Protein AF-Q23RQ3-F1 (afdb_monomer_lite)

Radius of gyration: 40.66 Å; chains: 1; bounding box: 110×62×110 Å

Secondary structure (DSSP, 8-state):
--------------SS--SSHHHHHHHHHHHHHHHHHHHT-S------PPPPPB--SSSSSGGGG---TTS-EEEETTTEEEES-GGG--S-SS--HHHHHHH--SS--EE-TTSSSEESSPPPTTPEES--BTTB--HHHHTS-TTEEEEE-TT-SS-EEEEEE---S---TT-----HHHHHHHH-TTEEE-TTSSSEEE-SS-TT-SS---HHHHHHHHTTSTTTT--EE-TTSSSEESS--PPPPBS--BTTBSGGG-PPTT--EEE-SSTT--S-EEES----SS--SSS--HHHHHHH-SS--EE-TTSS-EE--SS-TT-SS---HHHHHHHHTTSTTTT--EE-TTSSSEESS----PPPPBS--BTTBSTTS---TT--EEE-S-TT-SS-EEES----SS--SSS--HHHHHHH-SS--EE-TTSS-EE--SS-TT-SS---HHHHHHHTTTSTTTT--EE-TTSSSEESS---TTHHHHHHHHHHHHHHHH-

Organism: Tetrahymena thermophila (stra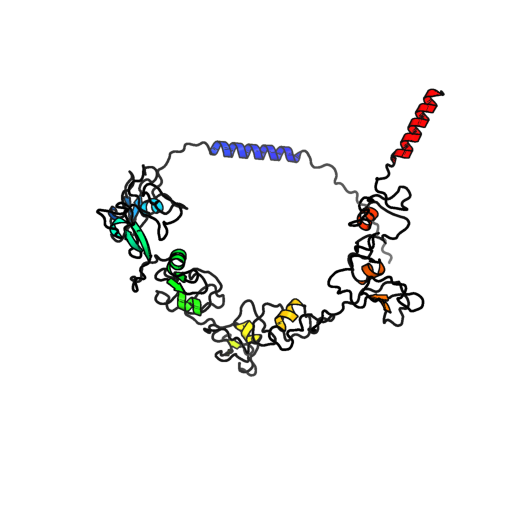in SB210) (NCBI:txid312017)

pLDDT: mean 81.4, std 15.13, range [30.94, 97.75]

Foldseek 3Di:
DDDDDDDDDDDDDDDDDDDPVVVVVVVVVVVVVVVVVVVVPDDPPVPFDKWDWDAQPPDLDCVSQPDLQQFDWDDDPPSTTITGGLVRNHFFAQHALSNQNGNVPDQFSGQDLRRGGTGRDHDDAPDWRQQADPQDDDCSRRPDDPQFDWDDDVPDRRTIGGNAGPPPVDDDADDQDAAQVNQCRHPHDQWGQAPRNPDIFRDPDHNPAQADDALVNQCGRLPPHPPNLQRGQELRNRGGDNDAHKFDKDQQADPQDNPRVFDDPPWDWDQDPPPPPSGTIITRHLHDPDRDQARAALRNCRGNPDQQRGAAPRNGDGHRDDDYLPAQFDAALCSQCRNCPPHPVNLQRGQEPRRRGTDNDHHFDKFDWDQQADPQDNPSPFDDPPWDWDADPPPPDSGTTITRHLDDPDDAQARAALRNCNGNPVQQNEQAPGNRDRFNDPDHNPAQFDAALVSQCGRLPPDPPNLQRGADPRRRGTHNDHPDPCVVVVVVVVVVVVVVVVD

Structure (mmCIF, N/CA/C/O backbone):
data_AF-Q23RQ3-F1
#
_entry.id   AF-Q23RQ3-F1
#
loop_
_atom_site.group_PDB
_atom_site.id
_atom_site.type_symbol
_atom_site.label_atom_id
_atom_site.label_alt_id
_atom_site.label_comp_id
_atom_site.label_asym_id
_atom_site.label_entity_id
_atom_site.label_seq_id
_atom_site.pdbx_PDB_ins_code
_atom_site.Cartn_x
_atom_site.Cartn_y
_atom_site.Cartn_z
_atom_site.occupancy
_atom_site.B_iso_or_equiv
_atom_site.auth_seq_id
_atom_site.auth_comp_id
_atom_site.auth_asym_id
_atom_site.auth_atom_id
_atom_site.pdbx_PDB_model_num
ATOM 1 N N . MET A 1 1 ? 0.317 45.793 44.300 1.00 39.31 1 MET A N 1
ATOM 2 C CA . MET A 1 1 ? -0.017 45.762 42.859 1.00 39.31 1 MET A CA 1
ATOM 3 C C . MET A 1 1 ? -1.072 44.688 42.631 1.00 39.31 1 MET A C 1
ATOM 5 O O . MET A 1 1 ? -0.752 43.516 42.726 1.00 39.31 1 MET A O 1
ATOM 9 N N . TYR A 1 2 ? -2.329 45.082 42.425 1.00 30.94 2 TYR A N 1
ATOM 10 C CA . TYR A 1 2 ? -3.470 44.186 42.193 1.00 30.94 2 TYR A CA 1
ATOM 11 C C . TYR A 1 2 ? -4.114 44.594 40.862 1.00 30.94 2 TYR A C 1
ATOM 13 O O . TYR A 1 2 ? -4.623 45.708 40.749 1.00 30.94 2 TYR A O 1
ATOM 21 N N . PHE A 1 3 ? -4.068 43.726 39.849 1.00 40.06 3 PHE A N 1
ATOM 22 C CA . PHE A 1 3 ? -4.709 43.973 38.555 1.00 40.06 3 PHE A CA 1
ATOM 23 C C . PHE A 1 3 ? -6.153 43.461 38.575 1.00 40.06 3 PHE A C 1
ATOM 25 O O . PHE A 1 3 ? -6.413 42.262 38.631 1.00 40.06 3 PHE A O 1
ATOM 32 N N . LYS A 1 4 ? -7.105 44.396 38.527 1.00 44.03 4 LYS A N 1
ATOM 33 C CA . LYS A 1 4 ? -8.550 44.152 38.433 1.00 44.03 4 LYS A CA 1
ATOM 34 C C . LYS A 1 4 ? -8.966 44.210 36.960 1.00 44.03 4 LYS A C 1
ATOM 36 O O . LYS A 1 4 ? -9.174 45.297 36.428 1.00 44.03 4 LYS A O 1
ATOM 41 N N . MET A 1 5 ? -9.094 43.061 36.294 1.00 37.22 5 MET A N 1
ATOM 42 C CA . MET A 1 5 ? -9.664 42.995 34.941 1.00 37.22 5 MET A CA 1
ATOM 43 C C . MET A 1 5 ? -11.197 43.069 35.000 1.00 37.22 5 MET A C 1
ATOM 45 O O . MET A 1 5 ? -11.851 42.226 35.610 1.00 37.22 5 MET A O 1
ATOM 49 N N . ARG A 1 6 ? -11.781 44.088 34.358 1.00 48.00 6 ARG A N 1
ATOM 50 C CA . ARG A 1 6 ? -13.227 44.193 34.107 1.00 48.00 6 ARG A CA 1
ATOM 51 C C . ARG A 1 6 ? -13.550 43.566 32.748 1.00 48.00 6 ARG A C 1
ATOM 53 O O . ARG A 1 6 ? -13.146 44.101 31.721 1.00 48.00 6 ARG A O 1
ATOM 60 N N . TYR A 1 7 ? -14.333 42.492 32.741 1.00 35.03 7 TYR A N 1
ATOM 61 C CA . TYR A 1 7 ? -14.942 41.939 31.529 1.00 35.03 7 TYR A CA 1
ATOM 62 C C . TYR A 1 7 ? -16.146 42.806 31.115 1.00 35.03 7 TYR A C 1
ATOM 64 O O . TYR A 1 7 ? -17.129 42.904 31.852 1.00 35.03 7 TYR A O 1
ATOM 72 N N . LYS A 1 8 ? -16.083 43.457 29.944 1.00 42.94 8 LYS A N 1
ATOM 73 C CA . LYS A 1 8 ? -17.240 44.118 29.314 1.00 42.94 8 LYS A CA 1
ATOM 74 C C . LYS A 1 8 ? -17.967 43.116 28.413 1.00 42.94 8 LYS A C 1
ATOM 76 O O . LYS A 1 8 ? -17.386 42.549 27.496 1.00 42.94 8 LYS A O 1
ATOM 81 N N . LYS A 1 9 ? -19.259 42.932 28.681 1.00 41.47 9 LYS A N 1
ATOM 82 C CA . LYS A 1 9 ? -20.198 42.090 27.931 1.00 41.47 9 LYS A CA 1
ATOM 83 C C . LYS A 1 9 ? -20.538 42.776 26.597 1.00 41.47 9 LYS A C 1
ATOM 85 O O . LYS A 1 9 ? -21.268 43.765 26.584 1.00 41.47 9 LYS A O 1
ATOM 90 N N . GLY A 1 10 ? -19.970 42.292 25.492 1.00 38.97 10 GLY A N 1
ATOM 91 C CA . GLY A 1 10 ? -20.282 42.758 24.137 1.00 38.97 10 GLY A CA 1
ATOM 92 C C . GLY A 1 10 ? -21.645 42.240 23.671 1.00 38.97 10 GLY A C 1
ATOM 93 O O . GLY A 1 10 ? -21.911 41.041 23.733 1.00 38.97 10 GLY A O 1
ATOM 94 N N . LYS A 1 11 ? -22.521 43.149 23.230 1.00 41.44 11 LYS A N 1
ATOM 95 C CA . LYS A 1 11 ? -23.770 42.820 22.528 1.00 41.44 11 LYS A CA 1
ATOM 96 C C . LYS A 1 11 ? -23.437 42.397 21.094 1.00 41.44 11 LYS A C 1
ATOM 98 O O . LYS A 1 11 ? -22.648 43.061 20.435 1.00 41.44 11 LYS A O 1
ATOM 103 N N . ASN A 1 12 ? -24.049 41.307 20.642 1.00 41.22 12 ASN A N 1
ATOM 104 C CA . ASN A 1 12 ? -23.836 40.680 19.339 1.00 41.22 12 ASN A CA 1
ATOM 105 C C . ASN A 1 12 ? -24.874 41.219 18.324 1.00 41.22 12 ASN A C 1
ATOM 107 O O . ASN A 1 12 ? -26.061 40.944 18.523 1.00 41.22 12 ASN A O 1
ATOM 111 N N . PRO A 1 13 ? -24.504 41.992 17.280 1.00 46.75 13 PRO A N 1
ATOM 112 C CA . PRO A 1 13 ? -25.457 42.545 16.325 1.00 46.75 13 PRO A CA 1
ATOM 113 C C . PRO A 1 13 ? -25.348 41.826 14.974 1.00 46.75 13 PRO A C 1
ATOM 115 O O . PRO A 1 13 ? -24.776 42.357 14.034 1.00 46.75 13 PRO A O 1
ATOM 118 N N . TYR A 1 14 ? -25.905 40.621 14.861 1.00 41.41 14 TYR A N 1
ATOM 119 C CA . TYR A 1 14 ? -26.122 39.983 13.556 1.00 41.41 14 TYR A CA 1
ATOM 120 C C . TYR A 1 14 ? -27.429 39.192 13.554 1.00 41.41 14 TYR A C 1
ATOM 122 O O . TYR A 1 14 ? -27.446 37.973 13.695 1.00 41.41 14 TYR A O 1
ATOM 130 N N . LYS A 1 15 ? -28.544 39.903 13.378 1.00 47.31 15 LYS A N 1
ATOM 131 C CA . LYS A 1 15 ? -29.773 39.364 12.783 1.00 47.31 15 LYS A CA 1
ATOM 132 C C . LYS A 1 15 ? -30.419 40.473 11.952 1.00 47.31 15 LYS A C 1
ATOM 134 O O . LYS A 1 15 ? -30.575 41.580 12.452 1.00 47.31 15 LYS A O 1
ATOM 139 N N . ASN A 1 16 ? -30.806 40.126 10.723 1.00 49.66 16 ASN A N 1
ATOM 140 C CA . ASN A 1 16 ? -31.548 40.921 9.729 1.00 49.66 16 ASN A CA 1
ATOM 141 C C . ASN A 1 16 ? -30.746 41.734 8.706 1.00 49.66 16 ASN A C 1
ATOM 143 O O . ASN A 1 16 ? -30.987 42.922 8.531 1.00 49.66 16 ASN A O 1
ATOM 147 N N . PHE A 1 17 ? -29.889 41.067 7.930 1.00 48.44 17 PHE A N 1
ATOM 148 C CA . PHE A 1 17 ? -29.485 41.595 6.623 1.00 48.44 17 PHE A CA 1
ATOM 149 C C . PHE A 1 17 ? -29.271 40.458 5.618 1.00 48.44 17 PHE A C 1
ATOM 151 O O . PHE A 1 17 ? -28.145 40.067 5.351 1.00 48.44 17 PHE A O 1
ATOM 158 N N . ASN A 1 18 ? -30.355 39.860 5.109 1.00 48.31 18 ASN A N 1
ATOM 159 C CA . ASN A 1 18 ? -30.330 39.163 3.815 1.00 48.31 18 ASN A CA 1
ATOM 160 C C . ASN A 1 18 ? -31.732 38.716 3.398 1.00 48.31 18 ASN A C 1
ATOM 162 O O . ASN A 1 18 ? -32.194 37.652 3.791 1.00 48.31 18 ASN A O 1
ATOM 166 N N . GLN A 1 19 ? -32.391 39.531 2.575 1.00 47.25 19 GLN A N 1
ATOM 167 C CA . GLN A 1 19 ? -33.440 39.049 1.664 1.00 47.25 19 GLN A CA 1
ATOM 168 C C . GLN A 1 19 ? -33.686 39.991 0.469 1.00 47.25 19 GLN A C 1
ATOM 170 O O . GLN A 1 19 ? -34.252 39.553 -0.528 1.00 47.25 19 GLN A O 1
ATOM 175 N N . GLN A 1 20 ? -33.209 41.246 0.491 1.00 48.78 20 GLN A N 1
ATOM 176 C CA . GLN A 1 20 ? -33.394 42.177 -0.638 1.00 48.78 20 GLN A CA 1
ATOM 177 C C . GLN A 1 20 ? -32.254 42.197 -1.676 1.00 48.78 20 GLN A C 1
ATOM 179 O O . GLN A 1 20 ? -32.493 42.549 -2.828 1.00 48.78 20 GLN A O 1
ATOM 184 N N . THR A 1 21 ? -31.043 41.749 -1.341 1.00 49.75 21 THR A N 1
ATOM 185 C CA . THR A 1 21 ? -29.877 41.762 -2.251 1.00 49.75 21 THR A CA 1
ATOM 186 C C . THR A 1 21 ? -29.916 40.685 -3.345 1.00 49.75 21 THR A C 1
ATOM 188 O O . THR A 1 21 ? -29.311 40.872 -4.398 1.00 49.75 21 THR A O 1
ATOM 191 N N . ASN A 1 22 ? -30.695 39.609 -3.175 1.00 50.41 22 ASN A N 1
ATOM 192 C CA . ASN A 1 22 ? -30.801 38.543 -4.184 1.00 50.41 22 ASN A CA 1
ATOM 193 C C . ASN A 1 22 ? -31.679 38.907 -5.394 1.00 50.41 22 ASN A C 1
ATOM 195 O O . ASN A 1 22 ? -31.439 38.407 -6.492 1.00 50.41 22 ASN A O 1
ATOM 199 N N . LYS A 1 23 ? -32.659 39.812 -5.255 1.00 53.66 23 LYS A N 1
ATOM 200 C CA . LYS A 1 23 ? -33.536 40.176 -6.385 1.00 53.66 23 LYS A CA 1
ATOM 201 C C . LYS A 1 23 ? -32.829 41.026 -7.446 1.00 53.66 23 LYS A C 1
ATOM 203 O O . LYS A 1 23 ? -33.096 40.861 -8.631 1.00 53.66 23 LYS A O 1
ATOM 208 N N . PHE A 1 24 ? -31.886 41.880 -7.046 1.00 59.91 24 PHE A N 1
ATOM 209 C CA . PHE A 1 24 ? -31.149 42.731 -7.989 1.00 59.91 24 PHE A CA 1
ATOM 210 C C . PHE A 1 24 ? -30.115 41.957 -8.818 1.00 59.91 24 PHE A C 1
ATOM 212 O O . PHE A 1 24 ? -29.861 42.303 -9.973 1.00 59.91 24 PHE A O 1
ATOM 219 N N . TYR A 1 25 ? -29.549 40.884 -8.259 1.00 61.94 25 TYR A N 1
ATOM 220 C CA . TYR A 1 25 ? -28.574 40.055 -8.966 1.00 61.94 25 TYR A CA 1
ATOM 221 C C . TYR A 1 25 ? -29.224 39.211 -10.068 1.00 61.94 25 TYR A C 1
ATOM 223 O O . TYR A 1 25 ? -28.683 39.120 -11.168 1.00 61.94 25 TYR A O 1
ATOM 231 N N . ILE A 1 26 ? -30.423 38.675 -9.818 1.00 68.19 26 ILE A N 1
ATOM 232 C CA . ILE A 1 26 ? -31.149 37.843 -10.789 1.00 68.19 26 ILE A CA 1
ATOM 233 C C . ILE A 1 26 ? -31.575 38.662 -12.018 1.00 68.19 26 ILE A C 1
ATOM 235 O O . ILE A 1 26 ? -31.428 38.196 -13.145 1.00 68.19 26 ILE A O 1
ATOM 239 N N . ILE A 1 27 ? -32.008 39.914 -11.835 1.00 71.56 27 ILE A N 1
ATOM 240 C CA . ILE A 1 27 ? -32.427 40.779 -12.952 1.00 71.56 27 ILE A CA 1
ATOM 241 C C . ILE A 1 27 ? -31.232 41.166 -13.840 1.00 71.56 27 ILE A C 1
ATOM 243 O O . ILE A 1 27 ? -31.327 41.085 -15.064 1.00 71.56 27 ILE A O 1
ATOM 247 N N . LYS A 1 28 ? -30.069 41.494 -13.254 1.00 69.94 28 LYS A N 1
ATOM 248 C CA . LYS A 1 28 ? -28.846 41.761 -14.038 1.00 69.94 28 LYS A CA 1
ATOM 249 C C . LYS A 1 28 ? -28.313 40.521 -14.758 1.00 69.94 28 LYS A C 1
ATOM 251 O O . LYS A 1 28 ? -27.717 40.655 -15.827 1.00 69.94 28 LYS A O 1
ATOM 256 N N . MET A 1 29 ? -28.514 39.330 -14.196 1.00 74.69 29 MET A N 1
ATOM 257 C CA . MET A 1 29 ? -28.096 38.077 -14.828 1.00 74.69 29 MET A CA 1
ATOM 258 C C . MET A 1 29 ? -28.995 37.734 -16.024 1.00 74.69 29 MET A C 1
ATOM 260 O O . MET A 1 29 ? -28.486 37.426 -17.099 1.00 74.69 29 MET A O 1
ATOM 264 N N . LEU A 1 30 ? -30.314 37.895 -15.883 1.00 71.81 30 LEU A N 1
ATOM 265 C CA . LEU A 1 30 ? -31.275 37.671 -16.968 1.00 71.81 30 LEU A CA 1
ATOM 266 C C . LEU A 1 30 ? -31.108 38.674 -18.117 1.00 71.81 30 LEU A C 1
ATOM 268 O O . LEU A 1 30 ? -31.193 38.287 -19.280 1.00 71.81 30 LEU A O 1
ATOM 272 N N . GLN A 1 31 ? -30.777 39.934 -17.821 1.00 76.19 31 GLN A N 1
ATOM 273 C CA . GLN A 1 31 ? -30.512 40.941 -18.852 1.00 76.19 31 GLN A CA 1
ATOM 274 C C . GLN A 1 31 ? -29.251 40.617 -19.674 1.00 76.19 31 GLN A C 1
ATOM 276 O O . GLN A 1 31 ? -29.239 40.817 -20.886 1.00 76.19 31 GLN A O 1
ATOM 281 N N . LYS A 1 32 ? -28.206 40.052 -19.047 1.00 73.00 32 LYS A N 1
ATOM 282 C CA . LYS A 1 32 ? -27.014 39.573 -19.769 1.00 73.00 32 LYS A CA 1
ATOM 283 C C . LYS A 1 32 ? -27.309 38.346 -20.632 1.00 73.00 32 LYS A C 1
ATOM 285 O O . LYS A 1 32 ? -26.795 38.270 -21.743 1.00 73.00 32 LYS A O 1
ATOM 290 N N . ILE A 1 33 ? -28.155 37.429 -20.161 1.00 73.62 33 ILE A N 1
ATOM 291 C CA . ILE A 1 33 ? -28.557 36.239 -20.929 1.00 73.62 33 ILE A CA 1
ATOM 292 C C . ILE A 1 33 ? -29.379 36.637 -22.165 1.00 73.62 33 ILE A C 1
ATOM 294 O O . ILE A 1 33 ? -29.146 36.103 -23.247 1.00 73.62 33 ILE A O 1
ATOM 298 N N . PHE A 1 34 ? -30.267 37.629 -22.050 1.00 68.69 34 PHE A N 1
ATOM 299 C CA . PHE A 1 34 ? -31.041 38.123 -23.194 1.00 68.69 34 PHE A CA 1
ATOM 300 C C . PHE A 1 34 ? -30.172 38.832 -24.244 1.00 68.69 34 PHE A C 1
ATOM 302 O O . PHE A 1 34 ? -30.372 38.638 -25.440 1.00 68.69 34 PHE A O 1
ATOM 309 N N . ILE A 1 35 ? -29.162 39.600 -23.818 1.00 68.75 35 ILE A N 1
ATOM 310 C CA . ILE A 1 35 ? -28.219 40.259 -24.740 1.00 68.75 35 ILE A CA 1
ATOM 311 C C . ILE A 1 35 ? -27.325 39.227 -25.453 1.00 68.75 35 ILE A C 1
ATOM 313 O O . ILE A 1 35 ? -27.067 39.366 -26.644 1.00 68.75 35 ILE A O 1
ATOM 317 N N . LEU A 1 36 ? -26.913 38.153 -24.769 1.00 54.97 36 LEU A N 1
ATOM 318 C CA . LEU A 1 36 ? -26.177 37.041 -25.387 1.00 54.97 36 LEU A CA 1
ATOM 319 C C . LEU A 1 36 ? -27.034 36.243 -26.384 1.00 54.97 36 LEU A C 1
ATOM 321 O O . LEU A 1 36 ? -26.533 35.839 -27.430 1.00 54.97 36 LEU A O 1
ATOM 325 N N . SER A 1 37 ? -28.329 36.074 -26.107 1.00 57.75 37 SER A N 1
ATOM 326 C CA . SER A 1 37 ? -29.276 35.429 -27.026 1.00 57.75 37 SER A CA 1
ATOM 327 C C . SER A 1 37 ? -29.494 36.246 -28.308 1.00 57.75 37 SER A C 1
ATOM 329 O O . SER A 1 37 ? -29.474 35.677 -29.399 1.00 57.75 37 SER A O 1
ATOM 331 N N . LEU A 1 38 ? -29.614 37.573 -28.212 1.00 49.19 38 LEU A N 1
ATOM 332 C CA . LEU A 1 38 ? -29.831 38.449 -29.374 1.00 49.19 38 LEU A CA 1
ATOM 333 C C . LEU A 1 38 ? -28.599 38.607 -30.283 1.00 49.19 38 LEU A C 1
ATOM 335 O O . LEU A 1 38 ? -28.755 38.915 -31.460 1.00 49.19 38 LEU A O 1
ATOM 339 N N . ILE A 1 39 ? -27.388 38.344 -29.781 1.00 47.44 39 ILE A N 1
ATOM 340 C CA . ILE A 1 39 ? -26.156 38.341 -30.595 1.00 47.44 39 ILE A CA 1
ATOM 341 C C . ILE A 1 39 ? -25.973 37.008 -31.350 1.00 47.44 39 ILE A C 1
ATOM 343 O O . ILE A 1 39 ? -25.296 36.971 -32.372 1.00 47.44 39 ILE A O 1
ATOM 347 N N . SER A 1 40 ? -26.634 35.924 -30.923 1.00 46.12 40 SER A N 1
ATOM 348 C CA . SER A 1 40 ? -26.563 34.615 -31.601 1.00 46.12 40 SER A CA 1
ATOM 349 C C . SER A 1 40 ? -27.455 34.476 -32.846 1.00 46.12 40 SER A C 1
ATOM 351 O O . SER A 1 40 ? -27.380 33.465 -33.540 1.00 46.12 40 SER A O 1
ATOM 353 N N . VAL A 1 41 ? -28.268 35.490 -33.168 1.00 40.31 41 VAL A N 1
ATOM 354 C CA . VAL A 1 41 ? -29.155 35.507 -34.347 1.00 40.31 41 VAL A CA 1
ATOM 355 C C . VAL A 1 41 ? -28.693 36.584 -35.332 1.00 40.31 41 VAL A C 1
ATOM 357 O O . VAL A 1 41 ? -29.384 37.561 -35.608 1.00 40.31 41 VAL A O 1
ATOM 360 N N . GLN A 1 42 ? -27.478 36.418 -35.851 1.00 42.72 42 GLN A N 1
ATOM 361 C CA . GLN A 1 42 ? -26.951 37.175 -36.986 1.00 42.72 42 GLN A CA 1
ATOM 362 C C . GLN A 1 42 ? -26.514 36.168 -38.057 1.00 42.72 42 GLN A C 1
ATOM 364 O O . GLN A 1 42 ? -25.538 35.448 -37.883 1.00 42.72 42 GLN A O 1
ATOM 369 N N . LEU A 1 43 ? -27.311 36.099 -39.127 1.00 41.72 43 LEU A N 1
ATOM 370 C CA . LEU A 1 43 ? -26.932 35.789 -40.508 1.00 41.72 43 LEU A CA 1
ATOM 371 C C . LEU A 1 43 ? -25.790 34.759 -40.697 1.00 41.72 43 LEU A C 1
ATOM 373 O O . LEU A 1 43 ? -24.624 35.123 -40.836 1.00 41.72 43 LEU A O 1
ATOM 377 N N . GLN A 1 44 ? -26.134 33.470 -40.801 1.00 39.41 44 GLN A N 1
ATOM 378 C CA . GLN A 1 44 ? -25.233 32.468 -41.383 1.00 39.41 44 GLN A CA 1
ATOM 379 C C . GLN A 1 44 ? -25.103 32.724 -42.893 1.00 39.41 44 GLN A C 1
ATOM 381 O O . GLN A 1 44 ? -25.785 32.104 -43.705 1.00 39.41 44 GLN A O 1
ATOM 386 N N . LEU A 1 45 ? -24.218 33.643 -43.287 1.00 42.78 45 LEU A N 1
ATOM 387 C CA . LEU A 1 45 ? -23.517 33.460 -44.553 1.00 42.78 45 LEU A CA 1
ATOM 388 C C . LEU A 1 45 ? -22.677 32.191 -44.371 1.00 42.78 45 LEU A C 1
ATOM 390 O O . LEU A 1 45 ? -21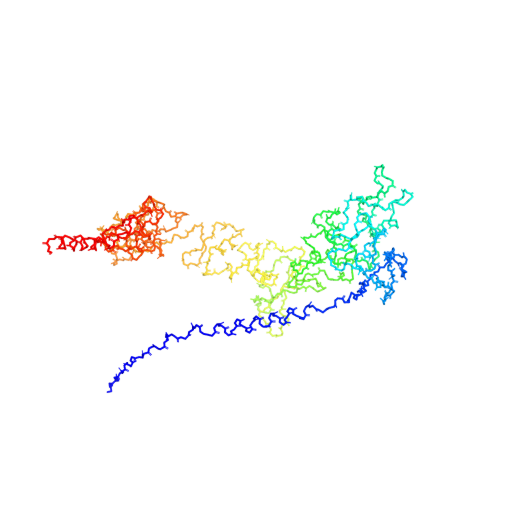.719 32.195 -43.599 1.00 42.78 45 LEU A O 1
ATOM 394 N N . VAL A 1 46 ? -23.067 31.100 -45.031 1.00 46.25 46 VAL A N 1
ATOM 395 C CA . VAL A 1 46 ? -22.233 29.900 -45.159 1.00 46.25 46 VAL A CA 1
ATOM 396 C C . VAL A 1 46 ? -21.015 30.310 -45.981 1.00 46.25 46 VAL A C 1
ATOM 398 O O . VAL A 1 46 ? -21.031 30.284 -47.207 1.00 46.25 46 VAL A O 1
ATOM 401 N N . LEU A 1 47 ? -19.979 30.800 -45.305 1.00 49.22 47 LEU A N 1
ATOM 402 C CA . LEU A 1 47 ? -18.671 30.959 -45.912 1.00 49.22 47 LEU A CA 1
ATOM 403 C C . LEU A 1 47 ? -18.113 29.547 -46.064 1.00 49.22 47 LEU A C 1
ATOM 405 O O . LEU A 1 47 ? -17.827 28.883 -45.069 1.00 49.22 47 LEU A O 1
ATOM 409 N N . ALA A 1 48 ? -18.027 29.090 -47.310 1.00 65.56 48 ALA A N 1
ATOM 410 C CA . ALA A 1 48 ? -17.311 27.883 -47.685 1.00 65.56 48 ALA A CA 1
ATOM 411 C C . ALA A 1 48 ? -15.942 27.859 -46.988 1.00 65.56 48 ALA A C 1
ATOM 413 O O . ALA A 1 48 ? -15.122 28.757 -47.192 1.00 65.56 48 ALA A O 1
ATOM 414 N N . SER A 1 49 ? -15.704 26.861 -46.136 1.00 80.25 49 SER A N 1
ATOM 415 C CA . SER A 1 49 ? -14.390 26.663 -45.533 1.00 80.25 49 SER A CA 1
ATOM 416 C C . SER A 1 49 ? -13.537 25.810 -46.475 1.00 80.25 49 SER A C 1
ATOM 418 O O . SER A 1 49 ? -13.967 24.700 -46.818 1.00 80.25 49 SER A O 1
ATOM 420 N N . PRO A 1 50 ? -12.347 26.281 -46.888 1.00 86.31 50 PRO A N 1
ATOM 421 C CA . PRO A 1 50 ? -11.399 25.432 -47.592 1.00 86.31 50 PRO A CA 1
ATOM 422 C C . PRO A 1 50 ? -10.982 24.262 -46.696 1.00 86.31 50 PRO A C 1
ATOM 424 O O . PRO A 1 50 ? -10.905 24.393 -45.471 1.00 86.31 50 PRO A O 1
ATOM 427 N N . GLY A 1 51 ? -10.729 23.116 -47.319 1.00 85.94 51 GLY A N 1
ATOM 428 C CA . GLY A 1 51 ? -10.249 21.922 -46.638 1.00 85.94 51 GLY A CA 1
ATOM 429 C C . GLY A 1 51 ? -8.831 22.080 -46.094 1.00 85.94 51 GLY A C 1
ATOM 430 O O . GLY A 1 51 ? -8.083 22.994 -46.445 1.00 85.94 51 GLY A O 1
ATOM 431 N N . VAL A 1 52 ? -8.441 21.142 -45.241 1.00 88.31 52 VAL A N 1
ATOM 432 C CA . VAL A 1 52 ? -7.081 21.009 -44.725 1.00 88.31 52 VAL A CA 1
ATOM 433 C C . VAL A 1 52 ? -6.162 20.494 -45.846 1.00 88.31 52 VAL A C 1
ATOM 435 O O . VAL A 1 52 ? -6.560 19.581 -46.581 1.00 88.31 52 VAL A O 1
ATOM 438 N N . PRO A 1 53 ? -4.940 21.040 -45.999 1.00 88.44 53 PRO A N 1
ATOM 439 C CA . PRO A 1 53 ? -3.947 20.512 -46.931 1.00 88.44 53 PRO A CA 1
ATOM 440 C C . PRO A 1 53 ? -3.600 19.046 -46.647 1.00 88.44 53 PRO A C 1
ATOM 442 O O . PRO A 1 53 ? -3.240 18.682 -45.529 1.00 88.44 53 PRO A O 1
ATOM 445 N N . VAL A 1 54 ? -3.665 18.214 -47.681 1.00 83.00 54 VAL A N 1
ATOM 446 C CA . VAL A 1 54 ? -3.361 16.779 -47.669 1.00 83.00 54 VAL A CA 1
ATOM 447 C C . VAL A 1 54 ? -2.406 16.431 -48.811 1.00 83.00 54 VAL A C 1
ATOM 449 O O . VAL A 1 54 ? -2.320 17.140 -49.813 1.00 83.00 54 VAL A O 1
ATOM 452 N N . ARG A 1 55 ? -1.647 15.340 -48.675 1.00 82.00 55 ARG A N 1
ATOM 453 C CA . ARG A 1 55 ? -0.759 14.859 -49.743 1.00 82.00 55 ARG A CA 1
ATOM 454 C C . ARG A 1 55 ? -1.463 13.788 -50.570 1.00 82.00 55 ARG A C 1
ATOM 456 O O . ARG A 1 55 ? -1.975 12.817 -50.020 1.00 82.00 55 ARG A O 1
ATOM 463 N N . CYS A 1 56 ? -1.446 13.948 -51.888 1.00 77.94 56 CYS A N 1
ATOM 464 C CA . CYS A 1 56 ? -2.157 13.075 -52.811 1.00 77.94 56 CYS A CA 1
ATOM 465 C C . CYS A 1 56 ? -1.223 12.083 -53.500 1.00 77.94 56 CYS A C 1
ATOM 467 O O . CYS A 1 56 ? -0.631 12.394 -54.528 1.00 77.94 56 CYS A O 1
ATOM 469 N N . GLY A 1 57 ? -1.095 10.872 -52.960 1.00 70.19 57 GLY A N 1
ATOM 470 C CA . GLY A 1 57 ? -0.211 9.850 -53.528 1.00 70.19 57 GLY A CA 1
ATOM 471 C C . GLY A 1 57 ? 1.272 10.265 -53.572 1.00 70.19 57 GLY A C 1
ATOM 472 O O . GLY A 1 57 ? 1.716 11.125 -52.813 1.00 70.19 57 GLY A O 1
ATOM 473 N N . MET A 1 58 ? 2.054 9.609 -54.440 1.00 57.38 58 MET A N 1
ATOM 474 C CA . MET A 1 58 ? 3.503 9.852 -54.595 1.00 57.38 58 MET A CA 1
ATOM 475 C C . MET A 1 58 ? 3.849 10.896 -55.670 1.00 57.38 58 MET A C 1
ATOM 477 O O . MET A 1 58 ? 4.968 11.402 -55.699 1.00 57.38 58 MET A O 1
ATOM 481 N N . SER A 1 59 ? 2.914 11.205 -56.567 1.00 58.69 59 SER A N 1
ATOM 482 C CA . SER A 1 59 ? 3.047 12.271 -57.559 1.00 58.69 59 SER A CA 1
ATOM 483 C C . SER A 1 59 ? 2.548 13.582 -56.959 1.00 58.69 59 SER A C 1
ATOM 485 O O . SER A 1 59 ? 1.455 13.612 -56.409 1.00 58.69 59 SER A O 1
ATOM 487 N N . ASN A 1 60 ? 3.301 14.676 -57.100 1.00 72.12 60 ASN A N 1
ATOM 488 C CA . ASN A 1 60 ? 2.853 16.031 -56.737 1.00 72.12 60 ASN A CA 1
ATOM 489 C C . ASN A 1 60 ? 1.768 16.554 -57.716 1.00 72.12 60 ASN A C 1
ATOM 491 O O . ASN A 1 60 ? 1.871 17.671 -58.217 1.00 72.12 60 ASN A O 1
ATOM 495 N N . ASP A 1 61 ? 0.771 15.733 -58.045 1.00 80.81 61 ASP A N 1
ATOM 496 C CA . ASP A 1 61 ? -0.321 16.013 -58.982 1.00 80.81 61 ASP A CA 1
ATOM 497 C C . ASP A 1 61 ? -1.663 15.823 -58.260 1.00 80.81 61 ASP A C 1
ATOM 499 O O . ASP A 1 61 ? -1.842 14.890 -57.479 1.00 80.81 61 ASP A O 1
ATOM 503 N N . SER A 1 62 ? -2.627 16.695 -58.535 1.00 79.00 62 SER A N 1
ATOM 504 C CA . SER A 1 62 ? -3.973 16.617 -57.971 1.00 79.00 62 SER A CA 1
ATOM 505 C C . SER A 1 62 ? -4.766 15.411 -58.487 1.00 79.00 62 SER A C 1
ATOM 507 O O . SER A 1 62 ? -5.725 14.980 -57.848 1.00 79.00 62 SER A O 1
ATOM 509 N N . LYS A 1 63 ? -4.360 14.804 -59.611 1.00 78.69 63 LYS A N 1
ATOM 510 C CA . LYS A 1 63 ? -5.023 13.611 -60.172 1.00 78.69 63 LYS A CA 1
ATOM 511 C C . LYS A 1 63 ? -4.952 12.383 -59.265 1.00 78.69 63 LYS A C 1
ATOM 513 O O . LYS A 1 63 ? -5.843 11.540 -59.332 1.00 78.69 63 LYS A O 1
ATOM 518 N N . SER A 1 64 ? -3.933 12.276 -58.410 1.00 79.25 64 SER A N 1
ATOM 519 C CA . SER A 1 64 ? -3.811 11.187 -57.431 1.00 79.25 64 SER A CA 1
ATOM 520 C C . SER A 1 64 ? -4.642 11.403 -56.165 1.00 79.25 64 SER A C 1
ATOM 522 O O . SER A 1 64 ? -4.685 10.507 -55.327 1.00 79.25 64 SER A O 1
ATOM 524 N N . CYS A 1 65 ? -5.316 12.549 -56.010 1.00 75.38 65 CYS A N 1
ATOM 525 C CA . CYS A 1 65 ? -6.202 12.815 -54.872 1.00 75.38 65 CYS A CA 1
ATOM 526 C C . CYS A 1 65 ? -7.599 12.180 -55.022 1.00 75.38 65 CYS A C 1
ATOM 528 O O . CYS A 1 65 ? -8.405 12.235 -54.094 1.00 75.38 65 CYS A O 1
ATOM 530 N N . GLY A 1 66 ? -7.916 11.641 -56.205 1.00 78.44 66 GLY A N 1
ATOM 531 C CA . GLY A 1 66 ? -9.264 11.207 -56.559 1.00 78.44 66 GLY A CA 1
ATOM 532 C C . GLY A 1 66 ? -10.207 12.355 -56.923 1.00 78.44 66 GLY A C 1
ATOM 533 O O . GLY A 1 66 ? -9.796 13.508 -57.081 1.00 78.44 66 GLY A O 1
ATOM 534 N N . THR A 1 67 ? -11.490 12.035 -57.103 1.00 78.94 67 THR A N 1
ATOM 535 C CA . THR A 1 67 ? -12.493 13.036 -57.492 1.00 78.94 67 THR A CA 1
ATOM 536 C C . THR A 1 67 ? -12.773 13.994 -56.330 1.00 78.94 67 THR A C 1
ATOM 538 O O . THR A 1 67 ? -12.797 13.588 -55.175 1.00 78.94 67 THR A O 1
ATOM 541 N N . SER A 1 68 ? -12.979 15.279 -56.619 1.00 80.12 68 SER A N 1
ATOM 542 C CA . SER A 1 68 ? -13.247 16.335 -55.626 1.00 80.12 68 SER A CA 1
ATOM 543 C C . SER A 1 68 ? -14.735 16.480 -55.268 1.00 80.12 68 SER A C 1
ATOM 545 O O . SER A 1 68 ? -15.128 17.476 -54.664 1.00 80.12 68 SER A O 1
ATOM 547 N N . GLY A 1 69 ? -15.579 15.525 -55.683 1.00 72.25 69 GLY A N 1
ATOM 548 C CA . GLY A 1 69 ? -17.000 15.479 -55.324 1.00 72.25 69 GLY A CA 1
ATOM 549 C C . GLY A 1 69 ? -17.831 16.700 -55.739 1.00 72.25 69 GLY A 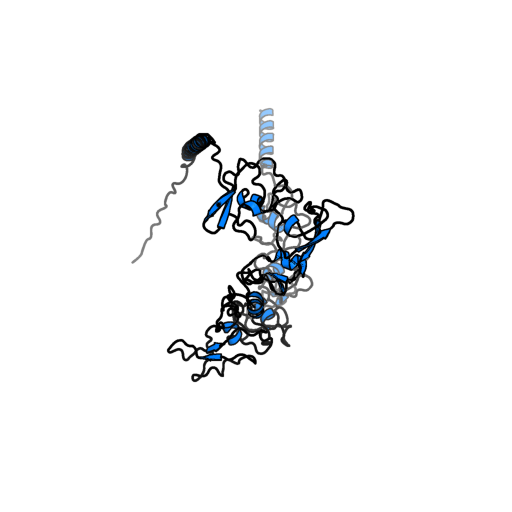C 1
ATOM 550 O O . GLY A 1 69 ? -18.831 16.971 -55.096 1.00 72.25 69 GLY A O 1
ATOM 551 N N . GLY A 1 70 ? -17.437 17.452 -56.773 1.00 75.00 70 GLY A N 1
ATOM 552 C CA . GLY A 1 70 ? -18.113 18.696 -57.191 1.00 75.00 70 GLY A CA 1
ATOM 553 C C . GLY A 1 70 ? -17.346 19.982 -56.861 1.00 75.00 70 GLY A C 1
ATOM 554 O O . GLY A 1 70 ? -17.690 21.043 -57.373 1.00 75.00 70 GLY A O 1
ATOM 555 N N . SER A 1 71 ? -16.265 19.881 -56.084 1.00 82.25 71 SER A N 1
ATOM 556 C CA . SER A 1 71 ? -15.333 20.978 -55.799 1.00 82.25 71 SER A CA 1
ATOM 557 C C . SER A 1 71 ? -14.074 20.891 -56.682 1.00 82.25 71 SER A C 1
ATOM 559 O O . SER A 1 71 ? -14.058 20.173 -57.684 1.00 82.25 71 SER A O 1
ATOM 561 N N . SER A 1 72 ? -12.988 21.579 -56.329 1.00 88.81 72 SER A N 1
ATOM 562 C CA . SER A 1 72 ? -11.690 21.483 -57.018 1.00 88.81 72 SER A CA 1
ATOM 563 C C . SER A 1 72 ? -10.531 21.342 -56.036 1.00 88.81 72 SER A C 1
ATOM 565 O O . SER A 1 72 ? -10.492 22.042 -55.023 1.00 88.81 72 SER A O 1
ATOM 567 N N . TRP A 1 73 ? -9.561 20.485 -56.369 1.00 89.12 73 TRP A N 1
ATOM 568 C CA . TRP A 1 73 ? -8.278 20.429 -55.670 1.00 89.12 73 TRP A CA 1
ATOM 569 C C . TRP A 1 73 ? -7.440 21.662 -56.007 1.00 89.12 73 TRP A C 1
ATOM 571 O O . TRP A 1 73 ? -7.163 21.934 -57.175 1.00 89.12 73 TRP A O 1
ATOM 581 N N . VAL A 1 74 ? -7.014 22.385 -54.980 1.00 92.12 74 VAL A N 1
ATOM 582 C CA . VAL A 1 74 ? -6.143 23.556 -55.076 1.00 92.12 74 VAL A CA 1
ATOM 583 C C . VAL A 1 74 ? -4.788 23.186 -54.499 1.00 92.12 74 VAL A C 1
ATOM 585 O O . VAL A 1 74 ? -4.708 22.599 -53.420 1.00 92.12 74 VAL A O 1
ATOM 588 N N . SER A 1 75 ? -3.712 23.506 -55.218 1.00 91.31 75 SER A N 1
ATOM 589 C CA . SER A 1 75 ? -2.358 23.289 -54.712 1.00 91.31 75 SER A CA 1
ATOM 590 C C . SER A 1 75 ? -2.060 24.230 -53.547 1.00 91.31 75 SER A C 1
ATOM 592 O O . SER A 1 75 ? -2.362 25.423 -53.605 1.00 91.31 75 SER A O 1
ATOM 594 N N . SER A 1 76 ? -1.407 23.699 -52.526 1.00 89.44 76 SER A N 1
ATOM 595 C CA . SER A 1 76 ? -0.798 24.435 -51.425 1.00 89.44 76 SER A CA 1
ATOM 596 C C . SER A 1 76 ? 0.726 24.284 -51.475 1.00 89.44 76 SER A C 1
ATOM 598 O O . SER A 1 76 ? 1.273 23.512 -52.272 1.00 89.44 76 SER A O 1
ATOM 600 N N . ASP A 1 77 ? 1.419 25.020 -50.615 1.00 86.81 77 ASP A N 1
ATOM 601 C CA . ASP A 1 77 ? 2.872 24.970 -50.511 1.00 86.81 77 ASP A CA 1
ATOM 602 C C . ASP A 1 77 ? 3.352 23.558 -50.120 1.00 86.81 77 ASP A C 1
ATOM 604 O O . ASP A 1 77 ? 2.702 22.828 -49.369 1.00 86.81 77 ASP A O 1
ATOM 608 N N . GLY A 1 78 ? 4.507 23.144 -50.652 1.00 83.69 78 GLY A N 1
ATOM 609 C CA . GLY A 1 78 ? 5.123 21.850 -50.320 1.00 83.69 78 GLY A CA 1
ATOM 610 C C . GLY A 1 78 ? 4.557 20.625 -51.058 1.00 83.69 78 GLY A C 1
ATOM 611 O O . GLY A 1 78 ? 4.812 19.489 -50.644 1.00 83.69 78 GLY A O 1
ATOM 612 N N . GLY A 1 79 ? 3.814 20.830 -52.152 1.00 85.00 79 GLY A N 1
ATOM 613 C CA . GLY A 1 79 ? 3.227 19.741 -52.949 1.00 85.00 79 GLY A CA 1
ATOM 614 C C . GLY A 1 79 ? 2.001 19.101 -52.291 1.00 85.00 79 GLY A C 1
ATOM 615 O O . GLY A 1 79 ? 1.717 17.925 -52.518 1.00 85.00 79 GLY A O 1
ATOM 616 N N . LEU A 1 80 ? 1.317 19.853 -51.429 1.00 85.12 80 LEU A N 1
ATOM 617 C CA . LEU A 1 80 ? 0.053 19.464 -50.810 1.00 85.12 80 LEU A CA 1
ATOM 618 C C . LEU A 1 80 ? -1.118 20.011 -51.628 1.00 85.12 80 LEU A C 1
ATOM 620 O O . LEU A 1 80 ? -0.969 20.965 -52.389 1.00 85.12 80 LEU A O 1
ATOM 624 N N . PHE A 1 81 ? -2.295 19.427 -51.451 1.00 89.94 81 PHE A N 1
ATOM 625 C CA . PHE A 1 81 ? -3.531 19.853 -52.094 1.00 89.94 81 PHE A CA 1
ATOM 626 C C . PHE A 1 81 ? -4.647 19.933 -51.060 1.00 89.94 81 PHE A C 1
ATOM 628 O O . PHE A 1 81 ? -4.664 19.169 -50.102 1.00 89.94 81 PHE A O 1
ATOM 635 N N . TYR A 1 82 ? -5.588 20.847 -51.238 1.00 91.06 82 TYR A N 1
ATOM 636 C CA . TYR A 1 82 ? -6.799 20.925 -50.421 1.00 91.06 82 TYR A CA 1
ATOM 637 C C . TYR A 1 82 ? -8.016 21.140 -51.310 1.00 91.06 82 TYR A C 1
ATOM 639 O O . TYR A 1 82 ? -7.898 21.610 -52.442 1.00 91.06 82 TYR A O 1
ATOM 647 N N . ILE A 1 83 ? -9.194 20.795 -50.807 1.00 91.12 83 ILE A N 1
ATOM 648 C CA . ILE A 1 83 ? -10.450 21.079 -51.496 1.00 91.12 83 ILE A CA 1
ATOM 649 C C . ILE A 1 83 ? -10.818 22.551 -51.278 1.00 91.12 83 ILE A C 1
ATOM 651 O O . ILE A 1 83 ? -10.917 23.001 -50.138 1.00 91.12 83 ILE A O 1
ATOM 655 N N . ALA A 1 84 ? -11.026 23.300 -52.365 1.00 86.31 84 ALA A N 1
ATOM 656 C CA . ALA A 1 84 ? -11.328 24.737 -52.315 1.00 86.31 84 ALA A CA 1
ATOM 657 C C . ALA A 1 84 ? -12.562 25.066 -51.463 1.00 86.31 84 ALA A C 1
ATOM 659 O O . ALA A 1 84 ? -12.614 26.099 -50.802 1.00 86.31 84 ALA A O 1
ATOM 660 N N . ASP A 1 85 ? -13.553 24.178 -51.510 1.00 88.25 85 ASP A N 1
ATOM 661 C CA . ASP A 1 85 ? -14.839 24.352 -50.858 1.00 88.25 85 ASP A CA 1
ATOM 662 C C . ASP A 1 85 ? -15.397 22.993 -50.431 1.00 88.25 85 ASP A C 1
ATOM 664 O O . ASP A 1 85 ? -15.851 22.208 -51.270 1.00 88.25 85 ASP A O 1
ATOM 668 N N . CYS A 1 86 ? -15.352 22.723 -49.128 1.00 86.44 86 CYS A N 1
ATOM 669 C CA . CYS A 1 86 ? -15.877 21.493 -48.542 1.00 86.44 86 CYS A CA 1
ATOM 670 C C . CYS A 1 86 ? -17.408 21.465 -48.436 1.00 86.44 86 CYS A C 1
ATOM 672 O O . CYS A 1 86 ? -17.978 20.401 -48.215 1.00 86.44 86 CYS A O 1
ATOM 674 N N . SER A 1 87 ? -18.085 22.604 -48.609 1.00 82.69 87 SER A N 1
ATOM 675 C CA . SER A 1 87 ? -19.551 22.682 -48.594 1.00 82.69 87 SER A CA 1
ATOM 676 C C . SER A 1 87 ? -20.192 22.259 -49.921 1.00 82.69 87 SER A C 1
ATOM 678 O O . SER A 1 87 ? -21.373 21.927 -49.948 1.00 82.69 87 SER A O 1
ATOM 680 N N . ASN A 1 88 ? -19.396 22.198 -50.996 1.00 76.62 88 ASN A N 1
ATOM 681 C CA . ASN A 1 88 ? -19.800 21.757 -52.336 1.00 76.62 88 ASN A CA 1
ATOM 682 C C . ASN A 1 88 ? -19.375 20.320 -52.675 1.00 76.62 88 ASN A C 1
ATOM 684 O O . ASN A 1 88 ? -19.398 19.919 -53.841 1.00 76.62 88 ASN A O 1
ATOM 688 N N . ILE A 1 89 ? -18.994 19.525 -51.673 1.00 76.00 89 ILE A N 1
ATOM 689 C CA . ILE A 1 89 ? -18.863 18.082 -51.855 1.00 76.00 89 ILE A CA 1
ATOM 690 C C . ILE A 1 89 ? -20.286 17.519 -51.937 1.00 76.00 89 ILE A C 1
ATOM 692 O O . ILE A 1 89 ? -20.962 17.356 -50.925 1.00 76.00 89 ILE A O 1
ATOM 696 N N . GLY A 1 90 ? -20.766 17.290 -53.157 1.00 70.75 90 GLY A N 1
ATOM 697 C CA . GLY A 1 90 ? -22.016 16.590 -53.427 1.00 70.75 90 GLY A CA 1
ATOM 698 C C . GLY A 1 90 ? -21.957 15.126 -52.980 1.00 70.75 90 GLY A C 1
ATOM 699 O O . GLY A 1 90 ? -21.134 14.726 -52.160 1.00 70.75 90 GLY A O 1
ATOM 700 N N . THR A 1 91 ? -22.825 14.280 -53.535 1.00 75.00 91 THR A N 1
ATOM 701 C CA . THR A 1 91 ? -22.750 12.833 -53.288 1.00 75.00 91 THR A CA 1
ATOM 702 C C . THR A 1 91 ? -21.381 12.306 -53.709 1.00 75.00 91 THR A C 1
ATOM 704 O O . THR A 1 91 ? -21.022 12.372 -54.888 1.00 75.00 91 THR A O 1
ATOM 707 N N . LEU A 1 92 ? -20.619 11.800 -52.742 1.00 76.94 92 LEU A N 1
ATOM 708 C CA . LEU A 1 92 ? -19.331 11.177 -52.993 1.00 76.94 92 LEU A CA 1
ATOM 709 C C . LEU A 1 92 ? -19.556 9.877 -53.773 1.00 76.94 92 LEU A C 1
ATOM 711 O O . LEU A 1 92 ? -20.388 9.053 -53.412 1.00 76.94 92 LEU A O 1
ATOM 715 N N . SER A 1 93 ? -18.823 9.704 -54.865 1.00 76.25 93 SER A N 1
ATOM 716 C CA . SER A 1 93 ? -18.694 8.423 -55.554 1.00 76.25 93 SER A CA 1
ATOM 717 C C . SER A 1 93 ? -17.231 8.270 -55.938 1.00 76.25 93 SER A C 1
ATOM 719 O O . SER A 1 93 ? -16.687 9.176 -56.574 1.00 76.25 93 SER A O 1
ATOM 721 N N . GLN A 1 94 ? -16.604 7.155 -55.563 1.00 74.88 94 GLN A N 1
ATOM 722 C CA . GLN A 1 94 ? -15.152 6.953 -55.690 1.00 74.88 94 GLN A CA 1
ATOM 723 C C . GLN A 1 94 ? -14.332 7.918 -54.811 1.00 74.88 94 GLN A C 1
ATOM 725 O O . GLN A 1 94 ? -13.334 8.493 -55.256 1.00 74.88 94 GLN A O 1
ATOM 730 N N . ALA A 1 95 ? -14.788 8.148 -53.576 1.00 78.12 95 ALA A N 1
ATOM 731 C CA . ALA A 1 95 ? -14.022 8.881 -52.575 1.00 78.12 95 ALA A CA 1
ATOM 732 C C . ALA A 1 95 ? -12.802 8.081 -52.085 1.00 78.12 95 ALA A C 1
ATOM 734 O O . ALA A 1 95 ? -12.809 6.852 -52.050 1.00 78.12 95 ALA A O 1
ATOM 735 N N . PHE A 1 96 ? -11.769 8.808 -51.664 1.00 81.25 96 PHE A N 1
ATOM 736 C CA . PHE A 1 96 ? -10.567 8.269 -51.024 1.00 81.25 96 PHE A CA 1
ATOM 737 C C . PHE A 1 96 ? -10.379 8.929 -49.659 1.00 81.25 96 PHE A C 1
ATOM 739 O O . PHE A 1 96 ? -10.841 10.051 -49.464 1.00 81.25 96 PHE A O 1
ATOM 746 N N . ASP A 1 97 ? -9.624 8.311 -48.749 1.00 77.44 97 ASP A N 1
ATOM 747 C CA . ASP A 1 97 ? -9.306 8.885 -47.427 1.00 77.44 97 ASP A CA 1
ATOM 748 C C . ASP A 1 97 ? -8.804 10.335 -47.510 1.00 77.44 97 ASP A C 1
ATOM 750 O O . ASP A 1 97 ? -9.079 11.153 -46.638 1.00 77.44 97 ASP A O 1
ATOM 754 N N . THR A 1 98 ? -8.130 10.693 -48.605 1.00 79.25 98 THR A N 1
ATOM 755 C CA . THR A 1 98 ? -7.631 12.043 -48.882 1.00 79.25 98 THR A CA 1
ATOM 756 C C . THR A 1 98 ? -8.740 13.106 -48.886 1.00 79.25 98 THR A C 1
ATOM 758 O O . THR A 1 98 ? -8.521 14.198 -48.361 1.00 79.25 98 THR A O 1
ATOM 761 N N . ILE A 1 99 ? -9.940 12.809 -49.407 1.00 84.00 99 ILE A N 1
ATOM 762 C CA . ILE A 1 99 ? -11.066 13.763 -49.381 1.00 84.00 99 ILE A CA 1
ATOM 763 C C . ILE A 1 99 ? -11.671 13.880 -47.979 1.00 84.00 99 ILE A C 1
ATOM 765 O O . ILE A 1 99 ? -12.004 14.983 -47.540 1.00 84.00 99 ILE A O 1
ATOM 769 N N . CYS A 1 100 ? -11.738 12.761 -47.252 1.00 84.94 100 CYS A N 1
ATOM 770 C CA . CYS A 1 100 ? -12.239 12.710 -45.883 1.00 84.94 100 CYS A CA 1
ATOM 771 C C . CYS A 1 100 ? -11.320 13.483 -44.931 1.00 84.94 100 CYS A C 1
ATOM 773 O O . CYS A 1 100 ? -11.772 14.369 -44.210 1.00 84.94 100 CYS A O 1
ATOM 775 N N . ALA A 1 101 ? -10.012 13.253 -45.020 1.00 82.19 101 ALA A N 1
ATOM 776 C CA . ALA A 1 101 ? -9.005 13.973 -44.252 1.00 82.19 101 ALA A CA 1
ATOM 777 C C . ALA A 1 101 ? -8.953 15.476 -44.579 1.00 82.19 101 ALA A C 1
ATOM 779 O O . ALA A 1 101 ? -8.695 16.279 -43.682 1.00 82.19 101 ALA A O 1
ATOM 780 N N . SER A 1 102 ? -9.208 15.872 -45.835 1.00 86.06 102 SER A N 1
ATOM 781 C CA . SER A 1 102 ? -9.193 17.289 -46.223 1.00 86.06 102 SER A CA 1
ATOM 782 C C . SER A 1 102 ? -10.432 18.034 -45.723 1.00 86.06 102 SER A C 1
ATOM 784 O O . SER A 1 102 ? -10.300 19.107 -45.142 1.00 86.06 102 SER A O 1
ATOM 786 N N . CYS A 1 103 ? -11.635 17.483 -45.897 1.00 86.12 103 CYS A N 1
ATOM 787 C CA . CYS A 1 103 ? -12.869 18.230 -45.627 1.00 86.12 103 CYS A CA 1
ATOM 788 C C . CYS A 1 103 ? -13.582 17.903 -44.321 1.00 86.12 103 CYS A C 1
ATOM 790 O O . CYS A 1 103 ? -14.393 18.702 -43.855 1.00 86.12 103 CYS A O 1
ATOM 792 N N . PHE A 1 104 ? -13.267 16.772 -43.700 1.00 84.62 104 PHE A N 1
ATOM 793 C CA . PHE A 1 104 ? -13.905 16.314 -42.474 1.00 84.62 104 PHE A CA 1
ATOM 794 C C . PHE A 1 104 ? -12.849 16.208 -41.371 1.00 84.62 104 PHE A C 1
ATOM 796 O O . PHE A 1 104 ? -12.540 15.137 -40.851 1.00 84.62 104 PHE A O 1
ATOM 803 N N . SER A 1 105 ? -12.261 17.353 -41.006 1.00 66.06 105 SER A N 1
ATOM 804 C CA . SER A 1 105 ? -11.316 17.431 -39.891 1.00 66.06 105 SER A CA 1
ATOM 805 C C . SER A 1 105 ? -12.001 16.999 -38.589 1.00 66.06 105 SER A C 1
ATOM 807 O O . SER A 1 105 ? -12.987 17.609 -38.175 1.00 66.06 105 SER A O 1
ATOM 809 N N . GLY A 1 106 ? -11.492 15.955 -37.937 1.00 75.19 106 GLY A N 1
ATOM 810 C CA . GLY A 1 106 ? -12.082 15.396 -36.721 1.00 75.19 106 GLY A CA 1
ATOM 811 C C . GLY A 1 106 ? -12.100 13.875 -36.760 1.00 75.19 106 GLY A C 1
ATOM 812 O O . GLY A 1 106 ? -11.115 13.263 -37.162 1.00 75.19 106 GLY A O 1
ATOM 813 N N . SER A 1 107 ? -13.204 13.267 -36.322 1.00 72.44 107 SER A N 1
ATOM 814 C CA . SER A 1 107 ? -13.314 11.813 -36.216 1.00 72.44 107 SER A CA 1
ATOM 815 C C . SER A 1 107 ? -13.469 11.101 -37.558 1.00 72.44 107 SER A C 1
ATOM 817 O O . SER A 1 107 ? -13.108 9.942 -37.602 1.00 72.44 107 SER A O 1
ATOM 819 N N . LEU A 1 108 ? -13.957 11.731 -38.634 1.00 79.62 108 LEU A N 1
ATOM 820 C CA . LEU A 1 108 ? -14.321 11.059 -39.897 1.00 79.62 108 LEU A CA 1
ATOM 821 C C . LEU A 1 108 ? -13.208 11.118 -40.958 1.00 79.62 108 LEU A C 1
ATOM 823 O O . LEU A 1 108 ? -13.375 11.727 -42.012 1.00 79.62 108 LEU A O 1
ATOM 827 N N . GLN A 1 109 ? -12.059 10.509 -40.668 1.00 79.44 109 GLN A N 1
ATOM 828 C CA . GLN A 1 109 ? -10.866 10.623 -41.522 1.00 79.44 109 GLN A CA 1
ATOM 829 C C . GLN A 1 109 ? -10.774 9.583 -42.643 1.00 79.44 109 GLN A C 1
ATOM 831 O O . GLN A 1 109 ? -9.943 9.738 -43.535 1.00 79.44 109 GLN A O 1
ATOM 836 N N . PHE A 1 110 ? -11.606 8.543 -42.619 1.00 79.94 110 PHE A N 1
ATOM 837 C CA . PHE A 1 110 ? -11.485 7.403 -43.527 1.00 79.94 110 PHE A CA 1
ATOM 838 C C . PHE A 1 110 ? -12.685 7.337 -44.450 1.00 79.94 110 PHE A C 1
ATOM 840 O O . PHE A 1 110 ? -13.798 7.628 -44.024 1.00 79.94 110 PHE A O 1
ATOM 847 N N . VAL A 1 111 ? -12.499 6.931 -45.697 1.00 81.38 111 VAL A N 1
ATOM 848 C CA . VAL A 1 111 ? -13.628 6.628 -46.568 1.00 81.38 111 VAL A CA 1
ATOM 849 C C . VAL A 1 111 ? -14.316 5.351 -46.076 1.00 81.38 111 VAL A C 1
ATOM 851 O O . VAL A 1 111 ? -13.678 4.423 -45.569 1.00 81.38 111 VAL A O 1
ATOM 854 N N . ASN A 1 112 ? -15.642 5.304 -46.163 1.00 78.56 112 ASN A N 1
ATOM 855 C CA . ASN A 1 112 ? -16.375 4.066 -45.942 1.00 78.56 112 ASN A CA 1
ATOM 856 C C . ASN A 1 112 ? -16.081 3.062 -47.067 1.00 78.56 112 ASN A C 1
ATOM 858 O O . ASN A 1 112 ? -15.589 3.428 -48.137 1.00 78.56 112 ASN A O 1
ATOM 862 N N . SER A 1 113 ? -16.385 1.784 -46.835 1.00 73.94 113 SER A N 1
ATOM 863 C CA . SER A 1 113 ? -16.138 0.744 -47.836 1.00 73.94 113 SER A CA 1
ATOM 864 C C . SER A 1 113 ? -16.804 1.090 -49.169 1.00 73.94 113 SER A C 1
ATOM 866 O O . SER A 1 113 ? -16.149 1.024 -50.194 1.00 73.94 113 SER A O 1
ATOM 868 N N . ASN A 1 114 ? -18.038 1.590 -49.178 1.00 76.00 114 ASN A N 1
ATOM 869 C CA . ASN A 1 114 ? -18.762 1.945 -50.406 1.00 76.00 114 ASN A CA 1
ATOM 870 C C . ASN A 1 114 ? -18.179 3.131 -51.204 1.00 76.00 114 ASN A C 1
ATOM 872 O O . ASN A 1 114 ? -18.671 3.413 -52.298 1.00 76.00 114 ASN A O 1
ATOM 876 N N . GLN A 1 115 ? -17.145 3.812 -50.700 1.00 76.69 115 GLN A N 1
ATOM 877 C CA . GLN A 1 115 ? -16.553 5.012 -51.300 1.00 76.69 115 GLN A CA 1
ATOM 878 C C . GLN A 1 115 ? -17.559 6.152 -51.540 1.00 76.69 115 GLN A C 1
ATOM 880 O O . GLN A 1 115 ? -17.374 6.970 -52.450 1.00 76.69 115 GLN A O 1
ATOM 885 N N . ASP A 1 116 ? -18.617 6.206 -50.728 1.00 83.69 116 ASP A N 1
ATOM 886 C CA . ASP A 1 116 ? -19.719 7.170 -50.830 1.00 83.69 116 ASP A CA 1
ATOM 887 C C . ASP A 1 116 ? -19.889 8.049 -49.579 1.00 83.69 116 ASP A C 1
ATOM 889 O O . ASP A 1 116 ? -20.776 8.901 -49.512 1.00 83.69 116 ASP A O 1
ATOM 893 N N . GLY A 1 117 ? -18.996 7.904 -48.599 1.00 85.12 117 GLY A N 1
ATOM 894 C CA . GLY A 1 117 ? -19.002 8.694 -47.374 1.00 85.12 117 GLY A CA 1
ATOM 895 C C . GLY A 1 117 ? -17.727 8.536 -46.555 1.00 85.12 117 GLY A C 1
ATOM 896 O O . GLY A 1 117 ? -16.851 7.742 -46.892 1.00 85.12 117 GLY A O 1
ATOM 897 N N . CYS A 1 118 ? -17.636 9.291 -45.461 1.00 84.88 118 CYS A N 1
ATOM 898 C CA . CYS A 1 118 ? -16.523 9.232 -44.516 1.00 84.88 118 CYS A CA 1
ATOM 899 C C . CYS A 1 118 ? -16.964 8.583 -43.196 1.00 84.88 118 CYS A C 1
ATOM 901 O O . CYS A 1 118 ? -18.096 8.764 -42.747 1.00 84.88 118 CYS A O 1
ATOM 903 N N . GLN A 1 119 ? -16.067 7.842 -42.559 1.00 85.75 119 GLN A N 1
ATOM 904 C CA . GLN A 1 119 ? -16.254 7.115 -41.310 1.00 85.75 119 GLN A CA 1
ATOM 905 C C . GLN A 1 119 ? -15.069 7.341 -40.369 1.00 85.75 119 GLN A C 1
ATOM 907 O O . GLN A 1 119 ? -14.010 7.831 -40.770 1.00 85.75 119 GLN A O 1
ATOM 912 N N . SER A 1 120 ? -15.256 6.987 -39.095 1.00 78.12 120 SER A N 1
ATOM 913 C CA . SER A 1 120 ? -14.256 7.245 -38.058 1.00 78.12 120 SER A CA 1
ATOM 914 C C . SER A 1 120 ? -13.270 6.126 -37.786 1.00 78.12 120 SER A C 1
ATOM 916 O O . SER A 1 120 ? -12.307 6.329 -37.051 1.00 78.12 120 SER A O 1
ATOM 918 N N . THR A 1 121 ? -13.486 4.960 -38.378 1.00 73.81 121 THR A N 1
ATOM 919 C CA . THR A 1 121 ? -12.610 3.802 -38.224 1.00 73.81 121 THR A CA 1
ATOM 920 C C . THR A 1 121 ? -12.094 3.377 -39.594 1.00 73.81 121 THR A C 1
ATOM 922 O O . THR A 1 121 ? -12.891 3.324 -40.531 1.00 73.81 121 THR A O 1
ATOM 925 N N . PRO A 1 122 ? -10.790 3.088 -39.744 1.00 70.88 122 PRO A N 1
ATOM 926 C CA . PRO A 1 122 ? -10.280 2.513 -40.979 1.00 70.88 122 PRO A CA 1
ATOM 927 C C . PRO A 1 122 ? -10.853 1.104 -41.161 1.00 70.88 122 PRO A C 1
ATOM 929 O O . PRO A 1 122 ? -11.089 0.394 -40.181 1.00 70.88 122 PRO A O 1
ATOM 932 N N . SER A 1 123 ? -11.057 0.699 -42.413 1.00 63.91 123 SER A N 1
ATOM 933 C CA . SER A 1 123 ? -11.419 -0.681 -42.750 1.00 63.91 123 SER A CA 1
ATOM 934 C C . SER A 1 123 ? -10.301 -1.633 -42.299 1.00 63.91 123 SER A C 1
ATOM 936 O O . SER A 1 123 ? -9.117 -1.356 -42.510 1.00 63.91 123 SER A O 1
ATOM 938 N N . MET A 1 124 ? -10.662 -2.727 -41.635 1.00 58.22 124 MET A N 1
ATOM 939 C CA . MET A 1 124 ? -9.736 -3.686 -41.029 1.00 58.22 124 MET A CA 1
ATOM 940 C C . MET A 1 124 ? -9.335 -4.798 -42.010 1.00 58.22 124 MET A C 1
ATOM 942 O O . MET A 1 124 ? -9.943 -4.997 -43.062 1.00 58.22 124 MET A O 1
ATOM 946 N N . VAL A 1 125 ? -8.300 -5.567 -41.650 1.00 56.50 125 VAL A N 1
ATOM 947 C CA . VAL A 1 125 ? -7.937 -6.808 -42.354 1.00 56.50 125 VAL A CA 1
ATOM 948 C C . VAL A 1 125 ? -9.154 -7.739 -42.401 1.00 56.50 125 VAL A C 1
ATOM 950 O O . VAL A 1 125 ? -9.758 -8.018 -41.369 1.00 56.50 125 VAL A O 1
ATOM 953 N N . GLY A 1 126 ? -9.510 -8.214 -43.597 1.00 62.53 126 GLY A N 1
ATOM 954 C CA . GLY A 1 126 ? -10.714 -9.017 -43.836 1.00 62.53 126 GLY A CA 1
ATOM 955 C C . GLY A 1 126 ? -11.960 -8.239 -44.278 1.00 62.53 126 GLY A C 1
ATOM 956 O O . GLY A 1 126 ? -12.907 -8.875 -44.741 1.00 62.53 126 GLY A O 1
ATOM 957 N N . ASP A 1 127 ? -11.963 -6.904 -44.223 1.00 65.75 127 ASP A N 1
ATOM 958 C CA . ASP A 1 127 ? -13.078 -6.115 -44.754 1.00 65.75 127 ASP A CA 1
ATOM 959 C C . ASP A 1 127 ? -13.070 -6.109 -46.289 1.00 65.75 127 ASP A C 1
ATOM 961 O O . ASP A 1 127 ? -12.031 -5.949 -46.936 1.00 65.75 127 ASP A O 1
ATOM 965 N N . ASN A 1 128 ? -14.256 -6.273 -46.879 1.00 62.44 128 ASN A N 1
ATOM 966 C CA . ASN A 1 128 ? -14.456 -6.159 -48.320 1.00 62.44 128 ASN A CA 1
ATOM 967 C C . ASN A 1 128 ? -14.481 -4.674 -48.721 1.00 62.44 128 ASN A C 1
ATOM 969 O O . ASN A 1 128 ? -15.381 -3.929 -48.329 1.00 62.44 128 ASN A O 1
ATOM 973 N N . ALA A 1 129 ? -13.524 -4.266 -49.548 1.00 68.00 129 ALA A N 1
ATOM 974 C CA . ALA A 1 129 ? -13.474 -2.967 -50.199 1.00 68.00 129 ALA A CA 1
ATOM 975 C C . ALA A 1 129 ? -13.889 -3.101 -51.685 1.00 68.00 129 ALA A C 1
ATOM 977 O O . ALA A 1 129 ? -13.250 -3.860 -52.423 1.00 68.00 129 ALA A O 1
ATOM 978 N N . PRO A 1 130 ? -14.914 -2.372 -52.163 1.00 66.19 130 PRO A N 1
ATOM 979 C CA . PRO A 1 130 ? -15.359 -2.316 -53.556 1.00 66.19 130 PRO A CA 1
ATOM 980 C C . PRO A 1 130 ? -14.389 -1.521 -54.434 1.00 66.19 130 PRO A C 1
ATOM 982 O O . PRO A 1 130 ? -14.709 -0.471 -54.985 1.00 66.19 130 PRO A O 1
ATOM 985 N N . CYS A 1 131 ? -13.169 -2.026 -54.558 1.00 68.88 131 CYS A N 1
ATOM 986 C CA . CYS A 1 131 ? -12.085 -1.392 -55.297 1.00 68.88 131 CYS A CA 1
ATOM 987 C C . CYS A 1 131 ? -11.502 -2.276 -56.405 1.00 68.88 131 CYS A C 1
ATOM 989 O O . CYS A 1 131 ? -10.438 -1.983 -56.962 1.00 68.88 131 CYS A O 1
ATOM 991 N N . GLN A 1 132 ? -12.184 -3.373 -56.741 1.00 66.25 132 GLN A N 1
ATOM 992 C CA . GLN A 1 132 ? -11.773 -4.225 -57.844 1.00 66.25 132 GLN A CA 1
ATOM 993 C C . GLN A 1 132 ? -12.061 -3.525 -59.172 1.00 66.25 132 GLN A C 1
ATOM 995 O O . GLN A 1 132 ? -13.211 -3.229 -59.498 1.00 66.25 132 GLN A O 1
ATOM 1000 N N . LYS A 1 133 ? -11.017 -3.310 -59.973 1.00 71.69 133 LYS A N 1
ATOM 1001 C CA . LYS A 1 133 ? -11.149 -2.811 -61.344 1.00 71.69 133 LYS A CA 1
ATOM 1002 C C . LYS A 1 133 ? -10.655 -3.881 -62.306 1.00 71.69 133 LYS A C 1
ATOM 1004 O O . LYS A 1 133 ? -9.568 -4.422 -62.124 1.00 71.69 133 LYS A O 1
ATOM 1009 N N . ASP A 1 134 ? -11.492 -4.231 -63.280 1.00 78.94 134 ASP A N 1
ATOM 1010 C CA . ASP A 1 134 ? -11.199 -5.241 -64.308 1.00 78.94 134 ASP A CA 1
ATOM 1011 C C . ASP A 1 134 ? -10.749 -6.599 -63.736 1.00 78.94 134 ASP A C 1
ATOM 1013 O O . ASP A 1 134 ? -9.909 -7.302 -64.291 1.00 78.94 134 ASP A O 1
ATOM 1017 N N . GLY A 1 135 ? -11.309 -6.982 -62.584 1.00 75.88 135 GLY A N 1
ATOM 1018 C CA . GLY A 1 135 ? -10.997 -8.250 -61.930 1.00 75.88 135 GLY A CA 1
ATOM 1019 C C . GLY A 1 135 ? -9.688 -8.267 -61.131 1.00 75.88 135 GLY A C 1
ATOM 1020 O O . GLY A 1 135 ? -9.405 -9.288 -60.500 1.00 75.88 135 GLY A O 1
ATOM 1021 N N . VAL A 1 136 ? -8.934 -7.166 -61.081 1.00 76.25 136 VAL A N 1
ATOM 1022 C CA . VAL A 1 136 ? -7.645 -7.072 -60.380 1.00 76.25 136 VAL A CA 1
ATOM 1023 C C . VAL A 1 136 ? -7.789 -6.289 -59.075 1.00 76.25 136 VAL A C 1
ATOM 1025 O O . VAL A 1 136 ? -8.360 -5.201 -59.038 1.00 76.25 136 VAL A O 1
ATOM 1028 N N . CYS A 1 137 ? -7.236 -6.854 -58.003 1.00 75.75 137 CYS A N 1
ATOM 1029 C CA . CYS A 1 137 ? -7.058 -6.192 -56.716 1.00 75.75 137 CYS A CA 1
ATOM 1030 C C . CYS A 1 137 ? -5.611 -5.706 -56.629 1.00 75.75 137 CYS A C 1
ATOM 1032 O O . CYS A 1 137 ? -4.694 -6.513 -56.510 1.00 75.75 137 CYS A O 1
ATOM 1034 N N . SER A 1 138 ? -5.388 -4.398 -56.757 1.00 75.00 138 SER A N 1
ATOM 1035 C CA . SER A 1 138 ? -4.054 -3.800 -56.671 1.00 75.00 138 SER A CA 1
ATOM 1036 C C . SER A 1 138 ? -4.067 -2.571 -55.771 1.00 75.00 138 SER A C 1
ATOM 1038 O O . SER A 1 138 ? -5.092 -1.906 -55.627 1.00 75.00 138 SER A O 1
ATOM 1040 N N . TYR A 1 139 ? -2.904 -2.201 -55.234 1.00 63.62 139 TYR A N 1
ATOM 1041 C CA . TYR A 1 139 ? -2.768 -0.956 -54.470 1.00 63.62 139 TYR A CA 1
ATOM 1042 C C . TYR A 1 139 ? -3.132 0.292 -55.303 1.00 63.62 139 TYR A C 1
ATOM 1044 O O . TYR A 1 139 ? -3.513 1.317 -54.741 1.00 63.62 139 TYR A O 1
ATOM 1052 N N . ILE A 1 140 ? -3.029 0.204 -56.638 1.00 62.69 140 ILE A N 1
ATOM 1053 C CA . ILE A 1 140 ? -3.387 1.277 -57.577 1.00 62.69 140 ILE A CA 1
ATOM 1054 C C . ILE A 1 140 ? -4.909 1.433 -57.662 1.00 62.69 140 ILE A C 1
ATOM 1056 O O . ILE A 1 140 ? -5.406 2.548 -57.775 1.00 62.69 140 ILE A O 1
ATOM 1060 N N . THR A 1 141 ? -5.654 0.328 -57.600 1.00 69.19 141 THR A N 1
ATOM 1061 C CA . THR A 1 141 ? -7.119 0.330 -57.718 1.00 69.19 141 THR A CA 1
ATOM 1062 C C . THR A 1 141 ? -7.817 0.520 -56.372 1.00 69.19 141 THR A C 1
ATOM 1064 O O . THR A 1 141 ? -8.918 1.058 -56.344 1.00 69.19 141 THR A O 1
ATOM 1067 N N . CYS A 1 142 ? -7.169 0.141 -55.265 1.00 68.25 142 CYS A N 1
ATOM 1068 C CA . CYS A 1 142 ? -7.742 0.168 -53.915 1.00 68.25 142 CYS A CA 1
ATOM 1069 C C . CYS A 1 142 ? -7.333 1.343 -53.026 1.00 68.25 142 CYS A C 1
ATOM 1071 O O . CYS A 1 142 ? -7.941 1.518 -51.980 1.00 68.25 142 CYS A O 1
ATOM 1073 N N . GLY A 1 143 ? -6.386 2.183 -53.455 1.00 58.47 143 GLY A N 1
ATOM 1074 C CA . GLY A 1 143 ? -6.039 3.415 -52.747 1.00 58.47 143 GLY A CA 1
ATOM 1075 C C . GLY A 1 143 ? -5.352 3.185 -51.393 1.00 58.47 143 GLY A C 1
ATOM 1076 O O . GLY A 1 143 ? -5.999 3.204 -50.360 1.00 58.47 143 GLY A O 1
ATOM 1077 N N . SER A 1 144 ? -4.014 3.109 -51.420 1.00 59.88 144 SER A N 1
ATOM 1078 C CA . SER A 1 144 ? -3.078 3.185 -50.274 1.00 59.88 144 SER A CA 1
ATOM 1079 C C . SER A 1 144 ? -3.074 2.030 -49.249 1.00 59.88 144 SER A C 1
ATOM 1081 O O . SER A 1 144 ? -4.087 1.379 -49.018 1.00 59.88 144 SER A O 1
ATOM 1083 N N . PRO A 1 145 ? -1.959 1.844 -48.510 1.00 52.59 145 PRO A N 1
ATOM 1084 C CA . PRO A 1 145 ? -0.550 1.816 -48.922 1.00 52.59 145 PRO A CA 1
ATOM 1085 C C . PRO A 1 145 ? -0.137 0.467 -49.555 1.00 52.59 145 PRO A C 1
ATOM 1087 O O . PRO A 1 145 ? -0.793 -0.557 -49.377 1.00 52.59 145 PRO A O 1
ATOM 1090 N N . GLN A 1 146 ? 1.020 0.450 -50.239 1.00 56.34 146 GLN A N 1
ATOM 1091 C CA . GLN A 1 146 ? 1.683 -0.752 -50.799 1.00 56.34 146 GLN A CA 1
ATOM 1092 C C . GLN A 1 146 ? 1.970 -1.867 -49.771 1.00 56.34 146 GLN A C 1
ATOM 1094 O O . GLN A 1 146 ? 2.378 -2.957 -50.155 1.00 56.34 146 GLN A O 1
ATOM 1099 N N . ALA A 1 147 ? 1.778 -1.602 -48.477 1.00 52.25 147 ALA A N 1
ATOM 1100 C CA . ALA A 1 147 ? 2.006 -2.558 -47.400 1.00 52.25 147 ALA A CA 1
ATOM 1101 C C . ALA A 1 147 ? 0.908 -3.634 -47.289 1.00 52.25 147 ALA A C 1
ATOM 1103 O O . ALA A 1 147 ? 1.091 -4.614 -46.571 1.00 52.25 147 ALA A O 1
ATOM 1104 N N . PHE A 1 148 ? -0.224 -3.475 -47.981 1.00 64.25 148 PHE A N 1
ATOM 1105 C CA . PHE A 1 148 ? -1.341 -4.416 -47.917 1.00 64.25 148 PHE A CA 1
ATOM 1106 C C . PHE A 1 148 ? -1.362 -5.369 -49.115 1.00 64.25 148 PHE A C 1
ATOM 1108 O O . PHE A 1 148 ? -1.395 -4.940 -50.271 1.00 64.25 148 PHE A O 1
ATOM 1115 N N . ASN A 1 149 ? -1.408 -6.673 -48.832 1.00 69.00 149 ASN A N 1
ATOM 1116 C CA . ASN A 1 149 ? -1.731 -7.683 -49.833 1.00 69.00 149 ASN A CA 1
ATOM 1117 C C . ASN A 1 149 ? -3.247 -7.743 -50.014 1.00 69.00 149 ASN A C 1
ATOM 1119 O O . ASN A 1 149 ? -3.974 -8.218 -49.139 1.00 69.00 149 ASN A O 1
ATOM 1123 N N . TRP A 1 150 ? -3.711 -7.267 -51.165 1.00 73.88 150 TRP A N 1
ATOM 1124 C CA . TRP A 1 150 ? -5.116 -7.306 -51.545 1.00 73.88 150 TRP A CA 1
ATOM 1125 C C . TRP A 1 150 ? -5.417 -8.599 -52.299 1.00 73.88 150 TRP A C 1
ATOM 1127 O O . TRP A 1 150 ? -4.812 -8.873 -53.336 1.00 73.88 150 TRP A O 1
ATOM 1137 N N . LEU A 1 151 ? -6.371 -9.382 -51.804 1.00 79.00 151 LEU A N 1
ATOM 1138 C CA . LEU A 1 151 ? -6.890 -10.556 -52.497 1.00 79.00 151 LEU A CA 1
ATOM 1139 C C . LEU A 1 151 ? -8.299 -10.312 -53.021 1.00 79.00 151 LEU A C 1
ATOM 1141 O O . LEU A 1 151 ? -9.070 -9.520 -52.482 1.00 79.00 151 LEU A O 1
ATOM 1145 N N . LYS A 1 152 ? -8.642 -11.047 -54.078 1.00 79.75 152 LYS A N 1
ATOM 1146 C CA . LYS A 1 152 ? -10.005 -11.111 -54.596 1.00 79.75 152 LYS A CA 1
ATOM 1147 C C . LYS A 1 152 ? -10.878 -11.908 -53.630 1.00 79.75 152 LYS A C 1
ATOM 1149 O O . LYS A 1 152 ? -10.522 -13.031 -53.274 1.00 79.75 152 LYS A O 1
ATOM 1154 N N . SER A 1 153 ? -12.026 -11.355 -53.247 1.00 74.44 153 SER A N 1
ATOM 1155 C CA . SER A 1 153 ? -13.011 -12.095 -52.456 1.00 74.44 153 SER A CA 1
ATOM 1156 C C . SER A 1 153 ? -13.612 -13.223 -53.305 1.00 74.44 153 SER A C 1
ATOM 1158 O O . SER A 1 153 ? -13.942 -13.027 -54.479 1.00 74.44 153 SER A O 1
ATOM 1160 N N . ASN A 1 154 ? -13.687 -14.442 -52.764 1.00 74.06 154 ASN A N 1
ATOM 1161 C CA . ASN A 1 154 ? -14.087 -15.620 -53.540 1.00 74.06 154 ASN A CA 1
ATOM 1162 C C . ASN A 1 154 ? -15.518 -15.464 -54.083 1.00 74.06 154 ASN A C 1
ATOM 1164 O O . ASN A 1 154 ? -16.477 -15.420 -53.320 1.00 74.06 154 ASN A O 1
ATOM 1168 N N . GLY A 1 155 ? -15.653 -15.416 -55.412 1.00 75.12 155 GLY A N 1
ATOM 1169 C CA . GLY A 1 155 ? -16.942 -15.258 -56.096 1.00 75.12 155 GLY A CA 1
ATOM 1170 C C . GLY A 1 155 ? -17.423 -13.811 -56.249 1.00 75.12 155 GLY A C 1
ATOM 1171 O O . GLY A 1 155 ? -18.431 -13.589 -56.916 1.00 75.12 155 GLY A O 1
ATOM 1172 N N . ASP A 1 156 ? -16.695 -12.832 -55.711 1.00 75.62 156 ASP A N 1
ATOM 1173 C CA . ASP A 1 156 ? -17.012 -11.415 -55.857 1.00 75.62 156 ASP A CA 1
ATOM 1174 C C . ASP A 1 156 ? -16.182 -10.790 -56.987 1.00 75.62 156 ASP A C 1
ATOM 1176 O O . ASP A 1 156 ? -14.964 -10.972 -57.071 1.00 75.62 156 ASP A O 1
ATOM 1180 N N . THR A 1 157 ? -16.848 -10.092 -57.906 1.00 76.00 157 THR A N 1
ATOM 1181 C CA . THR A 1 157 ? -16.203 -9.389 -59.029 1.00 76.00 157 THR A CA 1
ATOM 1182 C C . THR A 1 157 ? -16.053 -7.890 -58.791 1.00 76.00 157 THR A C 1
ATOM 1184 O O . THR A 1 157 ? -15.632 -7.180 -59.706 1.00 76.00 157 THR A O 1
ATOM 1187 N N . LYS A 1 158 ? -16.435 -7.399 -57.611 1.00 74.56 158 LYS A N 1
ATOM 1188 C CA . LYS A 1 158 ? -16.382 -5.983 -57.239 1.00 74.56 158 LYS A CA 1
ATOM 1189 C C . LYS A 1 158 ? -15.520 -5.728 -56.005 1.00 74.56 158 LYS A C 1
ATOM 1191 O O . LYS A 1 158 ? -14.978 -4.631 -55.890 1.00 74.56 158 LYS A O 1
ATOM 1196 N N . ASN A 1 159 ? -15.360 -6.718 -55.126 1.00 74.81 159 ASN A N 1
ATOM 1197 C CA . ASN A 1 159 ? -14.703 -6.533 -53.835 1.00 74.81 159 ASN A CA 1
ATOM 1198 C C . ASN A 1 159 ? -13.329 -7.215 -53.719 1.00 74.81 159 ASN A C 1
ATOM 1200 O O . ASN A 1 159 ? -13.123 -8.368 -54.112 1.00 74.81 159 ASN A O 1
ATOM 1204 N N . CYS A 1 160 ? -12.402 -6.497 -53.092 1.00 79.56 160 CYS A N 1
ATOM 1205 C CA . CYS A 1 160 ? -11.104 -6.980 -52.637 1.00 79.56 160 CYS A CA 1
ATOM 1206 C C . CYS A 1 160 ? -11.077 -6.972 -51.108 1.00 79.56 160 CYS A C 1
ATOM 1208 O O . CYS A 1 160 ? -11.713 -6.119 -50.501 1.00 79.56 160 CYS A O 1
ATOM 1210 N N . TYR A 1 161 ? -10.326 -7.868 -50.478 1.00 78.81 161 TYR A N 1
ATOM 1211 C CA . TYR A 1 161 ? -10.088 -7.818 -49.034 1.00 78.81 161 TYR A CA 1
ATOM 1212 C C . TYR A 1 161 ? -8.592 -7.804 -48.739 1.00 78.81 161 TYR A C 1
ATOM 1214 O O . TYR A 1 161 ? -7.780 -8.337 -49.503 1.00 78.81 161 TYR A O 1
ATOM 1222 N N . ILE A 1 162 ? -8.220 -7.180 -47.626 1.00 71.81 162 ILE A N 1
ATOM 1223 C CA . ILE A 1 162 ? -6.839 -7.176 -47.144 1.00 71.81 162 ILE A CA 1
ATOM 1224 C C . ILE A 1 162 ? -6.575 -8.548 -46.517 1.00 71.81 162 ILE A C 1
ATOM 1226 O O . ILE A 1 162 ? -7.214 -8.898 -45.526 1.00 71.81 162 ILE A O 1
ATOM 1230 N N . GLN A 1 163 ? -5.666 -9.336 -47.094 1.00 70.38 163 GLN A N 1
ATOM 1231 C CA . GLN A 1 163 ? -5.304 -10.659 -46.573 1.00 70.38 163 GLN A CA 1
ATOM 1232 C C . GLN A 1 163 ? -4.290 -10.555 -45.433 1.00 70.38 163 GLN A C 1
ATOM 1234 O O . GLN A 1 163 ? -4.405 -11.255 -44.430 1.00 70.38 163 GLN A O 1
ATOM 1239 N N . SER A 1 164 ? -3.271 -9.717 -45.613 1.00 61.84 164 SER A N 1
ATOM 1240 C CA . SER A 1 164 ? -2.195 -9.522 -44.646 1.00 61.84 164 SER A CA 1
ATOM 1241 C C . SER A 1 164 ? -1.439 -8.226 -44.937 1.00 61.84 164 SER A C 1
ATOM 1243 O O . SER A 1 164 ? -1.414 -7.746 -46.075 1.00 61.84 164 SER A O 1
ATOM 1245 N N . LEU A 1 165 ? -0.767 -7.688 -43.921 1.00 60.66 165 LEU A N 1
ATOM 1246 C CA . LEU A 1 165 ? 0.346 -6.765 -44.131 1.00 60.66 165 LEU A CA 1
ATOM 1247 C C . LEU A 1 165 ? 1.521 -7.574 -44.694 1.00 60.66 165 LEU A C 1
ATOM 1249 O O . LEU A 1 165 ? 1.921 -8.577 -44.104 1.00 60.66 165 LEU A O 1
ATOM 1253 N N . GLN A 1 166 ? 2.062 -7.200 -45.853 1.00 57.38 166 GLN A N 1
ATOM 1254 C CA . GLN A 1 166 ? 3.375 -7.707 -46.241 1.00 57.38 166 GLN A CA 1
ATOM 1255 C C . GLN A 1 166 ? 4.413 -6.988 -45.387 1.00 57.38 166 GLN A C 1
ATOM 1257 O O . GLN A 1 166 ? 4.576 -5.773 -45.494 1.00 57.38 166 GLN A O 1
ATOM 1262 N N . ALA A 1 167 ? 5.141 -7.746 -44.568 1.00 47.59 167 ALA A N 1
ATOM 1263 C CA . ALA A 1 167 ? 6.396 -7.286 -44.000 1.00 47.59 167 ALA A CA 1
ATOM 1264 C C . ALA A 1 167 ? 7.354 -7.007 -45.167 1.00 47.59 167 ALA A C 1
ATOM 1266 O O . ALA A 1 167 ? 7.992 -7.918 -45.689 1.00 47.59 167 ALA A O 1
ATOM 1267 N N . LEU A 1 168 ? 7.400 -5.763 -45.642 1.00 50.34 168 LEU A N 1
ATOM 1268 C CA . LEU A 1 168 ? 8.411 -5.323 -46.593 1.00 50.34 168 LEU A CA 1
ATOM 1269 C C . LEU A 1 168 ? 9.710 -5.148 -45.799 1.00 50.34 168 LEU A C 1
ATOM 1271 O O . LEU A 1 168 ? 9.788 -4.226 -44.988 1.00 50.34 168 LEU A O 1
ATOM 1275 N N . PRO A 1 169 ? 10.744 -5.983 -46.008 1.00 47.19 169 PRO A N 1
ATOM 1276 C CA . PRO A 1 169 ? 11.962 -5.914 -45.204 1.00 47.19 169 PRO A CA 1
ATOM 1277 C C . PRO A 1 169 ? 12.789 -4.639 -45.437 1.00 47.19 169 PRO A C 1
ATOM 1279 O O . PRO A 1 169 ? 13.804 -4.470 -44.778 1.00 47.19 169 PRO A O 1
ATOM 1282 N N . ASN A 1 170 ? 12.382 -3.739 -46.343 1.00 44.84 170 ASN A N 1
ATOM 1283 C CA . ASN A 1 170 ? 13.062 -2.473 -46.622 1.00 44.84 170 ASN A CA 1
ATOM 1284 C C . ASN A 1 170 ? 12.073 -1.419 -47.155 1.00 44.84 170 ASN A C 1
ATOM 1286 O O . ASN A 1 170 ? 11.987 -1.198 -48.363 1.00 44.84 170 ASN A O 1
ATOM 1290 N N . ILE A 1 171 ? 11.323 -0.754 -46.272 1.00 47.91 171 ILE A N 1
ATOM 1291 C CA . ILE A 1 171 ? 10.677 0.518 -46.632 1.00 47.91 171 ILE A CA 1
ATOM 1292 C C . ILE A 1 171 ? 11.772 1.600 -46.612 1.00 47.91 171 ILE A C 1
ATOM 1294 O O . ILE A 1 171 ? 12.474 1.715 -45.604 1.00 47.91 171 ILE A O 1
ATOM 1298 N N . PRO A 1 172 ? 11.958 2.392 -47.686 1.00 45.12 172 PRO A N 1
ATOM 1299 C CA . PRO A 1 172 ? 12.893 3.511 -47.681 1.00 45.12 172 PRO A CA 1
ATOM 1300 C C . PRO A 1 172 ? 12.623 4.437 -46.489 1.00 45.12 172 PRO A C 1
ATOM 1302 O O . PRO A 1 172 ? 11.496 4.892 -46.287 1.00 45.12 172 PRO A O 1
ATOM 1305 N N . VAL A 1 173 ? 13.665 4.698 -45.696 1.00 40.81 173 VAL A N 1
ATOM 1306 C CA . VAL A 1 173 ? 13.646 5.616 -44.550 1.00 40.81 173 VAL A CA 1
ATOM 1307 C C . VAL A 1 173 ? 13.045 6.968 -44.962 1.00 40.81 173 VAL A C 1
ATOM 1309 O O . VAL A 1 173 ? 13.635 7.705 -45.747 1.00 40.81 173 VAL A O 1
ATOM 1312 N N . GLY A 1 174 ? 11.839 7.272 -44.467 1.00 48.72 174 GLY A N 1
ATOM 1313 C CA . GLY A 1 174 ? 11.110 8.504 -44.798 1.00 48.72 174 GLY A CA 1
ATOM 1314 C C . GLY A 1 174 ? 9.579 8.426 -44.716 1.00 48.72 174 GLY A C 1
ATOM 1315 O O . GLY A 1 174 ? 8.932 9.470 -44.716 1.00 48.72 174 GLY A O 1
ATOM 1316 N N . PHE A 1 175 ? 8.990 7.229 -44.612 1.00 56.12 175 PHE A N 1
ATOM 1317 C CA . PHE A 1 175 ? 7.539 7.040 -44.486 1.00 56.12 175 PHE A CA 1
ATOM 1318 C C . PHE A 1 175 ? 7.169 6.480 -43.104 1.00 56.12 175 PHE A C 1
ATOM 1320 O O . PHE A 1 175 ? 7.498 5.340 -42.791 1.00 56.12 175 PHE A O 1
ATOM 1327 N N . SER A 1 176 ? 6.466 7.272 -42.291 1.00 63.78 176 SER A N 1
ATOM 1328 C CA . SER A 1 176 ? 5.889 6.851 -41.008 1.00 63.78 176 SER A CA 1
ATOM 1329 C C . SER A 1 176 ? 4.431 6.429 -41.211 1.00 63.78 176 SER A C 1
ATOM 1331 O O . SER A 1 176 ? 3.520 7.236 -41.019 1.00 63.78 176 SER A O 1
ATOM 1333 N N . ILE A 1 177 ? 4.207 5.201 -41.687 1.00 80.12 177 ILE A N 1
ATOM 1334 C CA . ILE A 1 177 ? 2.853 4.710 -42.016 1.00 80.12 177 ILE A CA 1
ATOM 1335 C C . ILE A 1 177 ? 2.310 3.690 -41.018 1.00 80.12 177 ILE A C 1
ATOM 1337 O O . ILE A 1 177 ? 1.097 3.515 -40.949 1.00 80.12 177 ILE A O 1
ATOM 1341 N N . LEU A 1 178 ? 3.172 3.031 -40.240 1.00 86.12 178 LEU A N 1
ATOM 1342 C CA . LEU A 1 178 ? 2.730 2.062 -39.244 1.00 86.12 178 LEU A CA 1
ATOM 1343 C C . LEU A 1 178 ? 2.376 2.768 -37.939 1.00 86.12 178 LEU A C 1
ATOM 1345 O O . LEU A 1 178 ? 3.116 3.621 -37.449 1.00 86.12 178 LEU A O 1
ATOM 1349 N N . ASN A 1 179 ? 1.250 2.366 -37.362 1.00 91.19 179 ASN A N 1
ATOM 1350 C CA . ASN A 1 179 ? 0.859 2.705 -36.002 1.00 91.19 179 ASN A CA 1
ATOM 1351 C C . ASN A 1 179 ? 0.717 1.420 -35.172 1.00 91.19 179 ASN A C 1
ATOM 1353 O O . ASN A 1 179 ? 0.695 0.312 -35.713 1.00 91.19 179 ASN A O 1
ATOM 1357 N N . ASP A 1 180 ? 0.615 1.568 -33.852 1.00 92.56 180 ASP A N 1
ATOM 1358 C CA . ASP A 1 180 ? 0.527 0.424 -32.938 1.00 92.56 180 ASP A CA 1
ATOM 1359 C C . ASP A 1 180 ? -0.639 -0.504 -33.268 1.00 92.56 180 ASP A C 1
ATOM 1361 O O . ASP A 1 180 ? -0.493 -1.718 -33.204 1.00 92.56 180 ASP A O 1
ATOM 1365 N N . TYR A 1 181 ? -1.778 0.054 -33.677 1.00 90.19 181 TYR A N 1
ATOM 1366 C CA . TYR A 1 181 ? -2.957 -0.730 -34.025 1.00 90.19 181 TYR A CA 1
ATOM 1367 C C . TYR A 1 181 ? -2.705 -1.651 -35.228 1.00 90.19 181 TYR A C 1
ATOM 1369 O O . TYR A 1 181 ? -3.089 -2.822 -35.205 1.00 90.19 181 TYR A O 1
ATOM 1377 N N . MET A 1 182 ? -2.009 -1.153 -36.253 1.00 89.81 182 MET A N 1
ATOM 1378 C CA . MET A 1 182 ? -1.610 -1.953 -37.414 1.00 89.81 182 MET A CA 1
ATOM 1379 C C . MET A 1 182 ? -0.659 -3.082 -37.014 1.00 89.81 182 MET A C 1
ATOM 1381 O O . MET A 1 182 ? -0.866 -4.221 -37.427 1.00 89.81 182 MET A O 1
ATOM 1385 N N . CYS A 1 183 ? 0.335 -2.787 -36.174 1.00 92.25 183 CYS A N 1
ATOM 1386 C CA . CYS A 1 183 ? 1.292 -3.787 -35.701 1.00 92.25 183 CYS A CA 1
ATOM 1387 C C . CYS A 1 183 ? 0.639 -4.861 -34.825 1.00 92.25 183 CYS A C 1
ATOM 1389 O O . CYS A 1 183 ? 0.866 -6.050 -35.032 1.00 92.25 183 CYS A O 1
ATOM 1391 N N . GLN A 1 184 ? -0.236 -4.462 -33.902 1.00 92.25 184 GLN A N 1
ATOM 1392 C CA . GLN A 1 184 ? -0.942 -5.400 -33.029 1.00 92.25 184 GLN A CA 1
ATOM 1393 C C . GLN A 1 184 ? -1.896 -6.312 -33.797 1.00 92.25 184 GLN A C 1
ATOM 1395 O O . GLN A 1 184 ? -2.035 -7.486 -33.454 1.00 92.25 184 GLN A O 1
ATOM 1400 N N . SER A 1 185 ? -2.545 -5.779 -34.835 1.00 86.12 185 SER A N 1
ATOM 1401 C CA . SER A 1 185 ? -3.467 -6.544 -35.679 1.00 86.12 185 SER A CA 1
ATOM 1402 C C . SER A 1 185 ? -2.742 -7.552 -36.575 1.00 86.12 185 SER A C 1
ATOM 1404 O O . SER A 1 185 ? -3.320 -8.582 -36.910 1.00 86.12 185 SER A O 1
ATOM 1406 N N . ALA A 1 186 ? -1.497 -7.264 -36.966 1.00 84.38 186 ALA A N 1
ATOM 1407 C CA . ALA A 1 186 ? -0.700 -8.132 -37.829 1.00 84.38 186 ALA A CA 1
ATOM 1408 C C . ALA A 1 186 ? 0.044 -9.228 -37.054 1.00 84.38 186 ALA A C 1
ATOM 1410 O O . ALA A 1 186 ? -0.049 -10.400 -37.413 1.00 84.38 186 ALA A O 1
ATOM 1411 N N . ASP A 1 187 ? 0.755 -8.843 -35.991 1.00 86.75 187 ASP A N 1
ATOM 1412 C CA . ASP A 1 187 ? 1.770 -9.687 -35.345 1.00 86.75 187 ASP A CA 1
ATOM 1413 C C . ASP A 1 187 ? 1.408 -10.073 -33.896 1.00 86.75 187 ASP A C 1
ATOM 1415 O O . ASP A 1 187 ? 2.056 -10.922 -33.282 1.00 86.75 187 ASP A O 1
ATOM 1419 N N . GLY A 1 188 ? 0.334 -9.495 -33.346 1.00 90.12 188 GLY A N 1
ATOM 1420 C CA . GLY A 1 188 ? -0.184 -9.784 -32.009 1.00 90.12 188 GLY A CA 1
ATOM 1421 C C . GLY A 1 188 ? 0.017 -8.649 -31.000 1.00 90.12 188 GLY A C 1
ATOM 1422 O O . GLY A 1 188 ? 0.742 -7.686 -31.225 1.00 90.12 188 GLY A O 1
ATOM 1423 N N . ALA A 1 189 ? -0.633 -8.767 -29.838 1.00 91.81 189 ALA A N 1
ATOM 1424 C CA . ALA A 1 189 ? -0.779 -7.673 -28.868 1.00 91.81 189 ALA A CA 1
ATOM 1425 C C . ALA A 1 189 ? 0.535 -7.114 -28.272 1.00 91.81 189 ALA A C 1
ATOM 1427 O O . ALA A 1 189 ? 0.513 -6.046 -27.661 1.00 91.81 189 ALA A O 1
ATOM 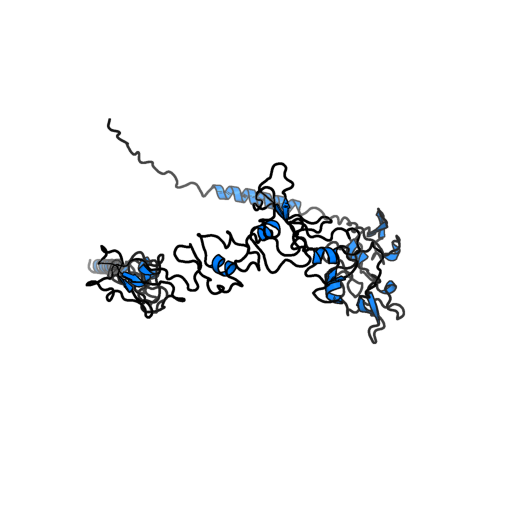1428 N N . THR A 1 190 ? 1.664 -7.816 -28.417 1.00 93.75 190 THR A N 1
ATOM 1429 C CA . THR A 1 190 ? 2.992 -7.387 -27.939 1.00 93.75 190 THR A CA 1
ATOM 1430 C C . THR A 1 190 ? 3.806 -6.618 -28.986 1.00 93.75 190 THR A C 1
ATOM 1432 O O . THR A 1 190 ? 4.908 -6.159 -28.679 1.00 93.75 190 THR A O 1
ATOM 1435 N N . TYR A 1 191 ? 3.280 -6.445 -30.203 1.00 94.69 191 TYR A N 1
ATOM 1436 C CA . TYR A 1 191 ? 3.944 -5.722 -31.284 1.00 94.69 191 TYR A CA 1
ATOM 1437 C C . TYR A 1 191 ? 3.442 -4.287 -31.388 1.00 94.69 191 TYR A C 1
ATOM 1439 O O . TYR A 1 191 ? 2.244 -4.025 -31.411 1.00 94.69 191 TYR A O 1
ATOM 1447 N N . PHE A 1 192 ? 4.371 -3.344 -31.484 1.00 95.31 192 PHE A N 1
ATOM 1448 C CA . PHE A 1 192 ? 4.090 -1.914 -31.574 1.00 95.31 192 PHE A CA 1
ATOM 1449 C C . PHE A 1 192 ? 4.860 -1.311 -32.742 1.00 95.31 192 PHE A C 1
ATOM 1451 O O . PHE A 1 192 ? 5.889 -1.851 -33.149 1.00 95.31 192 PHE A O 1
ATOM 1458 N N . ALA A 1 193 ? 4.390 -0.192 -33.287 1.00 94.31 193 ALA A N 1
ATOM 1459 C CA . ALA A 1 193 ? 5.177 0.519 -34.284 1.00 94.31 193 ALA A CA 1
ATOM 1460 C C . ALA A 1 193 ? 6.426 1.085 -33.601 1.00 94.31 193 ALA A C 1
ATOM 1462 O O . ALA A 1 193 ? 6.345 1.597 -32.482 1.00 94.31 193 ALA A O 1
ATOM 1463 N N . ASN A 1 194 ? 7.587 0.998 -34.250 1.00 93.62 194 ASN A N 1
ATOM 1464 C CA . ASN A 1 194 ? 8.785 1.667 -33.749 1.00 93.62 194 ASN A CA 1
ATOM 1465 C C . ASN A 1 194 ? 8.586 3.199 -33.715 1.00 93.62 194 ASN A C 1
ATOM 1467 O O . ASN A 1 194 ? 7.617 3.732 -34.260 1.00 93.62 194 ASN A O 1
ATOM 1471 N N . SER A 1 195 ? 9.526 3.944 -33.126 1.00 91.81 195 SER A N 1
ATOM 1472 C CA . SER A 1 195 ? 9.395 5.406 -32.973 1.00 91.81 195 SER A CA 1
ATOM 1473 C C . SER A 1 195 ? 9.349 6.187 -34.300 1.00 91.81 195 SER A C 1
ATOM 1475 O O . SER A 1 195 ? 9.106 7.391 -34.287 1.00 91.81 195 SER A O 1
ATOM 1477 N N . TYR A 1 196 ? 9.556 5.520 -35.441 1.00 89.50 196 TYR A N 1
ATOM 1478 C CA . TYR A 1 196 ? 9.509 6.108 -36.783 1.00 89.50 196 TYR A CA 1
ATOM 1479 C C . TYR A 1 196 ? 8.313 5.629 -37.613 1.00 89.50 196 TYR A C 1
ATOM 1481 O O . TYR A 1 196 ? 8.159 6.073 -38.748 1.00 89.50 196 TYR A O 1
ATOM 1489 N N . GLY A 1 197 ? 7.494 4.707 -37.097 1.00 89.38 197 GLY A N 1
ATOM 1490 C CA . GLY A 1 197 ? 6.415 4.073 -37.856 1.00 89.38 197 GLY A CA 1
ATOM 1491 C C . GLY A 1 197 ? 6.894 3.308 -39.095 1.00 89.38 197 GLY A C 1
ATOM 1492 O O . GLY A 1 197 ? 6.142 3.205 -40.066 1.00 89.38 197 GLY A O 1
ATOM 1493 N N . SER A 1 198 ? 8.143 2.824 -39.097 1.00 88.62 198 SER A N 1
ATOM 1494 C CA . SER A 1 198 ? 8.767 2.158 -40.249 1.00 88.62 198 SER A CA 1
ATOM 1495 C C . SER A 1 198 ? 8.713 0.632 -40.187 1.00 88.62 198 SER A C 1
ATOM 1497 O O . SER A 1 198 ? 8.719 -0.006 -41.237 1.00 88.62 198 SER A O 1
ATOM 1499 N N . TYR A 1 199 ? 8.630 0.037 -38.993 1.00 89.56 199 TYR A N 1
ATOM 1500 C CA . TYR A 1 199 ? 8.403 -1.401 -38.802 1.00 89.56 199 TYR A CA 1
ATOM 1501 C C . TYR A 1 199 ? 7.792 -1.700 -37.425 1.00 89.56 199 TYR A C 1
ATOM 1503 O O . TYR A 1 199 ? 7.811 -0.854 -36.526 1.00 89.56 199 TYR A O 1
ATOM 1511 N N . CYS A 1 200 ? 7.248 -2.909 -37.275 1.00 93.25 200 CYS A N 1
ATOM 1512 C CA . CYS A 1 200 ? 6.691 -3.409 -36.023 1.00 93.25 200 CYS A CA 1
ATOM 1513 C C . CYS A 1 200 ? 7.777 -4.072 -35.171 1.00 93.25 200 CYS A C 1
ATOM 1515 O O . CYS A 1 200 ? 8.634 -4.794 -35.682 1.00 93.25 200 CYS A O 1
ATOM 1517 N N . VAL A 1 201 ? 7.753 -3.811 -33.869 1.00 94.38 201 VAL A N 1
ATOM 1518 C CA . VAL A 1 201 ? 8.713 -4.331 -32.898 1.00 94.38 201 VAL A CA 1
ATOM 1519 C C . VAL A 1 201 ? 8.011 -4.968 -31.716 1.00 94.38 201 VAL A C 1
ATOM 1521 O O . VAL A 1 201 ? 7.054 -4.409 -31.182 1.00 94.38 201 VAL A O 1
ATOM 1524 N N . GLU A 1 202 ? 8.522 -6.113 -31.271 1.00 94.19 202 GLU A N 1
ATOM 1525 C CA . GLU A 1 202 ? 8.066 -6.737 -30.035 1.00 94.19 202 GLU A CA 1
ATOM 1526 C C . GLU A 1 202 ? 8.683 -6.012 -28.834 1.00 94.19 202 GLU A C 1
ATOM 1528 O O . GLU A 1 202 ? 9.897 -6.032 -28.615 1.00 94.19 202 GLU A O 1
ATOM 1533 N N . THR A 1 203 ? 7.847 -5.340 -28.052 1.00 92.88 203 THR A N 1
ATOM 1534 C CA . THR A 1 203 ? 8.278 -4.532 -26.908 1.00 92.88 203 THR A CA 1
ATOM 1535 C C . THR A 1 203 ? 7.236 -4.589 -25.797 1.00 92.88 203 THR A C 1
ATOM 1537 O O . THR A 1 203 ? 6.101 -5.015 -25.999 1.00 92.88 203 THR A O 1
ATOM 1540 N N . SER A 1 204 ? 7.617 -4.192 -24.584 1.00 87.75 204 SER A N 1
ATOM 1541 C CA . SER A 1 204 ? 6.719 -4.262 -23.426 1.00 87.75 204 SER A CA 1
ATOM 1542 C C . SER A 1 204 ? 5.563 -3.252 -23.486 1.00 87.75 204 SER A C 1
ATOM 1544 O O . SER A 1 204 ? 4.547 -3.436 -22.814 1.00 87.75 204 SER A O 1
ATOM 1546 N N . ALA A 1 205 ? 5.708 -2.187 -24.281 1.00 92.56 205 ALA A N 1
ATOM 1547 C CA . ALA A 1 205 ? 4.708 -1.145 -24.487 1.00 92.56 205 ALA A CA 1
ATOM 1548 C C . ALA A 1 205 ? 5.013 -0.310 -25.745 1.00 92.56 205 ALA A C 1
ATOM 1550 O O . ALA A 1 205 ? 6.152 -0.266 -26.204 1.00 92.56 205 ALA A O 1
ATOM 1551 N N . SER A 1 206 ? 4.017 0.446 -26.220 1.00 94.69 206 SER A N 1
ATOM 1552 C CA . SER A 1 206 ? 4.126 1.384 -27.351 1.00 94.69 206 SER A CA 1
ATOM 1553 C C . SER A 1 206 ? 5.406 2.221 -27.346 1.00 94.69 206 SER A C 1
ATOM 1555 O O . SER A 1 206 ? 5.766 2.811 -26.320 1.00 94.69 206 SER A O 1
ATOM 1557 N N . CYS A 1 207 ? 6.057 2.344 -28.507 1.00 95.31 207 CYS A N 1
ATOM 1558 C CA . CYS A 1 207 ? 7.213 3.221 -28.708 1.00 95.31 207 CYS A CA 1
ATOM 1559 C C . CYS A 1 207 ? 6.852 4.717 -28.757 1.00 95.31 207 CYS A C 1
ATOM 1561 O O . CYS A 1 207 ? 7.747 5.558 -28.839 1.00 95.31 207 CYS A O 1
ATOM 1563 N N . SER A 1 208 ? 5.560 5.048 -28.672 1.00 92.50 208 SER A N 1
ATOM 1564 C CA . SER A 1 208 ? 5.040 6.419 -28.559 1.00 92.50 208 SER A CA 1
ATOM 1565 C C . SER A 1 208 ? 4.763 6.839 -27.108 1.00 92.50 208 SER A C 1
ATOM 1567 O O . SER A 1 208 ? 4.169 7.889 -26.859 1.00 92.50 208 SER A O 1
ATOM 1569 N N . ARG A 1 209 ? 5.140 6.019 -26.117 1.00 93.06 209 ARG A N 1
ATOM 1570 C CA . ARG A 1 209 ? 4.880 6.312 -24.699 1.00 93.06 209 ARG A CA 1
ATOM 1571 C C . ARG A 1 209 ? 5.780 7.422 -24.148 1.00 93.06 209 ARG A C 1
ATOM 1573 O O . ARG A 1 209 ? 6.908 7.615 -24.584 1.00 93.06 209 ARG A O 1
ATOM 1580 N N . ASN A 1 210 ? 5.295 8.101 -23.111 1.00 90.81 210 ASN A N 1
ATOM 1581 C CA . ASN A 1 210 ? 5.973 9.232 -22.463 1.00 90.81 210 ASN A CA 1
ATOM 1582 C C . ASN A 1 210 ? 6.537 8.922 -21.062 1.00 90.81 210 ASN A C 1
ATOM 1584 O O . ASN A 1 210 ? 6.935 9.832 -20.338 1.00 90.81 210 ASN A O 1
ATOM 1588 N N . LYS A 1 211 ? 6.510 7.656 -20.634 1.00 89.31 211 LYS A N 1
ATOM 1589 C CA . LYS A 1 211 ? 7.002 7.205 -19.326 1.00 89.31 211 LYS A CA 1
ATOM 1590 C C . LYS A 1 211 ? 7.326 5.716 -19.346 1.00 89.31 211 LYS A C 1
ATOM 1592 O O . LYS A 1 211 ? 6.840 4.985 -20.207 1.00 89.31 211 LYS A O 1
ATOM 1597 N N . ASN A 1 212 ? 8.060 5.271 -18.329 1.00 85.56 212 ASN A N 1
ATOM 1598 C CA . ASN A 1 212 ? 8.448 3.875 -18.122 1.00 85.56 212 ASN A CA 1
ATOM 1599 C C . ASN A 1 212 ? 9.303 3.311 -19.271 1.00 85.56 212 ASN A C 1
ATOM 1601 O O . ASN A 1 212 ? 9.198 2.133 -19.604 1.00 85.56 212 ASN A O 1
ATOM 1605 N N . TRP A 1 213 ? 10.125 4.149 -19.904 1.00 86.00 213 TRP A N 1
ATOM 1606 C CA . TRP A 1 213 ? 11.180 3.668 -20.790 1.00 86.00 213 TRP A CA 1
ATOM 1607 C C . TRP A 1 213 ? 12.216 2.853 -20.006 1.00 86.00 213 TRP A C 1
ATOM 1609 O O . TRP A 1 213 ? 12.640 3.239 -18.919 1.00 86.00 213 TRP A O 1
ATOM 1619 N N . ASN A 1 214 ? 12.639 1.729 -20.569 1.00 84.81 214 ASN A N 1
ATOM 1620 C CA . ASN A 1 214 ? 13.862 1.033 -20.181 1.00 84.81 214 ASN A CA 1
ATOM 1621 C C . ASN A 1 214 ? 14.758 0.908 -21.422 1.00 84.81 214 ASN A C 1
ATOM 1623 O O . ASN A 1 214 ? 14.299 1.133 -22.544 1.00 84.81 214 ASN A O 1
ATOM 1627 N N . ASP A 1 215 ? 16.031 0.566 -21.242 1.00 84.38 215 ASP A N 1
ATOM 1628 C CA . ASP A 1 215 ? 16.983 0.565 -22.364 1.00 84.38 215 ASP A CA 1
ATOM 1629 C C . ASP A 1 215 ? 16.670 -0.506 -23.394 1.00 84.38 215 ASP A C 1
ATOM 1631 O O . ASP A 1 215 ? 16.897 -0.297 -24.581 1.00 84.38 215 ASP A O 1
ATOM 1635 N N . LYS A 1 216 ? 16.113 -1.645 -22.961 1.00 86.31 216 LYS A N 1
ATOM 1636 C CA . LYS A 1 216 ? 15.668 -2.689 -23.886 1.00 86.31 216 LYS A CA 1
ATOM 1637 C C . LYS A 1 216 ? 14.631 -2.113 -24.842 1.00 86.31 216 LYS A C 1
ATOM 1639 O O . LYS A 1 216 ? 14.785 -2.235 -26.053 1.00 86.31 216 LYS A O 1
ATOM 1644 N N . ASP A 1 217 ? 13.620 -1.441 -24.309 1.00 91.00 217 ASP A N 1
ATOM 1645 C CA . ASP A 1 217 ? 12.604 -0.816 -25.134 1.00 91.00 217 ASP A CA 1
ATOM 1646 C C . ASP A 1 217 ? 13.183 0.346 -25.958 1.00 91.00 217 ASP A C 1
ATOM 1648 O O . ASP A 1 217 ? 12.803 0.491 -27.110 1.00 91.00 217 ASP A O 1
ATOM 1652 N N . CYS A 1 218 ? 14.096 1.167 -25.419 1.00 92.00 218 CYS A N 1
ATOM 1653 C CA . CYS A 1 218 ? 14.724 2.259 -26.175 1.00 92.00 218 CYS A CA 1
ATOM 1654 C C . CYS A 1 218 ? 15.536 1.749 -27.364 1.00 92.00 218 CYS A C 1
ATOM 1656 O O . CYS A 1 218 ? 15.412 2.289 -28.462 1.00 92.00 218 CYS A O 1
ATOM 1658 N N . ASN A 1 219 ? 16.319 0.692 -27.160 1.00 89.88 219 ASN A N 1
ATOM 1659 C CA . ASN A 1 219 ? 17.099 0.037 -28.199 1.00 89.88 219 ASN A CA 1
ATOM 1660 C C . ASN A 1 219 ? 16.182 -0.545 -29.284 1.00 89.88 219 ASN A C 1
ATOM 1662 O O . ASN A 1 219 ? 16.361 -0.266 -30.465 1.00 89.88 219 ASN A O 1
ATOM 1666 N N . ILE A 1 220 ? 15.129 -1.260 -28.881 1.00 92.50 220 ILE A N 1
ATOM 1667 C CA . ILE A 1 220 ? 14.156 -1.850 -29.808 1.00 92.50 220 ILE A CA 1
ATOM 1668 C C . ILE A 1 220 ? 13.389 -0.766 -30.586 1.00 92.50 220 ILE A C 1
ATOM 1670 O O . ILE A 1 220 ? 13.300 -0.826 -31.812 1.00 92.50 220 ILE A O 1
ATOM 1674 N N . CYS A 1 221 ? 12.860 0.244 -29.893 1.00 94.88 221 CYS A N 1
ATOM 1675 C CA . CYS A 1 221 ? 12.012 1.284 -30.476 1.00 94.88 221 CYS A CA 1
ATOM 1676 C C . CYS A 1 221 ? 12.766 2.274 -31.367 1.00 94.88 221 CYS A C 1
ATOM 1678 O O . CYS A 1 221 ? 12.163 2.825 -32.290 1.00 94.88 221 CYS A O 1
ATOM 1680 N N . ASN A 1 222 ? 14.057 2.509 -31.107 1.00 92.56 222 ASN A N 1
ATOM 1681 C CA . ASN A 1 222 ? 14.869 3.454 -31.876 1.00 92.56 222 ASN A CA 1
ATOM 1682 C C . ASN A 1 222 ? 15.830 2.792 -32.867 1.00 92.56 222 ASN A C 1
ATOM 1684 O O . ASN A 1 222 ? 16.509 3.515 -33.601 1.00 92.56 222 ASN A O 1
ATOM 1688 N N . ALA A 1 223 ? 15.886 1.458 -32.925 1.00 87.19 223 ALA A N 1
ATOM 1689 C CA . ALA A 1 223 ? 16.713 0.753 -33.896 1.00 87.19 223 ALA A CA 1
ATOM 1690 C C . ALA A 1 223 ? 16.438 1.244 -35.336 1.00 87.19 223 ALA A C 1
ATOM 1692 O O . ALA A 1 223 ? 15.338 1.676 -35.679 1.00 87.19 223 ALA A O 1
ATOM 1693 N N . ASN A 1 224 ? 17.478 1.226 -36.174 1.00 82.75 224 ASN A N 1
ATOM 1694 C CA . ASN A 1 224 ? 17.409 1.470 -37.622 1.00 82.75 224 ASN A CA 1
ATOM 1695 C C . ASN A 1 224 ? 16.710 2.770 -38.091 1.00 82.75 224 ASN A C 1
ATOM 1697 O O . ASN A 1 224 ? 16.318 2.861 -39.254 1.00 82.75 224 ASN A O 1
ATOM 1701 N N . GLY A 1 225 ? 16.567 3.785 -37.232 1.00 81.38 225 GLY A N 1
ATOM 1702 C CA . GLY A 1 225 ? 16.029 5.097 -37.610 1.00 81.38 225 GLY A CA 1
ATOM 1703 C C . GLY A 1 225 ? 16.991 6.259 -37.366 1.00 81.38 225 GLY A C 1
ATOM 1704 O O . GLY A 1 225 ? 18.151 6.070 -37.003 1.00 81.38 225 GLY A O 1
ATOM 1705 N N . ALA A 1 226 ? 16.504 7.486 -37.578 1.00 77.44 226 ALA A N 1
ATOM 1706 C CA . ALA A 1 226 ? 17.320 8.706 -37.532 1.00 77.44 226 ALA A CA 1
ATOM 1707 C C . ALA A 1 226 ? 17.964 8.982 -36.156 1.00 77.44 226 ALA A C 1
ATOM 1709 O O . ALA A 1 226 ? 19.031 9.584 -36.088 1.00 77.44 226 ALA A O 1
ATOM 1710 N N . ASN A 1 227 ? 17.360 8.492 -35.072 1.00 80.75 227 ASN A N 1
ATOM 1711 C CA . ASN A 1 227 ? 17.890 8.531 -33.708 1.00 80.75 227 ASN A CA 1
ATOM 1712 C C . ASN A 1 227 ? 18.319 7.136 -33.228 1.00 80.75 227 ASN A C 1
ATOM 1714 O O . ASN A 1 227 ? 18.118 6.799 -32.064 1.00 80.75 227 ASN A O 1
ATOM 1718 N N . SER A 1 228 ? 18.928 6.321 -34.092 1.00 84.38 228 SER A N 1
ATOM 1719 C CA . SER A 1 228 ? 19.491 5.013 -33.714 1.00 84.38 228 SER A CA 1
ATOM 1720 C C . SER A 1 228 ? 20.551 5.081 -32.611 1.00 84.38 228 SER A C 1
ATOM 1722 O O . SER A 1 228 ? 20.889 4.060 -32.025 1.00 84.38 228 SER A O 1
ATOM 1724 N N . ALA A 1 229 ? 21.043 6.279 -32.287 1.00 85.31 229 ALA A N 1
ATOM 1725 C CA . ALA A 1 229 ? 21.887 6.524 -31.126 1.00 85.31 229 ALA A CA 1
ATOM 1726 C C . ALA A 1 229 ? 21.108 6.574 -29.795 1.00 85.31 229 ALA A C 1
ATOM 1728 O O . ALA A 1 229 ? 21.712 6.328 -28.757 1.00 85.31 229 ALA A O 1
ATOM 1729 N N . ASN A 1 230 ? 19.800 6.871 -29.793 1.00 89.12 230 ASN A N 1
ATOM 1730 C CA . ASN A 1 230 ? 18.970 7.019 -28.588 1.00 89.12 230 ASN A CA 1
ATOM 1731 C C . ASN A 1 230 ? 18.534 5.660 -28.022 1.00 89.12 230 ASN A C 1
ATOM 1733 O O . ASN A 1 230 ? 17.354 5.313 -28.010 1.00 89.12 230 ASN A O 1
ATOM 1737 N N . ILE A 1 231 ? 19.505 4.873 -27.576 1.00 89.06 231 ILE A N 1
ATOM 1738 C CA . ILE A 1 231 ? 19.298 3.490 -27.129 1.00 89.06 231 ILE A CA 1
ATOM 1739 C C . ILE A 1 231 ? 19.185 3.342 -25.610 1.00 89.06 231 ILE A C 1
ATOM 1741 O O . ILE A 1 231 ? 18.929 2.238 -25.137 1.00 89.06 231 ILE A O 1
ATOM 1745 N N . TYR A 1 232 ? 19.350 4.424 -24.847 1.00 85.81 232 TYR A N 1
ATOM 1746 C CA . TYR A 1 232 ? 19.270 4.410 -23.386 1.00 85.81 232 TYR A CA 1
ATOM 1747 C C . TYR A 1 232 ? 18.013 5.125 -22.912 1.00 85.81 232 TYR A C 1
ATOM 1749 O O . TYR A 1 232 ? 17.644 6.148 -23.474 1.00 85.81 232 TYR A O 1
ATOM 1757 N N . ALA A 1 233 ? 17.353 4.636 -21.872 1.00 85.50 233 ALA A N 1
ATOM 1758 C CA . ALA A 1 233 ? 16.306 5.391 -21.204 1.00 85.50 233 ALA A CA 1
ATOM 1759 C C . ALA A 1 233 ? 16.930 6.525 -20.378 1.00 85.50 233 ALA A C 1
ATOM 1761 O O . ALA A 1 233 ? 17.936 6.343 -19.687 1.00 85.50 233 ALA A O 1
ATOM 1762 N N . SER A 1 234 ? 16.313 7.704 -20.408 1.00 83.50 234 SER A N 1
ATOM 1763 C CA . SER A 1 234 ? 16.694 8.807 -19.526 1.00 83.50 234 SER A CA 1
ATOM 1764 C C . SER A 1 234 ? 16.534 8.427 -18.045 1.00 83.50 234 SER A C 1
ATOM 1766 O O . SER A 1 234 ? 15.728 7.559 -17.697 1.00 83.50 234 SER A O 1
ATOM 1768 N N . SER A 1 235 ? 17.238 9.119 -17.135 1.00 72.25 235 SER A N 1
ATOM 1769 C CA . SER A 1 235 ? 17.090 8.915 -15.675 1.00 72.25 235 SER A CA 1
ATOM 1770 C C . SER A 1 235 ? 15.650 9.034 -15.219 1.00 72.25 235 SER A C 1
ATOM 1772 O O . SER A 1 235 ? 15.261 8.316 -14.306 1.00 72.25 235 SER A O 1
ATOM 1774 N N . ASP A 1 236 ? 14.878 9.937 -15.836 1.00 75.81 236 ASP A N 1
ATOM 1775 C CA . ASP A 1 236 ? 13.460 10.203 -15.601 1.00 75.81 236 ASP A CA 1
ATOM 1776 C C . ASP A 1 236 ? 12.528 9.292 -16.438 1.00 75.81 236 ASP A C 1
ATOM 1778 O O . ASP A 1 236 ? 11.308 9.376 -16.289 1.00 75.81 236 ASP A O 1
ATOM 1782 N N . GLN A 1 237 ? 13.068 8.312 -17.186 1.00 82.56 237 GLN A N 1
ATOM 1783 C CA . GLN A 1 237 ? 12.404 7.330 -18.075 1.00 82.56 237 GLN A CA 1
ATOM 1784 C C . GLN A 1 237 ? 11.245 7.904 -18.904 1.00 82.56 237 GLN A C 1
ATOM 1786 O O . GLN A 1 237 ? 10.284 7.186 -19.200 1.00 82.56 237 GLN A O 1
ATOM 1791 N N . THR A 1 238 ? 11.276 9.197 -19.214 1.00 88.00 238 THR A N 1
ATOM 1792 C CA . THR A 1 238 ? 10.260 9.853 -20.043 1.00 88.00 238 THR A CA 1
ATOM 1793 C C . THR A 1 238 ? 10.622 9.798 -21.522 1.00 88.00 238 THR A C 1
ATOM 1795 O O . THR A 1 238 ? 9.737 9.910 -22.368 1.00 88.00 238 THR A O 1
ATOM 1798 N N . GLN A 1 239 ? 11.897 9.555 -21.834 1.00 90.88 239 GLN A N 1
ATOM 1799 C CA . GLN A 1 239 ? 12.443 9.571 -23.185 1.00 90.88 239 GLN A CA 1
ATOM 1800 C C . GLN A 1 239 ? 13.637 8.618 -23.330 1.00 90.88 239 GLN A C 1
ATOM 1802 O O . GLN A 1 239 ? 14.185 8.127 -22.340 1.00 90.88 239 GLN A O 1
ATOM 1807 N N . CYS A 1 240 ? 14.062 8.404 -24.575 1.00 90.94 240 CYS A N 1
ATOM 1808 C CA . CYS A 1 240 ? 15.315 7.730 -24.893 1.00 90.94 240 CYS A CA 1
ATOM 1809 C C . CYS A 1 240 ? 16.403 8.749 -25.250 1.00 90.94 240 CYS A C 1
ATOM 1811 O O . CYS A 1 240 ? 16.154 9.704 -25.986 1.00 90.94 240 CYS A O 1
ATOM 1813 N N . THR A 1 241 ? 17.611 8.539 -24.746 1.00 90.44 241 THR A N 1
ATOM 1814 C CA . THR A 1 241 ? 18.785 9.394 -24.897 1.00 90.44 241 THR A CA 1
ATOM 1815 C C . THR A 1 241 ? 19.941 8.610 -25.506 1.00 90.44 241 THR A C 1
ATOM 1817 O O . THR A 1 241 ? 20.027 7.386 -25.392 1.00 90.44 241 THR A O 1
ATOM 1820 N N . ASN A 1 242 ? 20.852 9.318 -26.171 1.00 88.06 242 ASN A N 1
ATOM 1821 C CA . ASN A 1 242 ? 22.091 8.743 -26.703 1.00 88.06 242 ASN A CA 1
ATOM 1822 C C . ASN A 1 242 ? 23.214 8.638 -25.666 1.00 88.06 242 ASN A C 1
ATOM 1824 O O . ASN A 1 242 ? 24.264 8.055 -25.933 1.00 88.06 242 ASN A O 1
ATOM 1828 N N . THR A 1 243 ? 22.990 9.191 -24.480 1.00 81.94 243 THR A N 1
ATOM 1829 C CA . THR A 1 243 ? 23.884 9.094 -23.338 1.00 81.94 243 THR A CA 1
ATOM 1830 C C . THR A 1 243 ? 23.288 8.181 -22.284 1.00 81.94 243 THR A C 1
ATOM 1832 O O . THR A 1 243 ? 22.089 8.201 -22.004 1.00 81.94 243 THR A O 1
ATOM 1835 N N . VAL A 1 244 ? 24.170 7.386 -21.693 1.00 77.31 244 VAL A N 1
ATOM 1836 C CA . VAL A 1 244 ? 23.890 6.575 -20.517 1.00 77.31 244 VAL A CA 1
ATOM 1837 C C . VAL A 1 244 ? 23.458 7.499 -19.387 1.00 77.31 244 VAL A C 1
ATOM 1839 O O . VAL A 1 244 ? 24.195 8.422 -19.031 1.00 77.31 244 VAL A O 1
ATOM 1842 N N . SER A 1 245 ? 22.279 7.268 -18.814 1.00 78.94 245 SER A N 1
ATOM 1843 C CA . SER A 1 245 ? 21.894 8.022 -17.633 1.00 78.94 245 SER A CA 1
ATOM 1844 C C . SER A 1 245 ? 22.733 7.565 -16.445 1.00 78.94 245 SER A C 1
ATOM 1846 O O . SER A 1 245 ? 22.560 6.457 -15.928 1.00 78.94 245 SER A O 1
ATOM 1848 N N . ALA A 1 246 ? 23.616 8.452 -15.993 1.00 84.31 246 ALA A N 1
ATOM 1849 C CA . ALA A 1 246 ? 24.248 8.333 -14.692 1.00 84.31 246 ALA A CA 1
ATOM 1850 C C . ALA A 1 246 ? 23.172 8.257 -13.597 1.00 84.31 246 ALA A C 1
ATOM 1852 O O . ALA A 1 246 ? 22.111 8.888 -13.699 1.00 84.31 246 ALA A O 1
ATOM 1853 N N . GLY A 1 247 ? 23.449 7.472 -12.561 1.00 85.94 247 GLY A N 1
ATOM 1854 C CA . GLY A 1 247 ? 22.626 7.432 -11.365 1.00 85.94 247 GLY A CA 1
ATOM 1855 C C . GLY A 1 247 ? 22.740 8.710 -10.537 1.00 85.94 247 GLY A C 1
ATOM 1856 O O . GLY A 1 247 ? 23.586 9.573 -10.774 1.00 85.94 247 GLY A O 1
ATOM 1857 N N . VAL A 1 248 ? 21.882 8.832 -9.531 1.00 88.62 248 VAL A N 1
ATOM 1858 C CA . VAL A 1 248 ? 21.941 9.926 -8.555 1.00 88.62 248 VAL A CA 1
ATOM 1859 C C . VAL A 1 248 ? 23.117 9.707 -7.596 1.00 88.62 248 VAL A C 1
ATOM 1861 O O . VAL A 1 248 ? 23.446 8.569 -7.253 1.00 88.62 248 VAL A O 1
ATOM 1864 N N . ASN A 1 249 ? 23.735 10.803 -7.151 1.00 90.31 249 ASN A N 1
ATOM 1865 C CA . ASN A 1 249 ? 24.765 10.793 -6.115 1.00 90.31 249 ASN A CA 1
ATOM 1866 C C . ASN A 1 249 ? 24.231 10.204 -4.800 1.00 90.31 249 ASN A C 1
ATOM 1868 O O . ASN A 1 249 ? 23.181 10.612 -4.301 1.00 90.31 249 ASN A O 1
ATOM 1872 N N . VAL A 1 250 ? 24.987 9.277 -4.220 1.00 90.94 250 VAL A N 1
ATOM 1873 C CA . VAL A 1 250 ? 24.683 8.591 -2.965 1.00 90.94 250 VAL A CA 1
ATOM 1874 C C . VAL A 1 250 ? 25.883 8.623 -2.009 1.00 90.94 250 VAL A C 1
ATOM 1876 O O . VAL A 1 250 ? 27.027 8.498 -2.460 1.00 90.94 250 VAL A O 1
ATOM 1879 N N . PRO A 1 251 ? 25.653 8.772 -0.690 1.00 91.69 251 PRO A N 1
ATOM 1880 C CA . PRO A 1 251 ? 26.706 9.049 0.286 1.00 91.69 251 PRO A CA 1
ATOM 1881 C C . PRO A 1 251 ? 27.418 7.769 0.750 1.00 91.69 251 PRO A C 1
ATOM 1883 O O . PRO A 1 251 ? 27.291 7.354 1.899 1.00 91.69 251 PRO A O 1
ATOM 1886 N N . CYS A 1 252 ? 28.146 7.112 -0.152 1.00 90.94 252 CYS A N 1
ATOM 1887 C CA . CYS A 1 252 ? 28.863 5.860 0.126 1.00 90.94 252 CYS A CA 1
ATOM 1888 C C . CYS A 1 252 ? 30.382 5.952 -0.083 1.00 90.94 252 CYS A C 1
ATOM 1890 O O . CYS A 1 252 ? 31.078 4.938 0.002 1.00 90.94 252 CYS A O 1
ATOM 1892 N N . GLN A 1 253 ? 30.922 7.146 -0.344 1.00 89.38 253 GLN A N 1
ATOM 1893 C CA . GLN A 1 253 ? 32.360 7.331 -0.517 1.00 89.38 253 GLN A CA 1
ATOM 1894 C C . GLN A 1 253 ? 33.084 7.260 0.834 1.00 89.38 253 GLN A C 1
ATOM 1896 O O . GLN A 1 253 ? 32.643 7.820 1.835 1.00 89.38 253 GLN A O 1
ATOM 1901 N N . THR A 1 254 ? 34.243 6.607 0.883 1.00 87.56 254 THR A N 1
ATOM 1902 C CA . THR A 1 254 ? 35.128 6.640 2.059 1.00 87.56 254 THR A CA 1
ATOM 1903 C C . THR A 1 254 ? 36.571 6.739 1.595 1.00 87.56 254 THR A C 1
ATOM 1905 O O . THR A 1 254 ? 36.989 6.016 0.694 1.00 87.56 254 THR A O 1
ATOM 1908 N N . GLY A 1 255 ? 37.333 7.679 2.163 1.00 85.38 255 GLY A N 1
ATOM 1909 C CA . GLY A 1 255 ? 38.735 7.888 1.781 1.00 85.38 255 GLY A CA 1
ATOM 1910 C C . GLY A 1 255 ? 38.924 8.255 0.305 1.00 85.38 255 GLY A C 1
ATOM 1911 O O . GLY A 1 255 ? 39.940 7.915 -0.292 1.00 85.38 255 GLY A O 1
ATOM 1912 N N . GLY A 1 256 ? 37.933 8.899 -0.318 1.00 86.06 256 GLY A N 1
ATOM 1913 C CA . GLY A 1 256 ? 38.016 9.262 -1.730 1.00 86.06 256 GLY A CA 1
ATOM 1914 C C . GLY A 1 256 ? 37.696 8.129 -2.710 1.00 86.06 256 GLY A C 1
ATOM 1915 O O . GLY A 1 256 ? 37.866 8.344 -3.905 1.00 86.06 256 GLY A O 1
ATOM 1916 N N . SER A 1 257 ? 37.277 6.943 -2.252 1.00 89.81 257 SER A N 1
ATOM 1917 C CA . SER A 1 257 ? 36.969 5.771 -3.088 1.00 89.81 257 SER A CA 1
ATOM 1918 C C . SER A 1 257 ? 35.498 5.357 -2.973 1.00 89.81 257 SER A C 1
ATOM 1920 O O . SER A 1 257 ? 34.915 5.419 -1.891 1.00 89.81 257 SER A O 1
ATOM 1922 N N . CYS A 1 258 ? 34.924 4.876 -4.080 1.00 92.62 258 CYS A N 1
ATOM 1923 C CA . CYS A 1 258 ? 33.567 4.318 -4.147 1.00 92.62 258 CYS A CA 1
ATOM 1924 C C . CYS A 1 258 ? 33.509 2.808 -3.860 1.00 92.62 258 CYS A C 1
ATOM 1926 O O . CYS A 1 258 ? 32.493 2.161 -4.107 1.00 92.62 258 CYS A O 1
ATOM 1928 N N . SER A 1 259 ? 34.592 2.227 -3.339 1.00 89.88 259 SER A N 1
ATOM 1929 C CA . SER A 1 259 ? 34.683 0.795 -3.021 1.00 89.88 259 SER A CA 1
ATOM 1930 C C . SER A 1 259 ? 33.663 0.329 -1.977 1.00 89.88 259 SER A C 1
ATOM 1932 O O . SER A 1 259 ? 33.305 -0.842 -1.968 1.00 89.88 259 SER A O 1
ATOM 1934 N N . ASN A 1 260 ? 33.159 1.234 -1.134 1.00 87.62 260 ASN A N 1
ATOM 1935 C CA . ASN A 1 260 ? 32.197 0.912 -0.076 1.00 87.62 260 ASN A CA 1
ATOM 1936 C C . ASN A 1 260 ? 30.735 0.911 -0.550 1.00 87.62 260 ASN A C 1
ATOM 1938 O O . ASN A 1 260 ? 29.842 0.543 0.209 1.00 87.62 260 ASN A O 1
ATOM 1942 N N . CYS A 1 261 ? 30.474 1.293 -1.802 1.00 87.12 261 CYS A N 1
ATOM 1943 C CA . CYS A 1 261 ? 29.124 1.370 -2.355 1.00 87.12 261 CYS A CA 1
ATOM 1944 C C . CYS A 1 261 ? 28.520 0.001 -2.717 1.00 87.12 261 CYS A C 1
ATOM 1946 O O . CYS A 1 261 ? 27.377 -0.025 -3.161 1.00 87.12 261 CYS A O 1
ATOM 1948 N N . ASN A 1 262 ? 29.263 -1.107 -2.526 1.00 86.56 262 ASN A N 1
ATOM 1949 C CA . ASN A 1 262 ? 28.884 -2.497 -2.825 1.00 86.56 262 ASN A CA 1
ATOM 1950 C C . ASN A 1 262 ? 28.004 -2.617 -4.078 1.00 86.56 262 ASN A C 1
ATOM 1952 O O . ASN A 1 262 ? 26.781 -2.588 -4.006 1.00 86.56 262 ASN A O 1
ATOM 1956 N N . SER A 1 263 ? 28.625 -2.740 -5.244 1.00 83.06 263 SER A N 1
ATOM 1957 C CA . SER A 1 263 ? 27.887 -2.779 -6.503 1.00 83.06 263 SER A CA 1
ATOM 1958 C C . SER A 1 263 ? 27.449 -4.201 -6.865 1.00 83.06 263 SER A C 1
ATOM 1960 O O . SER A 1 263 ? 28.263 -5.122 -6.731 1.00 83.06 263 SER A O 1
ATOM 1962 N N . PRO A 1 264 ? 26.224 -4.407 -7.384 1.00 88.00 264 PRO A N 1
ATOM 1963 C CA . PRO A 1 264 ? 25.888 -5.638 -8.086 1.00 88.00 264 PRO A CA 1
ATOM 1964 C C . PRO A 1 264 ? 26.877 -5.906 -9.232 1.00 88.00 264 PRO A C 1
ATOM 1966 O O . PRO A 1 264 ? 27.406 -4.978 -9.853 1.00 88.00 264 PRO A O 1
ATOM 1969 N N . THR A 1 265 ? 27.128 -7.181 -9.536 1.00 85.38 265 THR A N 1
ATOM 1970 C CA . THR A 1 265 ? 28.013 -7.576 -10.641 1.00 85.38 265 THR A CA 1
ATOM 1971 C C . THR A 1 265 ? 27.572 -6.914 -11.949 1.00 85.38 265 THR A C 1
ATOM 1973 O O . THR A 1 265 ? 26.399 -6.963 -12.306 1.00 85.38 265 THR A O 1
ATOM 1976 N N . GLY A 1 266 ? 28.517 -6.294 -12.663 1.00 84.38 266 GLY A N 1
ATOM 1977 C CA . GLY A 1 266 ? 28.253 -5.587 -13.923 1.00 84.38 266 GLY A CA 1
ATOM 1978 C C . GLY A 1 266 ? 27.971 -4.088 -13.780 1.00 84.38 266 GLY A C 1
ATOM 1979 O O . GLY A 1 266 ? 27.883 -3.401 -14.792 1.00 84.38 266 GLY A O 1
ATOM 1980 N N . PHE A 1 267 ? 27.900 -3.560 -12.556 1.00 88.00 267 PHE A N 1
ATOM 1981 C CA . PHE A 1 267 ? 27.721 -2.131 -12.302 1.00 88.00 267 PHE A CA 1
ATOM 1982 C C . PHE A 1 267 ? 28.960 -1.537 -11.641 1.00 88.00 267 PHE A C 1
ATOM 1984 O O . PHE A 1 267 ? 29.572 -2.165 -10.774 1.00 88.00 267 PHE A O 1
ATOM 1991 N N . ALA A 1 268 ? 29.311 -0.307 -12.007 1.00 89.25 268 ALA A N 1
ATOM 1992 C CA . ALA A 1 268 ? 30.427 0.419 -11.414 1.00 89.25 268 ALA A CA 1
ATOM 1993 C C . ALA A 1 268 ? 29.943 1.730 -10.790 1.00 89.25 268 ALA A C 1
ATOM 1995 O O . ALA A 1 268 ? 29.164 2.469 -11.390 1.00 89.25 268 ALA A O 1
ATOM 1996 N N . PHE A 1 269 ? 30.446 2.035 -9.595 1.00 92.06 269 PHE A N 1
ATOM 1997 C CA . PHE A 1 269 ? 30.312 3.365 -9.015 1.00 92.06 269 PHE A CA 1
ATOM 1998 C C . PHE A 1 269 ? 31.493 4.239 -9.438 1.00 92.06 269 PHE A C 1
ATOM 2000 O O . PHE A 1 269 ? 32.641 3.795 -9.427 1.00 92.06 269 PHE A O 1
ATOM 2007 N N . SER A 1 270 ? 31.211 5.492 -9.774 1.00 92.62 270 SER A N 1
ATOM 2008 C CA . SER A 1 270 ? 32.206 6.545 -9.981 1.00 92.62 270 SER A CA 1
ATOM 2009 C C . SER A 1 270 ? 32.033 7.658 -8.960 1.00 92.62 270 SER A C 1
ATOM 2011 O O . SER A 1 270 ? 30.959 7.832 -8.385 1.00 92.62 270 SER A O 1
ATOM 2013 N N . LYS A 1 271 ? 33.113 8.406 -8.722 1.00 92.75 271 LYS A N 1
ATOM 2014 C CA . LYS A 1 271 ? 33.092 9.573 -7.833 1.00 92.75 271 LYS A CA 1
ATOM 2015 C C . LYS A 1 271 ? 32.183 10.645 -8.417 1.00 92.75 271 LYS A C 1
ATOM 2017 O O . LYS A 1 271 ? 32.191 10.829 -9.632 1.00 92.75 271 LYS A O 1
ATOM 2022 N N . SER A 1 272 ? 31.473 11.368 -7.554 1.00 88.81 272 SER A N 1
ATOM 2023 C CA . SER A 1 272 ? 30.701 12.555 -7.931 1.00 88.81 272 SER A CA 1
ATOM 2024 C C . SER A 1 272 ? 31.527 13.495 -8.818 1.00 88.81 272 SER A C 1
ATOM 2026 O O . SER A 1 272 ? 32.696 13.768 -8.545 1.00 88.81 272 SER A O 1
ATOM 2028 N N . THR A 1 273 ? 30.919 13.992 -9.897 1.00 85.12 273 THR A N 1
ATOM 2029 C CA . THR A 1 273 ? 31.533 14.996 -10.783 1.00 85.12 273 THR A CA 1
ATOM 2030 C C . THR A 1 273 ? 31.418 16.415 -10.222 1.00 85.12 273 THR A C 1
ATOM 2032 O O . THR A 1 273 ? 31.979 17.354 -10.788 1.00 85.12 273 THR A O 1
ATOM 2035 N N . ILE A 1 274 ? 30.707 16.590 -9.102 1.00 84.56 274 ILE A N 1
ATOM 2036 C CA . ILE A 1 274 ? 30.555 17.877 -8.426 1.00 84.56 274 ILE A CA 1
ATOM 2037 C C . ILE A 1 274 ? 31.882 18.230 -7.748 1.00 84.56 274 ILE A C 1
ATOM 2039 O O . ILE A 1 274 ? 32.358 17.525 -6.859 1.00 84.56 274 ILE A O 1
ATOM 2043 N N . SER A 1 275 ? 32.484 19.345 -8.162 1.00 83.56 275 SER A N 1
ATOM 2044 C CA . SER A 1 275 ? 33.752 19.818 -7.603 1.00 83.56 275 SER A CA 1
ATOM 2045 C C . SER A 1 275 ? 33.661 19.999 -6.083 1.00 83.56 275 SER A C 1
ATOM 2047 O O . SER A 1 275 ? 32.809 20.737 -5.592 1.00 83.56 275 SER A O 1
ATOM 2049 N N . GLY A 1 276 ? 34.566 19.351 -5.346 1.00 84.38 276 GLY A N 1
ATOM 2050 C CA . GLY A 1 276 ? 34.627 19.396 -3.879 1.00 84.38 276 GLY A CA 1
ATOM 2051 C C . GLY A 1 276 ? 33.785 18.336 -3.162 1.00 84.38 276 GLY A C 1
ATOM 2052 O O . GLY A 1 276 ? 33.895 18.205 -1.944 1.00 84.38 276 GLY A O 1
ATOM 2053 N N . ASP A 1 277 ? 32.993 17.544 -3.885 1.00 86.81 277 ASP A N 1
ATOM 2054 C CA . ASP A 1 277 ? 32.217 16.454 -3.300 1.00 86.81 277 ASP A CA 1
ATOM 2055 C C . ASP A 1 277 ? 33.089 15.208 -3.088 1.00 86.81 277 ASP A C 1
ATOM 2057 O O . ASP A 1 277 ? 33.342 14.411 -3.990 1.00 86.81 277 ASP A O 1
ATOM 2061 N N . SER A 1 278 ? 33.577 15.053 -1.860 1.00 87.38 278 SER A N 1
ATOM 2062 C CA . SER A 1 278 ? 34.374 13.902 -1.430 1.00 87.38 278 SER A CA 1
ATOM 2063 C C . SER A 1 278 ? 33.550 12.810 -0.738 1.00 87.38 278 SER A C 1
ATOM 2065 O O . SER A 1 278 ? 34.133 11.838 -0.248 1.00 87.38 278 SER A O 1
ATOM 2067 N N . SER A 1 279 ? 32.223 12.963 -0.679 1.00 91.44 279 SER A N 1
ATOM 2068 C CA . SER A 1 279 ? 31.335 12.104 0.115 1.00 91.44 279 SER A CA 1
ATOM 2069 C C . SER A 1 279 ? 30.401 11.243 -0.733 1.00 91.44 279 SER A C 1
ATOM 2071 O O . SER A 1 279 ? 29.928 10.216 -0.242 1.00 91.44 279 SER A O 1
ATOM 2073 N N . ASN A 1 280 ? 30.163 11.608 -1.997 1.00 93.19 280 ASN A N 1
ATOM 2074 C CA . ASN A 1 280 ? 29.200 10.903 -2.836 1.00 93.19 280 ASN A CA 1
ATOM 2075 C C . ASN A 1 280 ? 29.809 10.187 -4.043 1.00 93.19 280 ASN A C 1
ATOM 2077 O O . ASN A 1 280 ? 30.742 10.655 -4.696 1.00 93.19 280 ASN A O 1
ATOM 2081 N N . CYS A 1 281 ? 29.175 9.073 -4.385 1.00 94.00 281 CYS A N 1
ATOM 2082 C CA . CYS A 1 281 ? 29.411 8.312 -5.602 1.00 94.00 281 CYS A CA 1
ATOM 2083 C C . CYS A 1 281 ? 28.103 8.158 -6.374 1.00 94.00 281 CYS A C 1
ATOM 2085 O O . CYS A 1 281 ? 27.029 8.281 -5.796 1.00 94.00 281 CYS A O 1
ATOM 2087 N N . PHE A 1 282 ? 28.170 7.832 -7.656 1.00 92.69 282 PHE A N 1
ATOM 2088 C CA . PHE A 1 282 ? 26.996 7.494 -8.457 1.00 92.69 282 PHE A CA 1
ATOM 2089 C C . PHE A 1 282 ? 27.270 6.258 -9.305 1.00 92.69 282 PHE A C 1
ATOM 2091 O O . PHE A 1 282 ? 28.421 5.973 -9.643 1.00 92.69 282 PHE A O 1
ATOM 2098 N N . VAL A 1 283 ? 26.224 5.515 -9.657 1.00 91.69 283 VAL A N 1
ATOM 2099 C CA . VAL A 1 283 ? 26.350 4.402 -10.603 1.00 91.69 283 VAL A CA 1
ATOM 2100 C C . VAL A 1 283 ? 26.548 4.976 -12.004 1.00 91.69 283 VAL A C 1
ATOM 2102 O O . VAL A 1 283 ? 25.723 5.756 -12.476 1.00 91.69 283 VAL A O 1
ATOM 2105 N N . THR A 1 284 ? 27.633 4.603 -12.684 1.00 87.06 284 THR A N 1
ATOM 2106 C CA . THR A 1 284 ? 28.009 5.174 -13.994 1.00 87.06 284 THR A CA 1
ATOM 2107 C C . THR A 1 284 ? 26.950 4.980 -15.067 1.00 87.06 284 THR A C 1
ATOM 2109 O O . THR A 1 284 ? 26.809 5.809 -15.961 1.00 87.06 284 THR A O 1
ATOM 2112 N N . SER A 1 285 ? 26.218 3.877 -14.973 1.00 86.81 285 SER A N 1
ATOM 2113 C CA . SER A 1 285 ? 25.169 3.490 -15.896 1.00 86.81 285 SER A CA 1
ATOM 2114 C C . SER A 1 285 ? 24.101 2.742 -15.115 1.00 86.81 285 SER A C 1
ATOM 2116 O O . SER A 1 285 ? 24.325 1.634 -14.633 1.00 86.81 285 SER A O 1
ATOM 2118 N N . CYS A 1 286 ? 22.921 3.344 -15.003 1.00 83.56 286 CYS A N 1
ATOM 2119 C CA . CYS A 1 286 ? 21.739 2.649 -14.495 1.00 83.56 286 CYS A CA 1
ATOM 2120 C C . CYS A 1 286 ? 21.045 1.805 -15.569 1.00 83.56 286 CYS A C 1
ATOM 2122 O O . CYS A 1 286 ? 19.941 1.312 -15.351 1.00 83.56 286 CYS A O 1
ATOM 2124 N N . SER A 1 287 ? 21.698 1.656 -16.722 1.00 71.06 287 SER A N 1
ATOM 2125 C CA . SER A 1 287 ? 21.108 1.192 -17.964 1.00 71.06 287 SER A CA 1
ATOM 2126 C C . SER A 1 287 ? 21.641 -0.183 -18.376 1.00 71.06 287 SER A C 1
ATOM 2128 O O . SER A 1 287 ? 22.258 -0.345 -19.435 1.00 71.06 287 SER A O 1
ATOM 2130 N N . ALA A 1 288 ? 21.499 -1.174 -17.496 1.00 67.25 288 ALA A N 1
ATOM 2131 C CA . ALA A 1 288 ? 21.799 -2.553 -17.864 1.00 67.25 288 ALA A CA 1
ATOM 2132 C C . ALA A 1 288 ? 20.598 -3.184 -18.571 1.00 67.25 288 ALA A C 1
ATOM 2134 O O . ALA A 1 288 ? 19.448 -2.948 -18.204 1.00 67.25 288 ALA A O 1
ATOM 2135 N N . THR A 1 289 ? 20.876 -4.077 -19.523 1.00 61.78 289 THR A N 1
ATOM 2136 C CA . THR A 1 289 ? 19.853 -4.869 -20.227 1.00 61.78 289 THR A CA 1
ATOM 2137 C C . THR A 1 289 ? 18.967 -5.684 -19.280 1.00 61.78 289 THR A C 1
ATOM 2139 O O . THR A 1 289 ? 17.830 -5.996 -19.631 1.00 61.78 289 THR A O 1
ATOM 2142 N N . VAL A 1 290 ? 19.464 -6.005 -18.078 1.00 75.94 290 VAL A N 1
ATOM 2143 C CA . VAL A 1 290 ? 18.720 -6.653 -16.994 1.00 75.94 290 VAL A CA 1
ATOM 2144 C C . VAL A 1 290 ? 19.065 -5.966 -15.671 1.00 75.94 290 VAL A C 1
ATOM 2146 O O . VAL A 1 290 ? 20.229 -5.925 -15.272 1.00 75.94 290 VAL A O 1
ATOM 2149 N N . PHE A 1 291 ? 18.054 -5.435 -14.976 1.00 83.00 291 PHE A N 1
ATOM 2150 C CA . PHE A 1 291 ? 18.227 -4.909 -13.619 1.00 83.00 291 PHE A CA 1
ATOM 2151 C C . PHE A 1 291 ? 18.642 -6.057 -12.679 1.00 83.00 291 PHE A C 1
ATOM 2153 O O . PHE A 1 291 ? 18.032 -7.129 -12.740 1.00 83.00 291 PHE A O 1
ATOM 2160 N N . PRO A 1 292 ? 19.662 -5.882 -11.824 1.00 87.81 292 PRO A N 1
ATOM 2161 C CA . PRO A 1 292 ? 20.201 -6.980 -11.038 1.00 87.81 292 PRO A CA 1
ATOM 2162 C C . PRO A 1 292 ? 19.149 -7.503 -10.059 1.00 87.81 292 PRO A C 1
ATOM 2164 O O . PRO A 1 292 ? 18.501 -6.738 -9.348 1.00 87.81 292 PRO A O 1
ATOM 2167 N N . THR A 1 293 ? 18.987 -8.823 -10.016 1.00 89.75 293 THR A N 1
ATOM 2168 C CA . THR A 1 293 ? 18.019 -9.502 -9.139 1.00 89.75 293 THR A CA 1
ATOM 2169 C C . THR A 1 293 ? 18.611 -9.884 -7.784 1.00 89.75 293 THR A C 1
ATOM 2171 O O . THR A 1 293 ? 17.918 -10.471 -6.958 1.00 89.75 293 THR A O 1
ATOM 2174 N N . THR A 1 294 ? 19.897 -9.610 -7.559 1.00 93.62 294 THR A N 1
ATOM 2175 C CA . THR A 1 294 ? 20.640 -9.938 -6.335 1.00 93.62 294 THR A CA 1
ATOM 2176 C C . THR A 1 294 ? 21.700 -8.879 -6.055 1.00 93.62 294 THR A C 1
ATOM 2178 O O . THR A 1 294 ? 22.211 -8.253 -6.984 1.00 93.62 294 THR A O 1
ATOM 2181 N N . GLY A 1 295 ? 22.094 -8.732 -4.789 1.00 92.06 295 GLY A N 1
ATOM 2182 C CA . GLY A 1 295 ? 23.141 -7.790 -4.381 1.00 92.06 295 GLY A CA 1
ATOM 2183 C C . GLY A 1 295 ? 22.695 -6.326 -4.373 1.00 92.06 295 GLY A C 1
ATOM 2184 O O . GLY A 1 295 ? 23.539 -5.437 -4.304 1.00 92.06 295 GLY A O 1
ATOM 2185 N N . LEU A 1 296 ? 21.387 -6.062 -4.444 1.00 94.12 296 LEU A N 1
ATOM 2186 C CA . LEU A 1 296 ? 20.841 -4.715 -4.324 1.00 94.12 296 LEU A CA 1
ATOM 2187 C C . LEU A 1 296 ? 21.055 -4.174 -2.908 1.00 94.12 296 LEU A C 1
ATOM 2189 O O . LEU A 1 296 ? 20.865 -4.882 -1.920 1.00 94.12 296 LEU A O 1
ATOM 2193 N N . ASN A 1 297 ? 21.398 -2.893 -2.819 1.00 94.75 297 ASN A N 1
ATOM 2194 C CA . ASN A 1 297 ? 21.466 -2.143 -1.571 1.00 94.75 297 ASN A CA 1
ATOM 2195 C C . ASN A 1 297 ? 20.812 -0.763 -1.749 1.00 94.75 297 ASN A C 1
ATOM 2197 O O . ASN A 1 297 ? 20.476 -0.361 -2.866 1.00 94.75 297 ASN A O 1
ATOM 2201 N N . ASP A 1 298 ? 20.641 -0.029 -0.651 1.00 95.31 298 ASP A N 1
ATOM 2202 C CA . ASP A 1 298 ? 20.001 1.290 -0.673 1.00 95.31 298 ASP A CA 1
ATOM 2203 C C . ASP A 1 298 ? 20.730 2.299 -1.561 1.00 95.31 298 ASP A C 1
ATOM 2205 O O . ASP A 1 298 ? 20.080 3.113 -2.210 1.00 95.31 298 ASP A O 1
ATOM 2209 N N . TYR A 1 299 ? 22.062 2.240 -1.635 1.00 94.44 299 TYR A N 1
ATOM 2210 C CA . TYR A 1 299 ? 22.848 3.134 -2.484 1.00 94.44 299 TYR A CA 1
ATOM 2211 C C . TYR A 1 299 ? 22.568 2.881 -3.964 1.00 94.44 299 TYR A C 1
ATOM 2213 O O . TYR A 1 299 ? 22.298 3.815 -4.712 1.00 94.44 299 TYR A O 1
ATOM 2221 N N . PHE A 1 300 ? 22.555 1.621 -4.389 1.00 93.44 300 PHE A N 1
ATOM 2222 C CA . PHE A 1 300 ? 22.217 1.249 -5.755 1.00 93.44 300 PHE A CA 1
ATOM 2223 C C . PHE A 1 300 ? 20.762 1.597 -6.084 1.00 93.44 300 PHE A C 1
ATOM 2225 O O . PHE A 1 300 ? 20.496 2.248 -7.094 1.00 93.44 300 PHE A O 1
ATOM 2232 N N . CYS A 1 301 ? 19.822 1.231 -5.208 1.00 94.19 301 CYS A N 1
ATOM 2233 C CA . CYS A 1 301 ? 18.404 1.530 -5.392 1.00 94.19 301 CYS A CA 1
ATOM 2234 C C . CYS A 1 301 ? 18.140 3.040 -5.445 1.00 94.19 301 CYS A C 1
ATOM 2236 O O . CYS A 1 301 ? 17.430 3.501 -6.330 1.00 94.19 301 CYS A O 1
ATOM 2238 N N . SER A 1 302 ? 18.758 3.830 -4.568 1.00 91.81 302 SER A N 1
ATOM 2239 C CA . SER A 1 302 ? 18.642 5.292 -4.590 1.00 91.81 302 SER A CA 1
ATOM 2240 C C . SER A 1 302 ? 19.318 5.928 -5.805 1.00 91.81 302 SER A C 1
ATOM 2242 O O . SER A 1 302 ? 18.847 6.958 -6.282 1.00 91.81 302 SER A O 1
ATOM 2244 N N . SER A 1 303 ? 20.407 5.338 -6.311 1.00 90.69 303 SER A N 1
ATOM 2245 C CA . SER A 1 303 ? 21.123 5.861 -7.478 1.00 90.69 303 SER A CA 1
ATOM 2246 C C . SER A 1 303 ? 20.373 5.566 -8.781 1.00 90.69 303 SER A C 1
ATOM 2248 O O . SER A 1 303 ? 20.244 6.459 -9.615 1.00 90.69 303 SER A O 1
ATOM 2250 N N . CYS A 1 304 ? 19.832 4.353 -8.941 1.00 89.75 304 CYS A N 1
ATOM 2251 C CA . CYS A 1 304 ? 19.289 3.873 -10.216 1.00 89.75 304 CYS A CA 1
ATOM 2252 C C . CYS A 1 304 ? 17.776 3.673 -10.281 1.00 89.75 304 CYS A C 1
ATOM 2254 O O . CYS A 1 304 ? 17.240 3.471 -11.370 1.00 89.75 304 CYS A O 1
ATOM 2256 N N . SER A 1 305 ? 17.060 3.743 -9.161 1.00 84.81 305 SER A N 1
ATOM 2257 C CA . SER A 1 305 ? 15.607 3.601 -9.132 1.00 84.81 305 SER A CA 1
ATOM 2258 C C . SER A 1 305 ? 14.947 4.859 -8.564 1.00 84.81 305 SER A C 1
ATOM 2260 O O . SER A 1 305 ? 15.172 5.267 -7.428 1.00 84.81 305 SER A O 1
ATOM 2262 N N . LYS A 1 306 ? 14.080 5.488 -9.366 1.00 74.69 306 LYS A N 1
ATOM 2263 C CA . LYS A 1 306 ? 13.476 6.784 -9.011 1.00 74.69 306 LYS A CA 1
ATOM 2264 C C . LYS A 1 306 ? 12.515 6.709 -7.833 1.00 74.69 306 LYS A C 1
ATOM 2266 O O . LYS A 1 306 ? 12.519 7.579 -6.966 1.00 74.69 306 LYS A O 1
ATOM 2271 N N . SER A 1 307 ? 11.613 5.727 -7.871 1.00 84.50 307 SER A N 1
ATOM 2272 C CA . SER A 1 307 ? 10.528 5.587 -6.899 1.00 84.50 307 SER A CA 1
ATOM 2273 C C . SER A 1 307 ? 10.904 4.635 -5.780 1.00 84.50 307 SER A C 1
ATOM 2275 O O . SER A 1 307 ? 10.382 4.754 -4.677 1.00 84.50 307 SER A O 1
ATOM 2277 N N . ASN A 1 308 ? 11.815 3.701 -6.052 1.00 92.56 308 ASN A N 1
ATOM 2278 C CA . ASN A 1 308 ? 12.138 2.639 -5.122 1.00 92.56 308 ASN A CA 1
ATOM 2279 C C . ASN A 1 308 ? 13.566 2.844 -4.617 1.00 92.56 308 ASN A C 1
ATOM 2281 O O . ASN A 1 308 ? 14.514 2.374 -5.239 1.00 92.56 308 ASN A O 1
ATOM 2285 N N . LYS A 1 309 ? 13.713 3.602 -3.531 1.00 94.12 309 LYS A N 1
ATOM 2286 C CA . LYS A 1 309 ? 15.015 4.091 -3.053 1.00 94.12 309 LYS A CA 1
ATOM 2287 C C . LYS A 1 309 ? 15.749 3.112 -2.137 1.00 94.12 309 LYS A C 1
ATOM 2289 O O . LYS A 1 309 ? 16.948 3.258 -1.934 1.00 94.12 309 LYS A O 1
ATOM 2294 N N . PHE A 1 310 ? 15.048 2.123 -1.594 1.00 96.31 310 PHE A N 1
ATOM 2295 C CA . PHE A 1 310 ? 15.579 1.246 -0.550 1.00 96.31 310 PHE A CA 1
ATOM 2296 C C . PHE A 1 310 ? 15.579 -0.201 -1.013 1.00 96.31 310 PHE A C 1
ATOM 2298 O O . PHE A 1 310 ? 14.612 -0.632 -1.627 1.00 96.31 310 PHE A O 1
ATOM 2305 N N . ALA A 1 311 ? 16.625 -0.964 -0.735 1.00 96.88 311 ALA A N 1
ATOM 2306 C CA . ALA A 1 311 ? 16.626 -2.394 -1.004 1.00 96.88 311 ALA A CA 1
ATOM 2307 C C . ALA A 1 311 ? 15.850 -3.147 0.085 1.00 96.88 311 ALA A C 1
ATOM 2309 O O . ALA A 1 311 ? 15.840 -2.752 1.253 1.00 96.88 311 ALA A O 1
ATOM 2310 N N . ASN A 1 312 ? 15.212 -4.259 -0.281 1.00 97.19 312 ASN A N 1
ATOM 2311 C CA . ASN A 1 312 ? 14.746 -5.229 0.708 1.00 97.19 312 ASN A CA 1
ATOM 2312 C C . ASN A 1 312 ? 15.937 -5.923 1.396 1.00 97.19 312 ASN A C 1
ATOM 2314 O O . ASN A 1 312 ? 17.065 -5.911 0.905 1.00 97.19 312 ASN A O 1
ATOM 2318 N N . LEU A 1 313 ? 15.681 -6.595 2.520 1.00 96.50 313 LEU A N 1
ATOM 2319 C CA . LEU A 1 313 ? 16.723 -7.292 3.285 1.00 96.50 313 LEU A CA 1
ATOM 2320 C C . LEU A 1 313 ? 17.349 -8.475 2.531 1.00 96.50 313 LEU A C 1
ATOM 2322 O O . LEU A 1 313 ? 18.448 -8.899 2.873 1.00 96.50 313 LEU A O 1
ATOM 2326 N N . ALA A 1 314 ? 16.668 -9.010 1.513 1.00 96.38 314 ALA A N 1
ATOM 2327 C CA . ALA A 1 314 ? 17.214 -10.060 0.653 1.00 96.38 314 ALA A CA 1
ATOM 2328 C C . ALA A 1 314 ? 18.183 -9.517 -0.415 1.00 96.38 314 ALA A C 1
ATOM 2330 O O . ALA A 1 314 ? 18.879 -10.302 -1.057 1.00 96.38 314 ALA A O 1
ATOM 2331 N N . GLY A 1 315 ? 18.214 -8.199 -0.643 1.00 95.75 315 GLY A N 1
ATOM 2332 C CA . GLY A 1 315 ? 18.984 -7.583 -1.723 1.00 95.75 315 GLY A CA 1
ATOM 2333 C C . GLY A 1 315 ? 18.499 -7.989 -3.118 1.00 95.75 315 GLY A C 1
ATOM 2334 O O . GLY A 1 315 ? 19.306 -8.069 -4.043 1.00 95.75 315 GLY A O 1
ATOM 2335 N N . THR A 1 316 ? 17.206 -8.282 -3.272 1.00 95.25 316 THR A N 1
ATOM 2336 C CA . THR A 1 316 ? 16.595 -8.789 -4.514 1.00 95.25 316 THR A CA 1
ATOM 2337 C C . THR A 1 316 ? 15.581 -7.844 -5.150 1.00 95.25 316 THR A C 1
ATOM 2339 O O . THR A 1 316 ? 15.271 -7.993 -6.330 1.00 95.25 316 THR A O 1
ATOM 2342 N N . ALA A 1 317 ? 15.083 -6.848 -4.411 1.00 95.12 317 ALA A N 1
ATOM 2343 C CA . ALA A 1 317 ? 14.199 -5.819 -4.950 1.00 95.12 317 ALA A CA 1
ATOM 2344 C C . ALA A 1 317 ? 14.490 -4.434 -4.359 1.00 95.12 317 ALA A C 1
ATOM 2346 O O . ALA A 1 317 ? 14.794 -4.304 -3.173 1.00 95.12 317 ALA A O 1
ATOM 2347 N N . CYS A 1 318 ? 14.310 -3.392 -5.173 1.00 95.56 318 CYS A N 1
ATOM 2348 C CA . CYS A 1 318 ? 14.190 -2.020 -4.689 1.00 95.56 318 CYS A CA 1
ATOM 2349 C C . CYS A 1 318 ? 12.722 -1.722 -4.346 1.00 95.56 318 CYS A C 1
ATOM 2351 O O . CYS A 1 318 ? 11.820 -1.972 -5.149 1.00 95.56 318 CYS A O 1
ATOM 2353 N N . LEU A 1 319 ? 12.482 -1.120 -3.185 1.00 95.94 319 LEU A N 1
ATOM 2354 C CA . LEU A 1 319 ? 11.187 -0.842 -2.573 1.00 95.94 319 LEU A CA 1
ATOM 2355 C C . LEU A 1 319 ? 10.862 0.658 -2.533 1.00 95.94 319 LEU A C 1
ATOM 2357 O O . LEU A 1 319 ? 11.710 1.490 -2.200 1.00 95.94 319 LEU A O 1
ATOM 2361 N N . ASN A 1 320 ? 9.601 0.995 -2.819 1.00 94.44 320 ASN A N 1
ATOM 2362 C CA . ASN A 1 320 ? 9.023 2.308 -2.525 1.00 94.44 320 ASN A CA 1
ATOM 2363 C C . ASN A 1 320 ? 8.422 2.294 -1.111 1.00 94.44 320 ASN A C 1
ATOM 2365 O O . ASN A 1 320 ? 7.268 1.891 -0.905 1.00 94.44 320 ASN A O 1
ATOM 2369 N N . ILE A 1 321 ? 9.250 2.666 -0.141 1.00 95.56 321 ILE A N 1
ATOM 2370 C CA . ILE A 1 321 ? 8.920 2.819 1.280 1.00 95.56 321 ILE A CA 1
ATOM 2371 C C . ILE A 1 321 ? 9.543 4.121 1.792 1.00 95.56 321 ILE A C 1
ATOM 2373 O O . ILE A 1 321 ? 10.384 4.712 1.119 1.00 95.56 321 ILE A O 1
ATOM 2377 N N . GLN A 1 322 ? 9.123 4.590 2.967 1.00 94.06 322 GLN A N 1
ATOM 2378 C CA . GLN A 1 322 ? 9.568 5.888 3.496 1.00 94.06 322 GLN A CA 1
ATOM 2379 C C . GLN A 1 322 ? 11.009 5.870 4.026 1.00 94.06 322 GLN A C 1
ATOM 2381 O O . GLN A 1 322 ? 11.669 6.907 4.055 1.00 94.06 322 GLN A O 1
ATOM 2386 N N . GLN A 1 323 ? 11.497 4.711 4.471 1.00 95.75 323 GLN A N 1
ATOM 2387 C CA . GLN A 1 323 ? 12.796 4.562 5.127 1.00 95.75 323 GLN A CA 1
ATOM 2388 C C . GLN A 1 323 ? 13.429 3.208 4.798 1.00 95.75 323 GLN A C 1
ATOM 2390 O O . GLN A 1 323 ? 12.717 2.249 4.512 1.00 95.75 323 GLN A O 1
ATOM 2395 N N . SER A 1 324 ? 14.754 3.123 4.923 1.00 96.62 324 SER A N 1
ATOM 2396 C CA . SER A 1 324 ? 15.536 1.898 4.720 1.00 96.62 324 SER A CA 1
ATOM 2397 C C . SER A 1 324 ? 15.028 0.703 5.530 1.00 96.62 324 SER A C 1
ATOM 2399 O O . SER A 1 324 ? 14.530 0.857 6.649 1.00 96.62 324 SER A O 1
ATOM 2401 N N . CYS A 1 325 ? 15.225 -0.502 4.994 1.00 97.56 325 CYS A N 1
ATOM 2402 C CA . CYS A 1 325 ? 14.988 -1.749 5.711 1.00 97.56 325 CYS A CA 1
ATOM 2403 C C . CYS A 1 325 ? 16.036 -2.049 6.797 1.00 97.56 325 CYS A C 1
ATOM 2405 O O . CYS A 1 325 ? 15.821 -2.945 7.607 1.00 97.56 325 CYS A O 1
ATOM 2407 N N . THR A 1 326 ? 17.145 -1.303 6.864 1.00 95.94 326 THR A N 1
ATOM 2408 C CA . THR A 1 326 ? 18.160 -1.441 7.926 1.00 95.94 326 THR A CA 1
ATOM 2409 C C . THR A 1 326 ? 17.890 -0.539 9.134 1.00 95.94 326 THR A C 1
ATOM 2411 O O . THR A 1 326 ? 18.743 -0.399 10.012 1.00 95.94 326 THR A O 1
ATOM 2414 N N . ARG A 1 327 ? 16.732 0.129 9.181 1.00 96.38 327 ARG A N 1
ATOM 2415 C CA . ARG A 1 327 ? 16.371 1.037 10.274 1.00 96.38 327 ARG A CA 1
ATOM 2416 C C . ARG A 1 327 ? 16.041 0.297 11.572 1.00 96.38 327 ARG A C 1
ATOM 2418 O O . ARG A 1 327 ? 15.616 -0.855 11.574 1.00 96.38 327 ARG A O 1
ATOM 2425 N N . THR A 1 328 ? 16.165 1.010 12.686 1.00 96.38 328 THR A N 1
ATOM 2426 C CA . THR A 1 328 ? 15.985 0.470 14.047 1.00 96.38 328 THR A CA 1
ATOM 2427 C C . THR A 1 328 ? 14.707 0.945 14.748 1.00 96.38 328 THR A C 1
ATOM 2429 O O . THR A 1 328 ? 14.477 0.605 15.906 1.00 96.38 328 THR A O 1
ATOM 2432 N N . SER A 1 329 ? 13.886 1.771 14.093 1.00 95.88 329 SER A N 1
ATOM 2433 C CA . SER A 1 329 ? 12.636 2.314 14.646 1.00 95.88 329 SER A CA 1
ATOM 2434 C C . SER A 1 329 ? 11.665 2.743 13.541 1.00 95.88 329 SER A C 1
ATOM 2436 O O . SER A 1 329 ? 12.032 2.748 12.364 1.00 95.88 329 SER A O 1
ATOM 2438 N N . ASN A 1 330 ? 10.439 3.114 13.929 1.00 94.62 330 ASN A N 1
ATOM 2439 C CA . ASN A 1 330 ? 9.353 3.530 13.034 1.00 94.62 330 ASN A CA 1
ATOM 2440 C C . ASN A 1 330 ? 9.004 2.452 11.995 1.00 94.62 330 ASN A C 1
ATOM 2442 O O . ASN A 1 330 ? 8.820 2.721 10.805 1.00 94.62 330 ASN A O 1
ATOM 2446 N N . TRP A 1 331 ? 8.992 1.193 12.423 1.00 94.12 331 TRP A N 1
ATOM 2447 C CA . TRP A 1 331 ? 8.460 0.103 11.619 1.00 94.12 331 TRP A CA 1
ATOM 2448 C C . TRP A 1 331 ? 6.934 0.187 11.546 1.00 94.12 331 TRP A C 1
ATOM 2450 O O . TRP A 1 331 ? 6.264 0.381 12.558 1.00 94.12 331 TRP A O 1
ATOM 2460 N N . PHE A 1 332 ? 6.407 0.012 10.338 1.00 93.69 332 PHE A N 1
ATOM 2461 C CA . PHE A 1 332 ? 4.988 -0.201 10.069 1.00 93.69 332 PHE A CA 1
ATOM 2462 C C . PHE A 1 332 ? 4.818 -1.576 9.424 1.00 93.69 332 PHE A C 1
ATOM 2464 O O . PHE A 1 332 ? 5.728 -2.047 8.739 1.00 93.69 332 PHE A O 1
ATOM 2471 N N . ASP A 1 333 ? 3.653 -2.199 9.590 1.00 92.88 333 ASP A N 1
ATOM 2472 C CA . ASP A 1 333 ? 3.373 -3.532 9.034 1.00 92.88 333 ASP A CA 1
ATOM 2473 C C . ASP A 1 333 ? 3.638 -3.587 7.521 1.00 92.88 333 ASP A C 1
ATOM 2475 O O . ASP A 1 333 ? 4.332 -4.476 7.030 1.00 92.88 333 ASP A O 1
ATOM 2479 N N . SER A 1 334 ? 3.208 -2.553 6.787 1.00 94.81 334 SER A N 1
ATOM 2480 C CA . SER A 1 334 ? 3.452 -2.443 5.343 1.00 94.81 334 SER A CA 1
ATOM 2481 C C . SER A 1 334 ? 4.935 -2.420 4.967 1.00 94.81 334 SER A C 1
ATOM 2483 O O . SER A 1 334 ? 5.298 -2.829 3.865 1.00 94.81 334 SER A O 1
ATOM 2485 N N . ASP A 1 335 ? 5.794 -1.911 5.850 1.00 96.31 335 ASP A N 1
ATOM 2486 C CA . ASP A 1 335 ? 7.236 -1.887 5.625 1.00 96.31 335 ASP A CA 1
ATOM 2487 C C . ASP A 1 335 ? 7.866 -3.226 5.995 1.00 96.31 335 ASP A C 1
ATOM 2489 O O . ASP A 1 335 ? 8.712 -3.713 5.252 1.00 96.31 335 ASP A O 1
ATOM 2493 N N . CYS A 1 336 ? 7.430 -3.853 7.091 1.00 96.69 336 CYS A N 1
ATOM 2494 C CA . CYS A 1 336 ? 7.906 -5.172 7.503 1.00 96.69 336 CYS A CA 1
ATOM 2495 C C . CYS A 1 336 ? 7.647 -6.237 6.437 1.00 96.69 336 CYS A C 1
ATOM 2497 O O . CYS A 1 336 ? 8.559 -7.000 6.102 1.00 96.69 336 CYS A O 1
ATOM 2499 N N . GLU A 1 337 ? 6.449 -6.244 5.851 1.00 95.88 337 GLU A N 1
ATOM 2500 C CA . GLU A 1 337 ? 6.098 -7.147 4.756 1.00 95.88 337 GLU A CA 1
ATOM 2501 C C . GLU A 1 337 ? 7.008 -6.952 3.534 1.00 95.88 337 GLU A C 1
ATOM 2503 O O . GLU A 1 337 ? 7.594 -7.914 3.034 1.00 95.88 337 GLU A O 1
ATOM 2508 N N . LYS A 1 338 ? 7.191 -5.705 3.082 1.00 96.50 338 LYS A N 1
ATOM 2509 C CA . LYS A 1 338 ? 8.034 -5.391 1.917 1.00 96.50 338 LYS A CA 1
ATOM 2510 C C . LYS A 1 338 ? 9.516 -5.670 2.178 1.00 96.50 338 LYS A C 1
ATOM 2512 O O . LYS A 1 338 ? 10.191 -6.242 1.325 1.00 96.50 338 LYS A O 1
ATOM 2517 N N . CYS A 1 339 ? 10.029 -5.290 3.347 1.00 97.75 339 CYS A N 1
ATOM 2518 C CA . CYS A 1 339 ? 11.442 -5.419 3.698 1.00 97.75 339 CYS A CA 1
ATOM 2519 C C . CYS A 1 339 ? 11.890 -6.870 3.878 1.00 97.75 339 CYS A C 1
ATOM 2521 O O . CYS A 1 339 ? 13.021 -7.192 3.516 1.00 97.75 339 CYS A O 1
ATOM 2523 N N . ASN A 1 340 ? 11.031 -7.746 4.408 1.00 97.00 340 ASN A N 1
ATOM 2524 C CA . ASN A 1 340 ? 11.366 -9.158 4.625 1.00 97.00 340 ASN A CA 1
ATOM 2525 C C . ASN A 1 340 ? 11.041 -10.061 3.423 1.00 97.00 340 ASN A C 1
ATOM 2527 O O . ASN A 1 340 ? 11.380 -11.250 3.452 1.00 97.00 340 ASN A O 1
ATOM 2531 N N . ALA A 1 341 ? 10.427 -9.526 2.362 1.00 95.88 341 ALA A N 1
ATOM 2532 C CA . ALA A 1 341 ? 10.113 -10.276 1.151 1.00 95.88 341 ALA A CA 1
ATOM 2533 C C . ALA A 1 341 ? 11.373 -10.932 0.555 1.00 95.88 341 ALA A C 1
ATOM 2535 O O . ALA A 1 341 ? 12.386 -10.267 0.336 1.00 95.88 341 ALA A O 1
ATOM 2536 N N . GLY A 1 342 ? 11.308 -12.242 0.298 1.00 92.62 342 GLY A N 1
ATOM 2537 C CA . GLY A 1 342 ? 12.417 -13.020 -0.269 1.00 92.62 342 GLY A CA 1
ATOM 2538 C C . GLY A 1 342 ? 13.528 -13.409 0.717 1.00 92.62 342 GLY A C 1
ATOM 2539 O O . GLY A 1 342 ? 14.524 -13.985 0.294 1.00 92.62 342 GLY A O 1
ATOM 2540 N N . THR A 1 343 ? 13.384 -13.120 2.016 1.00 93.69 343 THR A N 1
ATOM 2541 C CA . THR A 1 343 ? 14.322 -13.583 3.057 1.00 93.69 343 THR A CA 1
ATOM 2542 C C . THR A 1 343 ? 13.837 -14.870 3.734 1.00 93.69 343 THR A C 1
ATOM 2544 O O . THR A 1 343 ? 12.654 -15.202 3.677 1.00 93.69 343 THR A O 1
ATOM 2547 N N . ALA A 1 344 ? 14.713 -15.544 4.492 1.00 92.75 344 ALA A N 1
ATOM 2548 C CA . ALA A 1 344 ? 14.306 -16.610 5.422 1.00 92.75 344 ALA A CA 1
ATOM 2549 C C . ALA A 1 344 ? 13.313 -16.123 6.503 1.00 92.75 344 ALA A C 1
ATOM 2551 O O . ALA A 1 344 ? 12.606 -16.920 7.110 1.00 92.75 344 ALA A O 1
ATOM 2552 N N . ASN A 1 345 ? 13.234 -14.805 6.718 1.00 91.38 345 ASN A N 1
ATOM 2553 C CA . ASN A 1 345 ? 12.333 -14.148 7.658 1.00 91.38 345 ASN A CA 1
ATOM 2554 C C . ASN A 1 345 ? 11.062 -13.602 6.985 1.00 91.38 345 ASN A C 1
ATOM 2556 O O . ASN A 1 345 ? 10.422 -12.722 7.551 1.00 91.38 345 ASN A O 1
ATOM 2560 N N . ALA A 1 346 ? 10.654 -14.100 5.812 1.00 93.81 346 ALA A N 1
ATOM 2561 C CA . ALA A 1 346 ? 9.451 -13.625 5.111 1.00 93.81 346 ALA A CA 1
ATOM 2562 C C . ALA A 1 346 ? 8.150 -13.709 5.945 1.00 93.81 346 ALA A C 1
ATOM 2564 O O . ALA A 1 346 ? 7.160 -13.054 5.616 1.00 93.81 346 ALA A O 1
ATOM 2565 N N . ALA A 1 347 ? 8.147 -14.483 7.036 1.00 90.94 347 ALA A N 1
ATOM 2566 C CA . ALA A 1 347 ? 7.064 -14.510 8.015 1.00 90.94 347 ALA A CA 1
ATOM 2567 C C . ALA A 1 347 ? 6.959 -13.222 8.858 1.00 90.94 347 ALA A C 1
ATOM 2569 O O . ALA A 1 347 ? 5.869 -12.920 9.334 1.00 90.94 347 ALA A O 1
ATOM 2570 N N . LYS A 1 348 ? 8.043 -12.443 9.020 1.00 94.25 348 LYS A N 1
ATOM 2571 C CA . LYS A 1 348 ? 8.112 -11.219 9.843 1.00 94.25 348 LYS A CA 1
ATOM 2572 C C . LYS A 1 348 ? 7.399 -10.027 9.200 1.00 94.25 348 LYS A C 1
ATOM 2574 O O . LYS A 1 348 ? 8.030 -9.058 8.779 1.00 94.25 348 LYS A O 1
ATOM 2579 N N . LYS A 1 349 ? 6.078 -10.120 9.092 1.00 94.00 349 LYS A N 1
ATOM 2580 C CA . LYS A 1 349 ? 5.233 -9.164 8.365 1.00 94.00 349 LYS A CA 1
ATOM 2581 C C . LYS A 1 349 ? 4.716 -8.009 9.216 1.00 94.00 349 LYS A C 1
ATOM 2583 O O . LYS A 1 349 ? 4.176 -7.067 8.653 1.00 94.00 349 LYS A O 1
ATOM 2588 N N . TYR A 1 350 ? 4.891 -8.054 10.533 1.00 92.25 350 TYR A N 1
ATOM 2589 C CA . TYR A 1 350 ? 4.284 -7.081 11.439 1.00 92.25 350 TYR A CA 1
ATOM 2590 C C . TYR A 1 350 ? 5.344 -6.282 12.179 1.00 92.25 350 TYR A C 1
ATOM 2592 O O . TYR A 1 350 ? 6.341 -6.845 12.626 1.00 92.25 350 TYR A O 1
ATOM 2600 N N . ALA A 1 351 ? 5.140 -4.981 12.329 1.00 92.12 351 ALA A N 1
ATOM 2601 C CA . ALA A 1 351 ? 5.991 -4.150 13.166 1.00 92.12 351 ALA A CA 1
ATOM 2602 C C . ALA A 1 351 ? 5.712 -4.455 14.635 1.00 92.12 351 ALA A C 1
ATOM 2604 O O . ALA A 1 351 ? 4.554 -4.515 15.027 1.00 92.12 351 ALA A O 1
ATOM 2605 N N . SER A 1 352 ? 6.745 -4.615 15.464 1.00 90.25 352 SER A N 1
ATOM 2606 C CA . SER A 1 352 ? 6.592 -4.797 16.911 1.00 90.25 352 SER A CA 1
ATOM 2607 C C . SER A 1 352 ? 5.810 -3.640 17.544 1.00 90.25 352 SER A C 1
ATOM 2609 O O . SER A 1 352 ? 5.782 -2.530 17.018 1.00 90.25 352 SER A O 1
ATOM 2611 N N . ALA A 1 353 ? 5.195 -3.872 18.710 1.00 82.81 353 ALA A N 1
ATOM 2612 C CA . ALA A 1 353 ? 4.379 -2.857 19.388 1.00 82.81 353 ALA A CA 1
ATOM 2613 C C . ALA A 1 353 ? 5.147 -1.553 19.706 1.00 82.81 353 ALA A C 1
ATOM 2615 O O . ALA A 1 353 ? 4.557 -0.477 19.738 1.00 82.81 353 ALA A O 1
ATOM 2616 N N . ASP A 1 354 ? 6.463 -1.639 19.915 1.00 83.69 354 ASP A N 1
ATOM 2617 C CA . ASP A 1 354 ? 7.359 -0.493 20.117 1.00 83.69 354 ASP A CA 1
ATOM 2618 C C . ASP A 1 354 ? 7.920 0.100 18.807 1.00 83.69 354 ASP A C 1
ATOM 2620 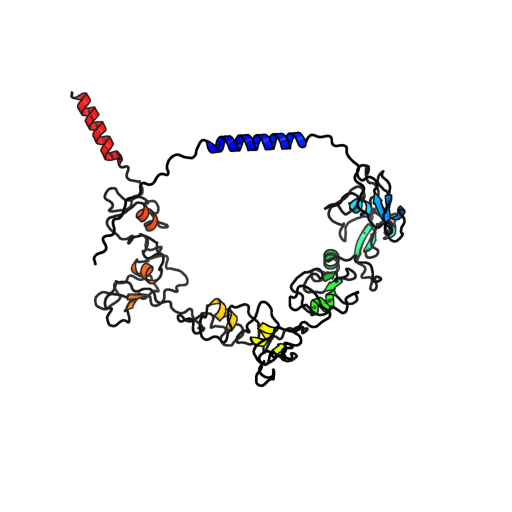O O . ASP A 1 354 ? 8.724 1.031 18.847 1.00 83.69 354 ASP A O 1
ATOM 2624 N N . GLN A 1 355 ? 7.512 -0.443 17.656 1.00 90.69 355 GLN A N 1
ATOM 2625 C CA . GLN A 1 355 ? 7.939 -0.090 16.299 1.00 90.69 355 GLN A CA 1
ATOM 2626 C C . GLN A 1 355 ? 9.454 -0.180 16.061 1.00 90.69 355 GLN A C 1
ATOM 2628 O O . GLN A 1 355 ? 9.974 0.478 15.157 1.00 90.69 355 GLN A O 1
ATOM 2633 N N . LYS A 1 356 ? 10.191 -0.972 16.849 1.00 94.56 356 LYS A N 1
ATOM 2634 C CA . LYS A 1 356 ? 11.655 -1.119 16.718 1.00 94.56 356 LYS A CA 1
ATOM 2635 C C . LYS A 1 356 ? 12.102 -2.304 15.873 1.00 94.56 356 LYS A C 1
ATOM 2637 O O . LYS A 1 356 ? 13.256 -2.352 15.454 1.00 94.56 356 LYS A O 1
ATOM 2642 N N . SER A 1 357 ? 11.216 -3.254 15.606 1.00 95.56 357 SER A N 1
ATOM 2643 C CA . SER A 1 357 ? 11.549 -4.483 14.886 1.00 95.56 357 SER A CA 1
ATOM 2644 C C . SER A 1 357 ? 10.365 -5.007 14.080 1.00 95.56 357 SER A C 1
ATOM 2646 O O . SER A 1 357 ? 9.250 -4.515 14.225 1.00 95.56 357 SER A O 1
ATOM 2648 N N . CYS A 1 358 ? 10.609 -6.023 13.251 1.00 95.94 358 CYS A N 1
ATOM 2649 C CA . CYS A 1 358 ? 9.555 -6.817 12.628 1.00 95.94 358 CYS A CA 1
ATOM 2650 C C . CYS A 1 358 ? 9.451 -8.183 13.311 1.00 95.94 358 CYS A C 1
ATOM 2652 O O . CYS A 1 358 ? 10.470 -8.799 13.638 1.00 95.94 358 CYS A O 1
ATOM 2654 N N . ILE A 1 359 ? 8.230 -8.669 13.484 1.00 94.75 359 ILE A N 1
ATOM 2655 C CA . ILE A 1 359 ? 7.887 -9.938 14.122 1.00 94.75 359 ILE A CA 1
ATOM 2656 C C . ILE A 1 359 ? 6.933 -10.747 13.234 1.00 94.75 359 ILE A C 1
ATOM 2658 O O . ILE A 1 359 ? 6.301 -10.214 12.319 1.00 94.75 359 ILE A O 1
ATOM 2662 N N . ASP A 1 360 ? 6.896 -12.060 13.455 1.00 93.12 360 ASP A N 1
ATOM 2663 C CA . ASP A 1 360 ? 6.164 -13.038 12.633 1.00 93.12 360 ASP A CA 1
ATOM 2664 C C . ASP A 1 360 ? 4.663 -13.127 12.930 1.00 93.12 360 ASP A C 1
ATOM 2666 O O . ASP A 1 360 ? 3.882 -13.652 12.137 1.00 93.12 360 ASP A O 1
ATOM 2670 N N . SER A 1 361 ? 4.254 -12.566 14.058 1.00 87.62 361 SER A N 1
ATOM 2671 C CA . SER A 1 361 ? 2.900 -12.581 14.584 1.00 87.62 361 SER A CA 1
ATOM 2672 C C . SER A 1 361 ? 2.471 -11.155 14.903 1.00 87.62 361 SER A C 1
ATOM 2674 O O . SER A 1 361 ? 3.277 -10.341 15.340 1.00 87.62 361 SER A O 1
ATOM 2676 N N . LEU A 1 362 ? 1.205 -10.826 14.641 1.00 81.56 362 LEU A N 1
ATOM 2677 C CA . LEU A 1 362 ? 0.682 -9.484 14.881 1.00 81.56 362 LEU A CA 1
ATOM 2678 C C . LEU A 1 362 ? 0.856 -9.153 16.382 1.00 81.56 362 LEU A C 1
ATOM 2680 O O . LEU A 1 362 ? 0.376 -9.928 17.218 1.00 81.56 362 LEU A O 1
ATOM 2684 N N . PRO A 1 363 ? 1.565 -8.069 16.753 1.00 74.81 363 PRO A N 1
ATOM 2685 C CA . PRO A 1 363 ? 1.929 -7.827 18.143 1.00 74.81 363 PRO A CA 1
ATOM 2686 C C . PRO A 1 363 ? 0.676 -7.619 18.963 1.00 74.81 363 PRO A C 1
ATOM 2688 O O . PRO A 1 363 ? -0.047 -6.666 18.697 1.00 74.81 363 PRO A O 1
ATOM 2691 N N . SER A 1 364 ? 0.438 -8.458 19.974 1.00 77.50 364 SER A N 1
ATOM 2692 C CA . SER A 1 364 ? -0.691 -8.301 20.895 1.00 77.50 364 SER A CA 1
ATOM 2693 C C . SER A 1 364 ? -0.776 -6.850 21.365 1.00 77.50 364 SER A C 1
ATOM 2695 O O . SER A 1 364 ? 0.092 -6.407 22.114 1.00 77.50 364 SER A O 1
ATOM 2697 N N . ILE A 1 365 ? -1.783 -6.103 20.904 1.00 80.44 365 ILE A N 1
ATOM 2698 C CA . ILE A 1 365 ? -2.055 -4.756 21.402 1.00 80.44 365 ILE A CA 1
ATOM 2699 C C . ILE A 1 365 ? -2.817 -4.958 22.708 1.00 80.44 365 ILE A C 1
ATOM 2701 O O . ILE A 1 365 ? -3.971 -5.403 22.648 1.00 80.44 365 ILE A O 1
ATOM 2705 N N . PRO A 1 366 ? -2.208 -4.679 23.875 1.00 85.69 366 PRO A N 1
ATOM 2706 C CA . PRO A 1 366 ? -2.924 -4.776 25.130 1.00 85.69 366 PRO A CA 1
ATOM 2707 C C . PRO A 1 366 ? -4.069 -3.767 25.110 1.00 85.69 366 PRO A C 1
ATOM 2709 O O . PRO A 1 366 ? -3.905 -2.628 24.660 1.00 85.69 366 PRO A O 1
ATOM 2712 N N . GLY A 1 367 ? -5.234 -4.186 25.583 1.00 88.38 367 GLY A N 1
ATOM 2713 C CA . GLY A 1 367 ? -6.359 -3.289 25.763 1.00 88.38 367 GLY A CA 1
ATOM 2714 C C . GLY A 1 367 ? -6.095 -2.254 26.854 1.00 88.38 367 GLY A C 1
ATOM 2715 O O . GLY A 1 367 ? -5.161 -2.367 27.649 1.00 88.38 367 GLY A O 1
ATOM 2716 N N . ASN A 1 368 ? -6.939 -1.230 26.914 1.00 91.25 368 ASN A N 1
ATOM 2717 C CA . ASN A 1 368 ? -6.918 -0.271 28.010 1.00 91.25 368 ASN A CA 1
ATOM 2718 C C . ASN A 1 368 ? -7.322 -0.947 29.327 1.00 91.25 368 ASN A C 1
ATOM 2720 O O . ASN A 1 368 ? -8.067 -1.935 29.345 1.00 91.25 368 ASN A O 1
ATOM 2724 N N . LEU A 1 369 ? -6.864 -0.354 30.427 1.00 92.31 369 LEU A N 1
ATOM 2725 C CA . LEU A 1 369 ? -7.292 -0.706 31.774 1.00 92.31 369 LEU A CA 1
ATOM 2726 C C . LEU A 1 369 ? -8.786 -0.403 31.953 1.00 92.31 369 LEU A C 1
ATOM 2728 O O . LEU A 1 369 ? -9.247 0.686 31.611 1.00 92.31 369 LEU A O 1
ATOM 2732 N N . VAL A 1 370 ? -9.527 -1.361 32.505 1.00 92.25 370 VAL A N 1
ATOM 2733 C CA . VAL A 1 370 ? -10.946 -1.233 32.850 1.00 92.25 370 VAL A CA 1
ATOM 2734 C C . VAL A 1 370 ? -11.193 -1.636 34.310 1.00 92.25 370 VAL A C 1
ATOM 2736 O O . VAL A 1 370 ? -10.619 -2.630 34.770 1.00 92.25 370 VAL A O 1
ATOM 2739 N N . PRO A 1 371 ? -12.045 -0.896 35.047 1.00 92.56 371 PRO A N 1
ATOM 2740 C CA . PRO A 1 371 ? -12.217 -1.052 36.490 1.00 92.56 371 PRO A CA 1
ATOM 2741 C C . PRO A 1 371 ? -13.184 -2.197 36.825 1.00 92.56 371 PRO A C 1
ATOM 2743 O O . PRO A 1 371 ? -14.304 -1.978 37.282 1.00 92.56 371 PRO A O 1
ATOM 2746 N N . CYS A 1 372 ? -12.774 -3.434 36.558 1.00 91.38 372 CYS A N 1
ATOM 2747 C CA . CYS A 1 372 ? -13.604 -4.624 36.763 1.00 91.38 372 CYS A CA 1
ATOM 2748 C C . CYS A 1 372 ? -12.960 -5.680 37.662 1.00 91.38 372 CYS A C 1
ATOM 2750 O O . CYS A 1 372 ? -13.463 -6.801 37.723 1.00 91.38 372 CYS A O 1
ATOM 2752 N N . GLN A 1 373 ? -11.870 -5.361 38.362 1.00 89.81 373 GLN A N 1
ATOM 2753 C CA . GLN A 1 373 ? -11.209 -6.296 39.269 1.00 89.81 373 GLN A CA 1
ATOM 2754 C C . GLN A 1 373 ? -11.969 -6.407 40.599 1.00 89.81 373 GLN A C 1
ATOM 2756 O O . GLN A 1 373 ? -12.213 -5.404 41.266 1.00 89.81 373 GLN A O 1
ATOM 2761 N N . THR A 1 374 ? -12.270 -7.634 41.032 1.00 87.38 374 THR A N 1
ATOM 2762 C CA . THR A 1 374 ? -12.857 -7.910 42.355 1.00 87.38 374 THR A CA 1
ATOM 2763 C C . THR A 1 374 ? -11.998 -8.938 43.086 1.00 87.38 374 THR A C 1
ATOM 2765 O O . THR A 1 374 ? -11.654 -9.986 42.535 1.00 87.38 374 THR A O 1
ATOM 2768 N N . GLY A 1 375 ? -11.602 -8.631 44.327 1.00 85.50 375 GLY A N 1
ATOM 2769 C CA . GLY A 1 375 ? -10.839 -9.559 45.171 1.00 85.50 375 GLY A CA 1
ATOM 2770 C C . GLY A 1 375 ? -9.467 -9.954 44.609 1.00 85.50 375 GLY A C 1
ATOM 2771 O O . GLY A 1 375 ? -9.018 -11.072 44.825 1.00 85.50 375 GLY A O 1
ATOM 2772 N N . GLY A 1 376 ? -8.809 -9.075 43.844 1.00 86.81 376 GLY A N 1
ATOM 2773 C CA . GLY A 1 376 ? -7.495 -9.380 43.262 1.00 86.81 376 GLY A CA 1
ATOM 2774 C C . GLY A 1 376 ? -7.528 -10.125 41.922 1.00 86.81 376 GLY A C 1
ATOM 2775 O O . GLY A 1 376 ? -6.467 -10.331 41.336 1.00 86.81 376 GLY A O 1
ATOM 2776 N N . SER A 1 377 ? -8.713 -10.510 41.436 1.00 89.88 377 SER A N 1
ATOM 2777 C CA . SER A 1 377 ? -8.897 -11.295 40.209 1.00 89.88 377 SER A CA 1
ATOM 2778 C C . SER A 1 377 ? -9.706 -10.539 39.152 1.00 89.88 377 SER A C 1
ATOM 2780 O O . SER A 1 377 ? -10.547 -9.701 39.480 1.00 89.88 377 SER A O 1
ATOM 2782 N N . CYS A 1 378 ? -9.487 -10.882 37.882 1.00 93.56 378 CYS A N 1
ATOM 2783 C CA . CYS A 1 378 ? -10.236 -10.339 36.745 1.00 93.56 378 CYS A CA 1
ATOM 2784 C C . CYS A 1 378 ? -11.474 -11.172 36.378 1.00 93.56 378 CYS A C 1
ATOM 2786 O O . CYS A 1 378 ? -12.046 -10.989 35.309 1.00 93.56 378 CYS A O 1
ATOM 2788 N N . ASN A 1 379 ? -11.909 -12.081 37.257 1.00 90.94 379 ASN A N 1
ATOM 2789 C CA . ASN A 1 379 ? -13.020 -12.997 36.980 1.00 90.94 379 ASN A CA 1
ATOM 2790 C C . ASN A 1 379 ? -14.378 -12.283 36.887 1.00 90.94 379 ASN A C 1
ATOM 2792 O O . ASN A 1 379 ? -15.303 -12.794 36.265 1.00 90.94 379 ASN A O 1
ATOM 2796 N N . SER A 1 380 ? -14.503 -11.093 37.479 1.00 90.25 380 SER A N 1
ATOM 2797 C CA . SER A 1 380 ? -15.683 -10.228 37.344 1.00 90.25 380 SER A CA 1
ATOM 2798 C C . SER A 1 380 ? -15.733 -9.462 36.017 1.00 90.25 380 SER A C 1
ATOM 2800 O O . SER A 1 380 ? -16.751 -8.847 35.701 1.00 90.25 380 SER A O 1
ATOM 2802 N N . CYS A 1 381 ? -14.664 -9.492 35.219 1.00 90.56 381 CYS A N 1
ATOM 2803 C CA . CYS A 1 381 ? -14.641 -8.883 33.899 1.00 90.56 381 CYS A CA 1
ATOM 2804 C C . CYS A 1 381 ? -15.277 -9.844 32.888 1.00 90.56 381 CYS A C 1
ATOM 2806 O O . CYS A 1 381 ? -14.626 -10.768 32.403 1.00 90.56 381 CYS A O 1
ATOM 2808 N N . SER A 1 382 ? -16.552 -9.638 32.554 1.00 88.25 382 SER A N 1
ATOM 2809 C CA . SER A 1 382 ? -17.210 -10.409 31.495 1.00 88.25 382 SER A CA 1
ATOM 2810 C C . SER A 1 382 ? -16.480 -10.208 30.161 1.00 88.25 382 SER A C 1
ATOM 2812 O O . SER A 1 382 ? -16.511 -9.110 29.598 1.00 88.25 382 SER A O 1
ATOM 2814 N N . ALA A 1 383 ? -15.818 -11.257 29.671 1.00 85.88 383 ALA A N 1
ATOM 2815 C CA . ALA A 1 383 ? -15.151 -11.288 28.374 1.00 85.88 383 ALA A CA 1
ATOM 2816 C C . ALA A 1 383 ? -15.946 -12.151 27.383 1.00 85.88 383 ALA A C 1
ATOM 2818 O O . ALA A 1 383 ? -16.470 -13.198 27.776 1.00 85.88 383 ALA A O 1
ATOM 2819 N N . PRO A 1 384 ? -16.004 -11.770 26.098 1.00 88.12 384 PRO A N 1
ATOM 2820 C CA . PRO A 1 384 ? -16.435 -12.681 25.049 1.00 88.12 384 PRO A CA 1
ATOM 2821 C C . PRO A 1 384 ? -15.532 -13.921 24.988 1.00 88.12 384 PRO A C 1
ATOM 2823 O O . PRO A 1 384 ? -14.351 -13.868 25.343 1.00 88.12 384 PRO A O 1
ATOM 2826 N N . THR A 1 385 ? -16.067 -15.033 24.483 1.00 86.75 385 THR A N 1
ATOM 2827 C CA . THR A 1 385 ? -15.301 -16.268 24.269 1.00 86.75 385 THR A CA 1
ATOM 2828 C C . THR A 1 385 ? -14.042 -15.995 23.441 1.00 86.75 385 THR A C 1
ATOM 2830 O O . THR A 1 385 ? -14.111 -15.350 22.397 1.00 86.75 385 THR A O 1
ATOM 2833 N N . GLY A 1 386 ? -12.892 -16.489 23.911 1.00 86.12 386 GLY A N 1
ATOM 2834 C CA . GLY A 1 386 ? -11.592 -16.294 23.257 1.00 86.12 386 GLY A CA 1
ATOM 2835 C C . GLY A 1 386 ? -10.790 -15.086 23.754 1.00 86.12 386 GLY A C 1
ATOM 2836 O O . GLY A 1 386 ? -9.666 -14.892 23.300 1.00 86.12 386 GLY A O 1
ATOM 2837 N N . PHE A 1 387 ? -11.318 -14.307 24.703 1.00 88.75 387 PHE A N 1
ATOM 2838 C CA . PHE A 1 387 ? -10.597 -13.199 25.330 1.00 88.75 387 PHE A CA 1
ATOM 2839 C C . PHE A 1 387 ? -10.382 -13.453 26.816 1.00 88.75 387 PHE A C 1
ATOM 2841 O O . PHE A 1 387 ? -11.278 -13.915 27.520 1.00 88.75 387 PHE A O 1
ATOM 2848 N N . THR A 1 388 ? -9.198 -13.081 27.295 1.00 89.81 388 THR A N 1
ATOM 2849 C CA . THR A 1 388 ? -8.820 -13.212 28.702 1.00 89.81 388 THR A CA 1
ATOM 2850 C C . THR A 1 388 ? -8.409 -11.852 29.237 1.00 89.81 388 THR A C 1
ATOM 2852 O O . THR A 1 388 ? -7.526 -11.193 28.680 1.00 89.81 388 THR A O 1
ATOM 2855 N N . PHE A 1 389 ? -9.047 -11.432 30.328 1.00 92.62 389 PHE A N 1
ATOM 2856 C CA . PHE A 1 389 ? -8.582 -10.288 31.098 1.00 92.62 389 PHE A CA 1
ATOM 2857 C C . PHE A 1 389 ? -7.405 -10.701 31.977 1.00 92.62 389 PHE A C 1
ATOM 2859 O O . PHE A 1 389 ? -7.474 -11.686 32.710 1.00 92.62 389 PHE A O 1
ATOM 2866 N N . THR A 1 390 ? -6.345 -9.907 31.930 1.00 93.31 390 THR A N 1
ATOM 2867 C CA . THR A 1 390 ? -5.178 -10.023 32.800 1.00 93.31 390 THR A CA 1
ATOM 2868 C C . THR A 1 390 ? -5.157 -8.847 33.768 1.00 93.31 390 THR A C 1
ATOM 2870 O O . THR A 1 390 ? -5.598 -7.741 33.446 1.00 93.3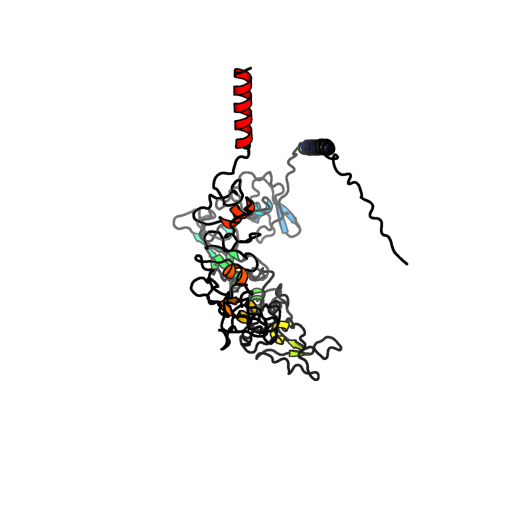1 390 THR A O 1
ATOM 2873 N N . LYS A 1 391 ? -4.666 -9.096 34.982 1.00 93.88 391 LYS A N 1
ATOM 2874 C CA . LYS A 1 391 ? -4.507 -8.068 36.010 1.00 93.88 391 LYS A CA 1
ATOM 2875 C C . LYS A 1 391 ? -3.484 -7.023 35.562 1.00 93.88 391 LYS A C 1
ATOM 2877 O O . LYS A 1 391 ? -2.459 -7.385 34.985 1.00 93.88 391 LYS A O 1
ATOM 2882 N N . SER A 1 392 ? -3.739 -5.752 35.876 1.00 90.44 392 SER A N 1
ATOM 2883 C CA . SER A 1 392 ? -2.744 -4.684 35.746 1.00 90.44 392 SER A CA 1
ATOM 2884 C C . SER A 1 392 ? -1.416 -5.084 36.407 1.00 90.44 392 SER A C 1
ATOM 2886 O O . SER A 1 392 ? -1.391 -5.621 37.517 1.00 90.44 392 SER A O 1
ATOM 2888 N N . THR A 1 393 ? -0.298 -4.854 35.716 1.00 86.19 393 THR A N 1
ATOM 2889 C CA . THR A 1 393 ? 1.048 -5.155 36.234 1.00 86.19 393 THR A CA 1
ATOM 2890 C C . THR A 1 393 ? 1.575 -4.067 37.168 1.00 86.19 393 THR A C 1
ATOM 2892 O O . THR A 1 393 ? 2.566 -4.287 37.866 1.00 86.19 393 THR A O 1
ATOM 2895 N N . ALA A 1 394 ? 0.920 -2.903 37.219 1.00 86.81 394 ALA A N 1
ATOM 2896 C CA . ALA A 1 394 ? 1.259 -1.848 38.160 1.00 86.81 394 ALA A CA 1
ATOM 2897 C C . ALA A 1 394 ? 0.950 -2.316 39.590 1.00 86.81 394 ALA A C 1
ATOM 2899 O O . ALA A 1 394 ? -0.193 -2.614 39.927 1.00 86.81 394 ALA A O 1
ATOM 2900 N N . SER A 1 395 ? 1.968 -2.359 40.451 1.00 81.25 395 SER A N 1
ATOM 2901 C CA . SER A 1 395 ? 1.846 -2.841 41.836 1.00 81.25 395 SER A CA 1
ATOM 2902 C C . SER A 1 395 ? 0.847 -2.044 42.684 1.00 81.25 395 SER A C 1
ATOM 2904 O O . SER A 1 395 ? 0.318 -2.573 43.660 1.00 81.25 395 SER A O 1
ATOM 2906 N N . SER A 1 396 ? 0.563 -0.798 42.303 1.00 86.81 396 SER A N 1
ATOM 2907 C CA . SER A 1 396 ? -0.429 0.077 42.931 1.00 86.81 396 SER A CA 1
ATOM 2908 C C . SER A 1 396 ? -1.858 -0.113 42.414 1.00 86.81 396 SER A C 1
ATOM 2910 O O . SER A 1 396 ? -2.784 0.440 43.002 1.00 86.81 396 SER A O 1
ATOM 2912 N N . ASP A 1 397 ? -2.061 -0.869 41.335 1.00 88.75 397 ASP A N 1
ATOM 2913 C CA . ASP A 1 397 ? -3.359 -1.010 40.685 1.00 88.75 397 ASP A CA 1
ATOM 2914 C C . ASP A 1 397 ? -3.999 -2.360 41.018 1.00 88.75 397 ASP A C 1
ATOM 2916 O O . ASP A 1 397 ? -3.706 -3.408 40.440 1.00 88.75 397 ASP A O 1
ATOM 2920 N N . ASN A 1 398 ? -4.889 -2.326 42.004 1.00 90.00 398 ASN A N 1
ATOM 2921 C CA . ASN A 1 398 ? -5.689 -3.466 42.432 1.00 90.00 398 ASN A CA 1
ATOM 2922 C C . ASN A 1 398 ? -7.151 -3.381 41.961 1.00 90.00 398 ASN A C 1
ATOM 2924 O O . ASN A 1 398 ? -7.979 -4.160 42.440 1.00 90.00 398 ASN A O 1
ATOM 2928 N N . THR A 1 399 ? -7.461 -2.458 41.049 1.00 93.00 399 THR A N 1
ATOM 2929 C CA . THR A 1 399 ? -8.832 -2.193 40.590 1.00 93.00 399 THR A CA 1
ATOM 2930 C C . THR A 1 399 ? -9.048 -2.490 39.115 1.00 93.00 399 THR A C 1
ATOM 2932 O O . THR A 1 399 ? -10.190 -2.735 38.717 1.00 93.00 399 THR A O 1
ATOM 2935 N N . ASN A 1 400 ? -7.982 -2.509 38.309 1.00 94.75 400 ASN A N 1
ATOM 2936 C CA . ASN A 1 400 ? -8.115 -2.622 36.865 1.00 94.75 400 ASN A CA 1
ATOM 2937 C C . ASN A 1 400 ? -7.554 -3.916 36.275 1.00 94.75 400 ASN A C 1
ATOM 2939 O O . ASN A 1 400 ? -6.527 -4.464 36.682 1.00 94.75 400 ASN A O 1
ATOM 2943 N N . CYS A 1 401 ? -8.221 -4.338 35.211 1.00 94.94 401 CYS A N 1
ATOM 2944 C CA . CYS A 1 401 ? -7.805 -5.420 34.336 1.00 94.94 401 CYS A CA 1
ATOM 2945 C C . CYS A 1 401 ? -7.703 -4.906 32.901 1.00 94.94 401 CYS A C 1
ATOM 2947 O O . CYS A 1 401 ? -8.290 -3.882 32.563 1.00 94.94 401 CYS A O 1
ATOM 2949 N N . PHE A 1 402 ? -6.991 -5.617 32.037 1.00 93.50 402 PHE A N 1
ATOM 2950 C CA . PHE A 1 402 ? -6.943 -5.322 30.605 1.00 93.50 402 PHE A CA 1
ATOM 2951 C C . PHE A 1 402 ? -6.998 -6.609 29.790 1.00 93.50 402 PHE A C 1
ATOM 2953 O O . PHE A 1 402 ? -6.626 -7.678 30.272 1.00 93.50 402 PHE A O 1
ATOM 2960 N N . ILE A 1 403 ? -7.463 -6.522 28.548 1.00 91.62 403 ILE A N 1
ATOM 2961 C CA . ILE A 1 403 ? -7.422 -7.653 27.619 1.00 91.62 403 ILE A CA 1
ATOM 2962 C C . ILE A 1 403 ? -6.004 -7.780 27.065 1.00 91.62 403 ILE A C 1
ATOM 2964 O O . ILE A 1 403 ? -5.466 -6.817 26.526 1.00 91.62 403 ILE A O 1
ATOM 2968 N N . THR A 1 404 ? -5.393 -8.961 27.162 1.00 86.12 404 THR A N 1
ATOM 2969 C CA . THR A 1 404 ? -3.986 -9.167 26.763 1.00 86.12 404 THR A CA 1
ATOM 2970 C C . THR A 1 404 ? -3.733 -8.866 25.284 1.00 86.12 404 THR A C 1
ATOM 2972 O O . THR A 1 404 ? -2.662 -8.384 24.927 1.00 86.12 404 THR A O 1
ATOM 2975 N N . SER A 1 405 ? -4.720 -9.129 24.425 1.00 87.94 405 SER A N 1
ATOM 2976 C CA . SER A 1 405 ? -4.665 -8.815 22.999 1.00 87.94 405 SER A CA 1
ATOM 2977 C C . SER A 1 405 ? -6.038 -8.419 22.470 1.00 87.94 405 SER A C 1
ATOM 2979 O O . SER A 1 405 ? -6.984 -9.204 22.520 1.00 87.94 405 SER A O 1
ATOM 2981 N N . CYS A 1 406 ? -6.133 -7.217 21.912 1.00 87.19 406 CYS A N 1
ATOM 2982 C CA . CYS A 1 406 ? -7.326 -6.729 21.221 1.00 87.19 406 CYS A CA 1
ATOM 2983 C C . CYS A 1 406 ? -7.370 -7.095 19.731 1.00 87.19 406 CYS A C 1
ATOM 2985 O O . CYS A 1 406 ? -8.246 -6.635 19.005 1.00 87.19 406 CYS A O 1
ATOM 2987 N N . LEU A 1 407 ? -6.435 -7.926 19.269 1.00 78.88 407 LEU A N 1
ATOM 2988 C CA . LEU A 1 407 ? -6.242 -8.270 17.862 1.00 78.88 407 LEU A CA 1
ATOM 2989 C C . LEU A 1 407 ? -7.000 -9.525 17.427 1.00 78.88 407 LEU A C 1
ATOM 2991 O O . LEU A 1 407 ? -6.431 -10.430 16.816 1.00 78.88 407 LEU A O 1
ATOM 2995 N N . ALA A 1 408 ? -8.290 -9.605 17.728 1.00 70.81 408 ALA A N 1
ATOM 2996 C CA . ALA A 1 408 ? -9.098 -10.607 17.049 1.00 70.81 408 ALA A CA 1
ATOM 2997 C C . ALA A 1 408 ? -9.342 -10.174 15.602 1.00 70.81 408 ALA A C 1
ATOM 2999 O O . ALA A 1 408 ? -9.672 -9.018 15.337 1.00 70.81 408 ALA A O 1
ATOM 3000 N N . THR A 1 409 ? -9.224 -11.125 14.674 1.00 60.69 409 THR A N 1
ATOM 3001 C CA . THR A 1 409 ? -9.529 -10.945 13.244 1.00 60.69 409 THR A CA 1
ATOM 3002 C C . THR A 1 409 ? -10.966 -10.470 13.000 1.00 60.69 409 THR A C 1
ATOM 3004 O O . THR A 1 409 ? -11.247 -9.862 11.971 1.00 60.69 409 THR A O 1
ATOM 3007 N N . SER A 1 410 ? -11.862 -10.683 13.967 1.00 77.75 410 SER A N 1
ATOM 3008 C CA . SER A 1 410 ? -13.197 -10.093 14.033 1.00 77.75 410 SER A CA 1
ATOM 3009 C C . SER A 1 410 ? -13.581 -9.805 15.485 1.00 77.75 410 SER A C 1
ATOM 3011 O O . SER A 1 410 ? -13.422 -10.675 16.345 1.00 77.75 410 SER A O 1
ATOM 3013 N N . ILE A 1 411 ? -14.133 -8.617 15.757 1.00 82.19 411 ILE A N 1
ATOM 3014 C CA . ILE A 1 411 ? -14.770 -8.320 17.049 1.00 82.19 411 ILE A CA 1
ATOM 3015 C C . ILE A 1 411 ? -15.906 -9.339 17.261 1.00 82.19 411 ILE A C 1
ATOM 3017 O O . ILE A 1 411 ? -16.700 -9.541 16.339 1.00 82.19 411 ILE A O 1
ATOM 3021 N N . PRO A 1 412 ? -16.008 -9.985 18.436 1.00 85.62 412 PRO A N 1
ATOM 3022 C CA . PRO A 1 412 ? -17.113 -10.882 18.747 1.00 85.62 412 PRO A CA 1
ATOM 3023 C C . PRO A 1 412 ? -18.455 -10.199 18.524 1.00 85.62 412 PRO A C 1
ATOM 3025 O O . PRO A 1 412 ? -18.680 -9.091 18.994 1.00 85.62 412 PRO A O 1
ATOM 3028 N N . ILE A 1 413 ? -19.365 -10.885 17.844 1.00 88.94 413 ILE A N 1
ATOM 3029 C CA . ILE A 1 413 ? -20.711 -10.368 17.564 1.00 88.94 413 ILE A CA 1
ATOM 3030 C C . ILE A 1 413 ? -21.711 -10.663 18.691 1.00 88.94 413 ILE A C 1
ATOM 3032 O O . ILE A 1 413 ? -22.893 -10.371 18.552 1.00 88.94 413 ILE A O 1
ATOM 3036 N N . THR A 1 414 ? -21.265 -11.267 19.793 1.00 91.50 414 THR A N 1
ATOM 3037 C CA . THR A 1 414 ? -22.096 -11.638 20.947 1.00 91.50 414 THR A CA 1
ATOM 3038 C C . THR A 1 414 ? -21.313 -11.487 22.244 1.00 91.50 414 THR A C 1
ATOM 3040 O O . THR A 1 414 ? -20.093 -11.667 22.252 1.00 91.50 414 THR A O 1
ATOM 3043 N N . ASN A 1 415 ? -22.022 -11.269 23.354 1.00 91.19 415 ASN A N 1
ATOM 3044 C CA . ASN A 1 415 ? -21.462 -11.167 24.706 1.00 91.19 415 ASN A CA 1
ATOM 3045 C C . ASN A 1 415 ? -20.428 -10.040 24.879 1.00 91.19 415 ASN A C 1
ATOM 3047 O O . ASN A 1 415 ? -19.558 -10.121 25.747 1.00 91.19 415 ASN A O 1
ATOM 3051 N N . LEU A 1 416 ? -20.515 -8.980 24.070 1.00 93.62 416 LEU A N 1
ATOM 3052 C CA . LEU A 1 416 ? -19.734 -7.768 24.294 1.00 93.62 416 LEU A CA 1
ATOM 3053 C C . LEU A 1 416 ? -20.189 -7.083 25.585 1.00 93.62 416 LEU A C 1
ATOM 3055 O O . LEU A 1 416 ? -21.382 -6.944 25.849 1.00 93.62 416 LEU A O 1
ATOM 3059 N N . SER A 1 417 ? -19.215 -6.631 26.370 1.00 95.06 417 SER A N 1
ATOM 3060 C CA . SER A 1 417 ? -19.413 -5.869 27.601 1.00 95.06 417 SER A CA 1
ATOM 3061 C C . SER A 1 417 ? -18.752 -4.496 27.486 1.00 95.06 417 SER A C 1
ATOM 3063 O O . SER A 1 417 ? -17.834 -4.312 26.685 1.00 95.06 417 SER A O 1
ATOM 3065 N N . ASP A 1 418 ? -19.162 -3.539 28.321 1.00 95.25 418 ASP A N 1
ATOM 3066 C CA . ASP A 1 418 ? -18.487 -2.235 28.410 1.00 95.25 418 ASP A CA 1
ATOM 3067 C C . ASP A 1 418 ? -17.001 -2.386 28.753 1.00 95.25 418 ASP A C 1
ATOM 3069 O O . ASP A 1 418 ? -16.166 -1.655 28.235 1.00 95.25 418 ASP A O 1
ATOM 3073 N N . ASN A 1 419 ? -16.647 -3.385 29.567 1.00 94.19 419 ASN A N 1
ATOM 3074 C CA . ASN A 1 419 ? -15.254 -3.685 29.892 1.00 94.19 419 ASN A CA 1
ATOM 3075 C C . ASN A 1 419 ? -14.473 -4.124 28.648 1.00 94.19 419 ASN A C 1
ATOM 3077 O O . ASN A 1 419 ? -13.347 -3.682 28.435 1.00 94.19 419 ASN A O 1
ATOM 3081 N N . TYR A 1 420 ? -15.062 -4.971 27.800 1.00 94.00 420 TYR A N 1
ATOM 3082 C CA . TYR A 1 420 ? -14.436 -5.347 26.535 1.00 94.00 420 TYR A CA 1
ATOM 3083 C C . TYR A 1 420 ? -14.296 -4.136 25.608 1.00 94.00 420 TYR A C 1
ATOM 3085 O O . TYR A 1 420 ? -13.206 -3.866 25.104 1.00 94.00 420 TYR A O 1
ATOM 3093 N N . CYS A 1 421 ? -15.383 -3.391 25.405 1.00 94.56 421 CYS A N 1
ATOM 3094 C CA . CYS A 1 421 ? -15.418 -2.251 24.496 1.00 94.56 421 CYS A CA 1
ATOM 3095 C C . CYS A 1 421 ? -14.464 -1.137 24.945 1.00 94.56 421 CYS A C 1
ATOM 3097 O O . CYS A 1 421 ? -13.657 -0.670 24.148 1.00 94.56 421 CYS A O 1
ATOM 3099 N N . GLY A 1 422 ? -14.446 -0.791 26.231 1.00 92.44 422 GLY A N 1
ATOM 3100 C CA . GLY A 1 422 ? -13.503 0.171 26.800 1.00 92.44 422 GLY A CA 1
ATOM 3101 C C . GLY A 1 422 ? -12.043 -0.287 26.726 1.00 92.44 422 GLY A C 1
ATOM 3102 O O . GLY A 1 422 ? -11.151 0.541 26.519 1.00 92.44 422 GLY A O 1
ATOM 3103 N N . SER A 1 423 ? -11.784 -1.596 26.832 1.00 92.44 423 SER A N 1
ATOM 3104 C CA . SER A 1 423 ? -10.430 -2.145 26.719 1.00 92.44 423 SER A CA 1
ATOM 3105 C C . SER A 1 423 ? -9.949 -2.157 25.261 1.00 92.44 423 SER A C 1
ATOM 3107 O O . SER A 1 423 ? -8.889 -1.608 24.965 1.00 92.44 423 SER A O 1
ATOM 3109 N N . CYS A 1 424 ? -10.733 -2.696 24.326 1.00 91.44 424 CYS A N 1
ATOM 3110 C CA . CYS A 1 424 ? -10.280 -2.960 22.956 1.00 91.44 424 CYS A CA 1
ATOM 3111 C C . CYS A 1 424 ? -10.758 -1.985 21.878 1.00 91.44 424 CYS A C 1
ATOM 3113 O O . CYS A 1 424 ? -10.227 -2.013 20.768 1.00 91.44 424 CYS A O 1
ATOM 3115 N N . ASN A 1 425 ? -11.708 -1.096 22.168 1.00 87.31 425 ASN A N 1
ATOM 3116 C CA . ASN A 1 425 ? -12.249 -0.145 21.201 1.00 87.31 425 ASN A CA 1
ATOM 3117 C C . ASN A 1 425 ? -12.275 1.281 21.774 1.00 87.31 425 ASN A C 1
ATOM 3119 O O . ASN A 1 425 ? -13.234 1.725 22.398 1.00 87.31 425 ASN A O 1
ATOM 3123 N N . LYS A 1 426 ? -11.200 2.039 21.521 1.00 80.94 426 LYS A N 1
ATOM 3124 C CA . LYS A 1 426 ? -11.025 3.394 22.079 1.00 80.94 426 LYS A CA 1
ATOM 3125 C C . LYS A 1 426 ? -12.133 4.376 21.689 1.00 80.94 426 LYS A C 1
ATOM 3127 O O . LYS A 1 426 ? -12.457 5.251 22.489 1.00 80.94 426 LYS A O 1
ATOM 3132 N N . ALA A 1 427 ? -12.671 4.251 20.476 1.00 90.12 427 ALA A N 1
ATOM 3133 C CA . ALA A 1 427 ? -13.706 5.148 19.967 1.00 90.12 427 ALA A CA 1
ATOM 3134 C C . ALA A 1 427 ? -15.105 4.769 20.475 1.00 90.12 427 ALA A C 1
ATOM 3136 O O . ALA A 1 427 ? -15.926 5.648 20.716 1.00 90.12 427 ALA A O 1
ATOM 3137 N N . ASN A 1 428 ? -15.361 3.473 20.669 1.00 93.69 428 ASN A N 1
ATOM 3138 C CA . ASN A 1 428 ? -16.660 2.946 21.060 1.00 93.69 428 ASN A CA 1
ATOM 3139 C C . ASN A 1 428 ? -16.534 2.192 22.387 1.00 93.69 428 ASN A C 1
ATOM 3141 O O . ASN A 1 428 ? -16.299 0.987 22.406 1.00 93.69 428 ASN A O 1
ATOM 3145 N N . GLN A 1 429 ? -16.670 2.907 23.498 1.00 95.06 429 GLN A N 1
ATOM 3146 C CA . GLN A 1 429 ? -16.306 2.383 24.819 1.00 95.06 429 GLN A CA 1
ATOM 3147 C C . GLN A 1 429 ? -17.393 1.530 25.482 1.00 95.06 429 GLN A C 1
ATOM 3149 O O . GLN A 1 429 ? -17.112 0.846 26.461 1.00 95.06 429 GLN A O 1
ATOM 3154 N N . PHE A 1 430 ? -18.621 1.546 24.964 1.00 95.81 430 PHE A N 1
ATOM 3155 C CA . PHE A 1 430 ? -19.760 0.875 25.590 1.00 95.81 430 PHE A CA 1
ATOM 3156 C C . PHE A 1 430 ? -20.302 -0.219 24.682 1.00 95.81 430 PHE A C 1
ATOM 3158 O O . PHE A 1 430 ? -20.369 -0.036 23.470 1.00 95.81 430 PHE A O 1
ATOM 3165 N N . ALA A 1 431 ? -20.706 -1.350 25.244 1.00 96.19 431 ALA A N 1
ATOM 3166 C CA . ALA A 1 431 ? -21.469 -2.338 24.498 1.00 96.19 431 ALA A CA 1
ATOM 3167 C C . ALA A 1 431 ? -22.888 -1.808 24.270 1.00 96.19 431 ALA A C 1
ATOM 3169 O O . ALA A 1 431 ? -23.458 -1.145 25.136 1.00 96.19 431 ALA A O 1
ATOM 3170 N N . ASN A 1 432 ? -23.475 -2.094 23.110 1.00 95.69 432 ASN A N 1
ATOM 3171 C CA . ASN A 1 432 ? -24.893 -1.843 22.876 1.00 95.69 432 ASN A CA 1
ATOM 3172 C C . ASN A 1 432 ? -25.757 -2.721 23.806 1.00 95.69 432 ASN A C 1
ATOM 3174 O O . ASN A 1 432 ? -25.276 -3.670 24.430 1.00 95.69 432 ASN A O 1
ATOM 3178 N N . SER A 1 433 ? -27.058 -2.445 23.883 1.00 95.12 433 SER A N 1
ATOM 3179 C CA . SER A 1 433 ? -27.978 -3.159 24.783 1.00 95.12 433 SER A CA 1
ATOM 3180 C C . SER A 1 433 ? -28.140 -4.657 24.470 1.00 95.12 433 SER A C 1
ATOM 3182 O O . SER A 1 433 ? -28.752 -5.373 25.259 1.00 95.12 433 SER A O 1
ATOM 3184 N N . TYR A 1 434 ? -27.580 -5.141 23.356 1.00 93.69 434 TYR A N 1
ATOM 3185 C CA . TYR A 1 434 ? -27.632 -6.541 22.922 1.00 93.69 434 TYR A CA 1
ATOM 3186 C C . TYR A 1 434 ? -26.297 -7.279 23.082 1.00 93.69 434 TYR A C 1
ATOM 3188 O O . TYR A 1 434 ? -26.237 -8.481 22.834 1.00 93.69 434 TYR A O 1
ATOM 3196 N N . GLY A 1 435 ? -25.220 -6.581 23.455 1.00 93.81 435 GLY A N 1
ATOM 3197 C CA . GLY A 1 435 ? -23.878 -7.157 23.513 1.00 93.81 435 GLY A CA 1
ATOM 3198 C C . GLY A 1 435 ? -23.355 -7.625 22.149 1.00 93.81 435 GLY A C 1
ATOM 3199 O O . GLY A 1 435 ? -22.585 -8.582 22.098 1.00 93.81 435 GLY A O 1
ATOM 3200 N N . THR A 1 436 ? -23.781 -6.991 21.052 1.00 93.75 436 THR A N 1
ATOM 3201 C CA . THR A 1 436 ? -23.411 -7.369 19.674 1.00 93.75 436 THR A CA 1
ATOM 3202 C C . THR A 1 436 ? -22.508 -6.362 18.970 1.00 93.75 436 THR A C 1
ATOM 3204 O O . THR A 1 436 ? -21.834 -6.712 18.005 1.00 93.75 436 THR A O 1
ATOM 3207 N N . ALA A 1 437 ? -22.462 -5.116 19.447 1.00 94.38 437 ALA A N 1
ATOM 3208 C CA . ALA A 1 437 ? -21.554 -4.092 18.939 1.00 94.38 437 ALA A CA 1
ATOM 3209 C C . ALA A 1 437 ? -21.038 -3.186 20.063 1.00 94.38 437 ALA A C 1
ATOM 3211 O O . ALA A 1 437 ? -21.741 -2.942 21.043 1.00 94.38 437 ALA A O 1
ATOM 3212 N N . CYS A 1 438 ? -19.836 -2.637 19.885 1.00 94.94 438 CYS A N 1
ATOM 3213 C CA . CYS A 1 438 ? -19.364 -1.508 20.679 1.00 94.94 438 CYS A CA 1
ATOM 3214 C C . CYS A 1 438 ? -19.847 -0.201 20.041 1.00 94.94 438 CYS A C 1
ATOM 3216 O O . CYS A 1 438 ? -19.653 0.011 18.841 1.00 94.94 438 CYS A O 1
ATOM 3218 N N . VAL A 1 439 ? -20.421 0.698 20.837 1.00 95.75 439 VAL A N 1
ATOM 3219 C CA . VAL A 1 439 ? -21.010 1.970 20.410 1.00 95.75 439 VAL A CA 1
ATOM 3220 C C . VAL A 1 439 ? -20.384 3.172 21.124 1.00 95.75 439 VAL A C 1
ATOM 3222 O O . VAL A 1 439 ? -19.954 3.092 22.276 1.00 95.75 439 VAL A O 1
ATOM 3225 N N . ASN A 1 440 ? -20.340 4.313 20.432 1.00 95.06 440 ASN A N 1
ATOM 3226 C CA . ASN A 1 440 ? -19.878 5.590 20.982 1.00 95.06 440 ASN A CA 1
ATOM 3227 C C . ASN A 1 440 ? -21.027 6.337 21.682 1.00 95.06 440 ASN A C 1
ATOM 3229 O O . ASN A 1 440 ? -21.507 7.366 21.209 1.00 95.06 440 ASN A O 1
ATOM 3233 N N . SER A 1 441 ? -21.526 5.767 22.777 1.00 95.25 441 SER A N 1
ATOM 3234 C CA . SER A 1 441 ? -22.497 6.433 23.652 1.00 95.25 441 SER A CA 1
ATOM 3235 C C . SER A 1 441 ? -21.781 7.333 24.667 1.00 95.25 441 SER A C 1
ATOM 3237 O O . SER A 1 441 ? -20.623 7.100 25.001 1.00 95.25 441 SER A O 1
ATOM 3239 N N . LYS A 1 442 ? -22.470 8.335 25.225 1.00 94.19 442 LYS A N 1
ATOM 3240 C CA . LYS A 1 442 ? -21.943 9.152 26.341 1.00 94.19 442 LYS A CA 1
ATOM 3241 C C . LYS A 1 442 ? -21.875 8.375 27.662 1.00 94.19 442 LYS A C 1
ATOM 3243 O O . LYS A 1 442 ? -21.239 8.825 28.611 1.00 94.19 442 LYS A O 1
ATOM 3248 N N . SER A 1 443 ? -22.592 7.256 27.757 1.00 94.94 443 SER A N 1
ATOM 3249 C CA . SER A 1 443 ? -22.712 6.435 28.966 1.00 94.94 443 SER A CA 1
ATOM 3250 C C . SER A 1 443 ? -23.073 4.987 28.625 1.00 94.94 443 SER A C 1
ATOM 3252 O O . SER A 1 443 ? -23.565 4.714 27.531 1.00 94.94 443 SER A O 1
ATOM 3254 N N . SER A 1 444 ? -22.879 4.074 29.583 1.00 96.12 444 SER A N 1
ATOM 3255 C CA . SER A 1 444 ? -23.226 2.655 29.437 1.00 96.12 444 SER A CA 1
ATOM 3256 C C . SER A 1 444 ? -24.659 2.435 28.949 1.00 96.12 444 SER A C 1
ATOM 3258 O O . SER A 1 444 ? -25.608 2.985 29.517 1.00 96.12 444 SER A O 1
ATOM 3260 N N . CYS A 1 445 ? -24.831 1.543 27.971 1.00 96.69 445 CYS A N 1
ATOM 3261 C CA . CYS A 1 445 ? -26.146 1.107 27.495 1.00 96.69 445 CYS A CA 1
ATOM 3262 C C . CYS A 1 445 ? -26.856 0.138 28.454 1.00 96.69 445 CYS A C 1
ATOM 3264 O O . CYS A 1 445 ? -27.984 -0.284 28.194 1.00 96.69 445 CYS A O 1
ATOM 3266 N N . SER A 1 446 ? -26.215 -0.204 29.576 1.00 95.38 446 SER A N 1
ATOM 3267 C CA . SER A 1 446 ? -26.808 -0.965 30.679 1.00 95.38 446 SER A CA 1
ATOM 3268 C C . SER A 1 446 ? -27.406 -0.072 31.780 1.00 95.38 446 SER A C 1
ATOM 3270 O O . SER A 1 446 ? -27.962 -0.581 32.762 1.00 95.38 446 SER A O 1
ATOM 3272 N N . LYS A 1 447 ? -27.336 1.263 31.625 1.00 95.75 447 LYS A N 1
ATOM 3273 C CA . LYS A 1 447 ? -27.854 2.224 32.611 1.00 95.75 447 LYS A CA 1
ATOM 3274 C C . LYS A 1 447 ? -29.361 2.068 32.844 1.00 95.75 447 LYS A C 1
ATOM 3276 O O . LYS A 1 447 ? -30.132 1.752 31.941 1.00 95.75 447 LYS A O 1
ATOM 3281 N N . LYS A 1 448 ? -29.798 2.327 34.080 1.00 96.12 448 LYS A N 1
ATOM 3282 C CA . LYS A 1 448 ? -31.206 2.178 34.510 1.00 96.12 448 LYS A CA 1
ATOM 3283 C C . LYS A 1 448 ? -32.005 3.483 34.521 1.00 96.12 448 LYS A C 1
ATOM 3285 O O . LYS A 1 448 ? -33.212 3.459 34.727 1.00 96.12 448 LYS A O 1
ATOM 3290 N N . GLN A 1 449 ? -31.343 4.619 34.330 1.00 96.38 449 GLN A N 1
ATOM 3291 C CA . GLN A 1 449 ? -31.958 5.941 34.388 1.00 96.38 449 GLN A CA 1
ATOM 3292 C C . GLN A 1 449 ? -31.172 6.954 33.557 1.00 96.38 449 GLN A C 1
ATOM 3294 O O . GLN A 1 449 ? -30.016 6.717 33.203 1.00 96.38 449 GLN A O 1
ATOM 3299 N N . GLY A 1 450 ? -31.793 8.099 33.277 1.00 95.88 450 GLY A N 1
ATOM 3300 C CA . GLY A 1 450 ? -31.162 9.173 32.513 1.00 95.88 450 GLY A CA 1
ATOM 3301 C C . GLY A 1 450 ? -30.984 8.829 31.034 1.00 95.88 450 GLY A C 1
ATOM 3302 O O . GLY A 1 450 ? -30.014 9.269 30.420 1.00 95.88 450 GLY A O 1
ATOM 3303 N N . TRP A 1 451 ? -31.883 8.021 30.469 1.00 96.94 451 TRP A N 1
ATOM 3304 C CA . TRP A 1 451 ? -31.941 7.788 29.029 1.00 96.94 451 TRP A CA 1
ATOM 3305 C C . TRP A 1 451 ? -32.348 9.062 28.282 1.00 96.94 451 TRP A C 1
ATOM 3307 O O . TRP A 1 451 ? -33.253 9.789 28.702 1.00 96.94 451 TRP A O 1
ATOM 3317 N N . THR A 1 452 ? -31.666 9.321 27.170 1.00 96.75 452 THR A N 1
ATOM 3318 C CA . THR A 1 452 ? -32.043 10.319 26.166 1.00 96.75 452 THR A CA 1
ATOM 3319 C C . THR A 1 452 ? -32.387 9.617 24.855 1.00 96.75 452 THR A C 1
ATOM 3321 O O . THR A 1 452 ? -31.988 8.473 24.647 1.00 96.75 452 THR A O 1
ATOM 3324 N N . ASP A 1 453 ? -33.113 10.296 23.965 1.00 96.19 453 ASP A N 1
ATOM 3325 C CA . ASP A 1 453 ? -33.414 9.752 22.634 1.00 96.19 453 ASP A CA 1
ATOM 3326 C C . ASP A 1 453 ? -32.120 9.421 21.862 1.00 96.19 453 ASP A C 1
ATOM 3328 O O . ASP A 1 453 ? -32.037 8.377 21.223 1.00 96.19 453 ASP A O 1
ATOM 3332 N N . GLU A 1 454 ? -31.082 10.260 21.987 1.00 97.06 454 GLU A N 1
ATOM 3333 C CA . GLU A 1 454 ? -29.756 10.024 21.392 1.00 97.06 454 GLU A CA 1
ATOM 3334 C C . GLU A 1 454 ? -29.117 8.736 21.938 1.00 97.06 454 GLU A C 1
ATOM 3336 O O . GLU A 1 454 ? -28.681 7.885 21.162 1.00 97.06 454 GLU A O 1
ATOM 3341 N N . ASP A 1 455 ? -29.128 8.542 23.263 1.00 97.00 455 ASP A N 1
ATOM 3342 C CA . ASP A 1 455 ? -28.623 7.304 23.868 1.00 97.00 455 ASP A CA 1
ATOM 3343 C C . ASP A 1 455 ? -29.413 6.087 23.377 1.00 97.00 455 ASP A C 1
ATOM 3345 O O . ASP A 1 455 ? -28.818 5.063 23.060 1.00 97.00 455 ASP A O 1
ATOM 3349 N N . CYS A 1 456 ? -30.745 6.181 23.296 1.00 96.94 456 CYS A N 1
ATOM 3350 C CA . CYS A 1 456 ? -31.589 5.072 22.858 1.00 96.94 456 CYS A CA 1
ATOM 3351 C C . CYS A 1 456 ? -31.299 4.663 21.413 1.00 96.94 456 CYS A C 1
ATOM 3353 O O . CYS A 1 456 ? -31.213 3.467 21.137 1.00 96.94 456 CYS A O 1
ATOM 3355 N N . GLN A 1 457 ? -31.087 5.625 20.515 1.00 96.19 457 GLN A N 1
ATOM 3356 C CA . GLN A 1 457 ? -30.722 5.360 19.121 1.00 96.19 457 GLN A CA 1
ATOM 3357 C C . GLN A 1 457 ? -29.358 4.676 19.006 1.00 96.19 457 GLN A C 1
ATOM 3359 O O . GLN A 1 457 ? -29.227 3.691 18.283 1.00 96.19 457 GLN A O 1
ATOM 3364 N N . ILE A 1 458 ? -28.356 5.156 19.747 1.00 96.31 458 ILE A N 1
ATOM 3365 C CA . ILE A 1 458 ? -26.997 4.601 19.721 1.00 96.31 458 ILE A CA 1
ATOM 3366 C C . ILE A 1 458 ? -26.971 3.206 20.363 1.00 96.31 458 ILE A C 1
ATOM 3368 O O . ILE A 1 458 ? -26.454 2.256 19.778 1.00 96.31 458 ILE A O 1
ATOM 3372 N N . CYS A 1 459 ? -27.559 3.062 21.550 1.00 97.00 459 CYS A N 1
ATOM 3373 C CA . CYS A 1 459 ? -27.523 1.832 22.338 1.00 97.00 459 CYS A CA 1
ATOM 3374 C C . CYS A 1 459 ? -28.403 0.708 21.791 1.00 97.00 459 CYS A C 1
ATOM 3376 O O . CYS A 1 459 ? -28.130 -0.453 22.090 1.00 97.00 459 CYS A O 1
ATOM 3378 N N . ASN A 1 460 ? -29.433 1.022 20.998 1.00 95.50 460 ASN A N 1
ATOM 3379 C CA . ASN A 1 460 ? -30.301 0.013 20.386 1.00 95.50 460 ASN A CA 1
ATOM 3380 C C . ASN A 1 460 ? -30.022 -0.216 18.891 1.00 95.50 460 ASN A C 1
ATOM 3382 O O . ASN A 1 460 ? -30.745 -0.981 18.249 1.00 95.50 460 ASN A O 1
ATOM 3386 N N . ALA A 1 461 ? -28.974 0.396 18.330 1.00 90.31 461 ALA A N 1
ATOM 3387 C CA . ALA A 1 461 ? -28.591 0.183 16.940 1.00 90.31 461 ALA A CA 1
ATOM 3388 C C . ALA A 1 461 ? -28.198 -1.284 16.671 1.00 90.31 461 ALA A C 1
ATOM 3390 O O . ALA A 1 461 ? -27.518 -1.924 17.479 1.00 90.31 461 ALA A O 1
ATOM 3391 N N . ASN A 1 462 ? -28.597 -1.789 15.497 1.00 83.44 462 ASN A N 1
ATOM 3392 C CA . ASN A 1 462 ? -28.210 -3.094 14.941 1.00 83.44 462 ASN A CA 1
ATOM 3393 C C . ASN A 1 462 ? -28.569 -4.332 15.787 1.00 83.44 462 ASN A C 1
ATOM 3395 O O . ASN A 1 462 ? -27.978 -5.393 15.595 1.00 83.44 462 ASN A O 1
ATOM 3399 N N . GLY A 1 463 ? -29.528 -4.223 16.710 1.00 83.38 463 GLY A N 1
ATOM 3400 C CA . GLY A 1 463 ? -30.066 -5.378 17.432 1.00 83.38 463 GLY A CA 1
ATOM 3401 C C . GLY A 1 463 ? -31.522 -5.684 17.108 1.00 83.38 463 GLY A C 1
ATOM 3402 O O . GLY A 1 463 ? -32.193 -4.944 16.388 1.00 83.38 463 GLY A O 1
ATOM 3403 N N . SER A 1 464 ? -32.016 -6.782 17.682 1.00 76.62 464 SER A N 1
ATOM 3404 C CA . SER A 1 464 ? -33.350 -7.333 17.417 1.00 76.62 464 SER A CA 1
ATOM 3405 C C . SER A 1 464 ? -34.505 -6.392 17.785 1.00 76.62 464 SER A C 1
ATOM 3407 O O . SER A 1 464 ? -35.588 -6.530 17.227 1.00 76.62 464 SER A O 1
ATOM 3409 N N . SER A 1 465 ? -34.280 -5.419 18.677 1.00 77.00 465 SER A N 1
ATOM 3410 C CA . SER A 1 465 ? -35.268 -4.392 19.054 1.00 77.00 465 SER A CA 1
ATOM 3411 C C . SER A 1 465 ? -34.827 -2.990 18.621 1.00 77.00 465 SER A C 1
ATOM 3413 O O . SER A 1 465 ? -35.016 -2.012 19.350 1.00 77.00 465 SER A O 1
ATOM 3415 N N . SER A 1 466 ? -34.254 -2.873 17.419 1.00 84.88 466 SER A N 1
ATOM 3416 C CA . SER A 1 466 ? -33.872 -1.598 16.784 1.00 84.88 466 SER A CA 1
ATOM 3417 C C . SER A 1 466 ? -35.017 -0.582 16.667 1.00 84.88 466 SER A C 1
ATOM 3419 O O . SER A 1 466 ? -34.791 0.570 16.316 1.00 84.88 466 SER A O 1
ATOM 3421 N N . THR A 1 467 ? -36.245 -0.973 17.010 1.00 91.12 467 THR A N 1
ATOM 3422 C CA . THR A 1 467 ? -37.402 -0.090 17.131 1.00 91.12 467 THR A CA 1
ATOM 3423 C C . THR A 1 467 ? -37.381 0.792 18.381 1.00 91.12 467 THR A C 1
ATOM 3425 O O . THR A 1 467 ? -38.037 1.825 18.360 1.00 91.12 467 THR A O 1
ATOM 3428 N N . ASN A 1 468 ? -36.664 0.440 19.460 1.00 94.56 468 ASN A N 1
ATOM 3429 C CA . ASN A 1 468 ? -36.659 1.179 20.738 1.00 94.56 468 ASN A CA 1
ATOM 3430 C C . ASN A 1 468 ? -35.781 2.441 20.697 1.00 94.56 468 ASN A C 1
ATOM 3432 O O . ASN A 1 468 ? -34.745 2.532 21.354 1.00 94.56 468 ASN A O 1
ATOM 3436 N N . LEU A 1 469 ? -36.207 3.420 19.904 1.00 95.88 469 LEU A N 1
ATOM 3437 C CA . LEU A 1 469 ? -35.412 4.593 19.539 1.00 95.88 469 LEU A CA 1
ATOM 3438 C C . LEU A 1 469 ? -35.636 5.820 20.433 1.00 95.88 469 LEU A C 1
ATOM 3440 O O . LEU A 1 469 ? -34.985 6.842 20.220 1.00 95.88 469 LEU A O 1
ATOM 3444 N N . TYR A 1 470 ? -36.541 5.756 21.411 1.00 96.25 470 TYR A N 1
ATOM 3445 C CA . TYR A 1 470 ? -36.931 6.919 22.213 1.00 96.25 470 TYR A CA 1
ATOM 3446 C C . TYR A 1 470 ? -36.807 6.643 23.703 1.00 96.25 470 TYR A C 1
ATOM 3448 O O . TYR A 1 470 ? -37.141 5.553 24.157 1.00 96.25 470 TYR A O 1
ATOM 3456 N N . ALA A 1 471 ? -36.376 7.624 24.490 1.00 96.56 471 ALA A N 1
ATOM 3457 C CA . ALA A 1 471 ? -36.386 7.490 25.941 1.00 96.56 471 ALA A CA 1
ATOM 3458 C C . ALA A 1 471 ? -37.826 7.542 26.468 1.00 96.56 471 ALA A C 1
ATOM 3460 O O . ALA A 1 471 ? -38.645 8.338 26.009 1.00 96.56 471 ALA A O 1
ATOM 3461 N N . SER A 1 472 ? -38.144 6.716 27.465 1.00 95.56 472 SER A N 1
ATOM 3462 C CA . SER A 1 472 ? -39.421 6.780 28.175 1.00 95.56 472 SER A CA 1
ATOM 3463 C C . SER A 1 472 ? -39.593 8.125 28.889 1.00 95.56 472 SER A C 1
ATOM 3465 O O . SER A 1 472 ? -38.623 8.811 29.213 1.00 95.56 472 SER A O 1
ATOM 3467 N N . GLN A 1 473 ? -40.836 8.497 29.213 1.00 94.12 473 GLN A N 1
ATOM 3468 C CA . GLN A 1 473 ? -41.131 9.771 29.886 1.00 94.12 473 GLN A CA 1
ATOM 3469 C C . GLN A 1 473 ? -40.407 9.919 31.240 1.00 94.12 473 GLN A C 1
ATOM 3471 O O . GLN A 1 473 ? -39.954 11.007 31.588 1.00 94.12 473 GLN A O 1
ATOM 3476 N N . ASN A 1 474 ? -40.251 8.822 31.984 1.00 94.69 474 ASN A N 1
ATOM 3477 C CA . ASN A 1 474 ? -39.498 8.769 33.241 1.00 94.69 474 ASN A CA 1
ATOM 3478 C C . ASN A 1 474 ? -37.982 8.538 33.048 1.00 94.69 474 ASN A C 1
ATOM 3480 O O . ASN A 1 474 ? -37.253 8.437 34.031 1.00 94.69 474 ASN A O 1
ATOM 3484 N N . LYS A 1 475 ? -37.498 8.455 31.800 1.00 96.38 475 LYS A N 1
ATOM 3485 C CA . LYS A 1 475 ? -36.091 8.242 31.417 1.00 96.38 475 LYS A CA 1
ATOM 3486 C C . LYS A 1 475 ? -35.449 6.974 31.990 1.00 96.38 475 LYS A C 1
ATOM 3488 O O . LYS A 1 475 ? -34.226 6.930 32.134 1.00 96.38 475 LYS A O 1
ATOM 3493 N N . THR A 1 476 ? -36.236 5.954 32.331 1.00 96.38 476 THR A N 1
ATOM 3494 C CA . THR A 1 476 ? -35.730 4.690 32.900 1.00 96.38 476 THR A CA 1
ATOM 3495 C C . THR A 1 476 ? -35.472 3.610 31.853 1.00 96.38 476 THR A C 1
ATOM 3497 O O . THR A 1 476 ? -34.770 2.646 32.138 1.00 96.38 476 THR A O 1
ATOM 3500 N N . GLN A 1 477 ? -36.025 3.749 30.647 1.00 96.31 477 GLN A N 1
ATOM 3501 C CA . GLN A 1 477 ? -35.896 2.759 29.577 1.00 96.31 477 GLN A CA 1
ATOM 3502 C C . GLN A 1 477 ? -36.031 3.401 28.193 1.00 96.31 477 GLN A C 1
ATOM 3504 O O . GLN A 1 477 ? -36.461 4.548 28.079 1.00 96.31 477 GLN A O 1
ATOM 3509 N N . CYS A 1 478 ? -35.707 2.640 27.150 1.00 96.62 478 CYS A N 1
ATOM 3510 C CA . CYS A 1 478 ? -36.006 2.996 25.766 1.00 96.62 478 CYS A CA 1
ATOM 3511 C C . CYS A 1 478 ? -37.300 2.312 25.306 1.00 96.62 478 CYS A C 1
ATOM 3513 O O . CYS A 1 478 ? -37.566 1.166 25.665 1.00 96.62 478 CYS A O 1
ATOM 3515 N N . VAL A 1 479 ? -38.104 3.015 24.519 1.00 96.00 479 VAL A N 1
ATOM 3516 C CA . VAL A 1 479 ? -39.414 2.597 24.013 1.00 96.00 479 VAL A CA 1
ATOM 3517 C C . VAL A 1 479 ? -39.491 2.815 22.503 1.00 96.00 479 VAL A C 1
ATOM 3519 O O . VAL A 1 479 ? -38.775 3.652 21.948 1.00 96.00 479 VAL A O 1
ATOM 3522 N N . SER A 1 480 ? -40.359 2.060 21.829 1.00 95.50 480 SER A N 1
ATOM 3523 C CA . SER A 1 480 ? -40.496 2.112 20.368 1.00 95.50 480 SER A CA 1
ATOM 3524 C C . SER A 1 480 ? -41.329 3.275 19.846 1.00 95.50 480 SER A C 1
ATOM 3526 O O . SER A 1 480 ? -41.196 3.675 18.692 1.00 95.50 480 SER A O 1
ATOM 3528 N N . ILE A 1 481 ? -42.167 3.849 20.705 1.00 94.31 481 ILE A N 1
ATOM 3529 C CA . ILE A 1 481 ? -43.043 4.966 20.373 1.00 94.31 481 ILE A CA 1
ATOM 3530 C C . ILE A 1 481 ? -42.570 6.174 21.163 1.00 94.31 481 ILE A C 1
ATOM 3532 O O . ILE A 1 481 ? -42.486 6.122 22.391 1.00 94.31 481 ILE A O 1
ATOM 3536 N N . LYS A 1 482 ? -42.279 7.271 20.460 1.00 94.69 482 LYS A N 1
ATOM 3537 C CA . LYS A 1 482 ? -41.878 8.524 21.094 1.00 94.69 482 LYS A CA 1
ATOM 3538 C C . LYS A 1 482 ? -42.969 8.968 22.072 1.00 94.69 482 LYS A C 1
ATOM 3540 O O . LYS A 1 482 ? -44.096 9.185 21.621 1.00 94.69 482 LYS A O 1
ATOM 3545 N N . PRO A 1 483 ? -42.675 9.135 23.376 1.00 90.12 483 PRO A N 1
ATOM 3546 C CA . PRO A 1 483 ? -43.674 9.610 24.319 1.00 90.12 483 PRO A CA 1
ATOM 3547 C C . PRO A 1 483 ? -44.165 10.988 23.880 1.00 90.12 483 PRO A C 1
ATOM 3549 O O . PRO A 1 483 ? -43.415 11.967 23.888 1.00 90.12 483 PRO A O 1
ATOM 3552 N N . THR A 1 484 ? -45.423 11.075 23.462 1.00 86.62 484 THR A N 1
ATOM 3553 C CA . THR A 1 484 ? -46.046 12.364 23.189 1.00 86.62 484 THR A CA 1
ATOM 3554 C C . THR A 1 484 ? -46.296 13.035 24.530 1.00 86.62 484 THR A C 1
ATOM 3556 O O . THR A 1 484 ? -47.085 12.548 25.338 1.00 86.62 484 THR A O 1
ATOM 3559 N N . SER A 1 485 ? -45.655 14.177 24.760 1.00 70.50 485 SER A N 1
ATOM 3560 C CA . SER A 1 485 ? -45.853 15.035 25.936 1.00 70.50 485 SER A CA 1
ATOM 3561 C C . SER A 1 485 ? -47.302 15.537 26.105 1.00 70.50 485 SER A C 1
ATOM 3563 O O . SER A 1 485 ? -47.619 16.203 27.088 1.00 70.50 485 SER A O 1
ATOM 3565 N N . SER A 1 486 ? -48.196 15.194 25.175 1.00 59.97 486 SER A N 1
ATOM 3566 C CA . SER A 1 486 ? -49.582 15.651 25.076 1.00 59.97 486 SER A CA 1
ATOM 3567 C C . SER A 1 486 ? -50.580 14.952 26.008 1.00 59.97 486 SER A C 1
ATOM 3569 O O . SER A 1 486 ? -51.709 15.427 26.115 1.00 59.97 486 SER A O 1
ATOM 3571 N N . ALA A 1 487 ? -50.208 13.880 26.722 1.00 56.69 487 ALA A N 1
ATOM 3572 C CA . ALA A 1 487 ? -51.130 13.236 27.672 1.00 56.69 487 ALA A CA 1
ATOM 3573 C C . ALA A 1 487 ? -51.580 14.196 28.795 1.00 56.69 487 ALA A C 1
ATOM 3575 O O . ALA A 1 487 ? -52.711 14.111 29.271 1.00 56.69 487 ALA A O 1
ATOM 3576 N N . SER A 1 488 ? -50.748 15.185 29.144 1.00 54.34 488 SER A N 1
ATOM 3577 C CA . SER A 1 488 ? -51.116 16.231 30.106 1.00 54.34 488 SER A CA 1
ATOM 3578 C C . SER A 1 488 ? -52.058 17.299 29.532 1.00 54.34 488 SER A C 1
ATOM 3580 O O . SER A 1 488 ? -52.733 17.969 30.305 1.00 54.34 488 SER A O 1
ATOM 3582 N N . GLN A 1 489 ? -52.148 17.473 28.207 1.00 56.09 489 GLN A N 1
ATOM 3583 C CA . GLN A 1 489 ? -53.068 18.450 27.603 1.00 56.09 489 GLN A CA 1
ATOM 3584 C C . GLN A 1 489 ? -54.474 17.879 27.382 1.00 56.09 489 GLN A C 1
ATOM 3586 O O . GLN A 1 489 ? -55.451 18.616 27.496 1.00 56.09 489 GLN A O 1
ATOM 3591 N N . LEU A 1 490 ? -54.604 16.569 27.139 1.00 54.34 490 LEU A N 1
ATOM 3592 C CA . LEU A 1 490 ? -55.911 15.943 26.915 1.00 54.34 490 LEU A CA 1
ATOM 3593 C C . LEU A 1 490 ? -56.764 15.890 28.198 1.00 54.34 490 LEU A C 1
ATOM 3595 O O . LEU A 1 490 ? -57.970 16.113 28.140 1.00 54.34 490 LEU A O 1
ATOM 3599 N N . MET A 1 491 ? -56.140 15.696 29.367 1.00 58.06 491 MET A N 1
ATOM 3600 C CA . MET A 1 491 ? -56.843 15.749 30.659 1.00 58.06 491 MET A CA 1
ATOM 3601 C C . MET A 1 491 ? -57.310 17.168 31.023 1.00 58.06 491 MET A C 1
ATOM 3603 O O . MET A 1 491 ? -58.367 17.326 31.628 1.00 58.06 491 MET A O 1
ATOM 3607 N N . VAL A 1 492 ? -56.575 18.209 30.612 1.00 60.47 492 VAL A N 1
ATOM 3608 C CA . VAL A 1 492 ? -57.001 19.607 30.809 1.00 60.47 492 VAL A CA 1
ATOM 3609 C C . VAL A 1 492 ? -58.180 19.953 29.896 1.00 60.47 492 VAL A C 1
ATOM 3611 O O . VAL A 1 492 ? -59.111 20.619 30.341 1.00 60.47 492 VAL A O 1
ATOM 3614 N N . PHE A 1 493 ? -58.201 19.453 28.656 1.00 57.97 493 PHE A N 1
ATOM 3615 C CA . PHE A 1 493 ? -59.332 19.664 27.747 1.00 57.97 493 PHE A CA 1
ATOM 3616 C C . PHE A 1 493 ? -60.602 18.923 28.185 1.00 57.97 493 PHE A C 1
ATOM 3618 O O . PHE A 1 493 ? -61.675 19.517 28.155 1.00 57.97 493 PHE A O 1
ATOM 3625 N N . ILE A 1 494 ? -60.505 17.673 28.653 1.00 71.62 494 ILE A N 1
ATOM 3626 C CA . ILE A 1 494 ? -61.673 16.951 29.194 1.00 71.62 494 ILE A CA 1
ATOM 3627 C C . ILE A 1 494 ? -62.156 17.610 30.494 1.00 71.62 494 ILE A C 1
ATOM 3629 O O . ILE A 1 494 ? -63.359 17.766 30.682 1.00 71.62 494 ILE A O 1
ATOM 3633 N N . GLY A 1 495 ? -61.241 18.077 31.351 1.00 67.81 495 GLY A N 1
ATOM 3634 C CA . GLY A 1 495 ? -61.591 18.849 32.545 1.00 67.81 495 GLY A CA 1
ATOM 3635 C C . GLY A 1 495 ? -62.326 20.156 32.228 1.00 67.81 495 GLY A C 1
ATOM 3636 O O . GLY A 1 495 ? -63.335 20.448 32.861 1.00 67.81 495 GLY A O 1
ATOM 3637 N N . LEU A 1 496 ? -61.878 20.910 31.217 1.00 71.25 496 LEU A N 1
ATOM 3638 C CA . LEU A 1 496 ? -62.549 22.137 30.762 1.00 71.25 496 LEU A CA 1
ATOM 3639 C C . LEU A 1 496 ? -63.925 21.856 30.147 1.00 71.25 496 LEU A C 1
ATOM 3641 O O . LEU A 1 496 ? -64.866 22.584 30.439 1.00 71.25 496 LEU A O 1
ATOM 3645 N N . ILE A 1 497 ? -64.071 20.786 29.361 1.00 74.94 497 ILE A N 1
ATOM 3646 C CA . ILE A 1 497 ? -65.365 20.402 28.775 1.00 74.94 497 ILE A CA 1
ATOM 3647 C C . ILE A 1 497 ? -66.354 19.978 29.868 1.00 74.94 497 ILE A C 1
ATOM 3649 O O . ILE A 1 497 ? -67.502 20.404 29.842 1.00 74.94 497 ILE A O 1
ATOM 3653 N N . VAL A 1 498 ? -65.923 19.196 30.862 1.00 75.75 498 VAL A N 1
ATOM 3654 C CA . VAL A 1 498 ? -66.785 18.803 31.991 1.00 75.75 498 VAL A CA 1
ATOM 3655 C C . VAL A 1 498 ? -67.161 20.014 32.851 1.00 75.75 498 VAL A C 1
ATOM 3657 O O . VAL A 1 498 ? -68.312 20.125 33.267 1.00 75.75 498 VAL A O 1
ATOM 3660 N N . PHE A 1 499 ? -66.237 20.954 33.071 1.00 75.88 499 PHE A N 1
ATOM 3661 C CA . PHE A 1 499 ? -66.524 22.181 33.817 1.00 75.88 499 PHE A CA 1
ATOM 3662 C C . PHE A 1 499 ? -67.526 23.087 33.083 1.00 75.88 499 PHE A C 1
ATOM 3664 O O . PHE A 1 499 ? -68.427 23.611 33.722 1.00 75.88 499 PHE A O 1
ATOM 3671 N N . SER A 1 500 ? -67.434 23.210 31.754 1.00 69.25 500 SER A N 1
ATOM 3672 C CA . SER A 1 500 ? -68.394 23.969 30.930 1.00 69.25 500 SER A CA 1
ATOM 3673 C C . SER A 1 500 ? -69.754 23.289 30.731 1.00 69.25 500 SER A C 1
ATOM 3675 O O . SER A 1 500 ? -70.667 23.914 30.205 1.00 69.25 500 SER A O 1
ATOM 3677 N N . ILE A 1 501 ? -69.892 22.004 31.070 1.00 73.94 501 ILE A N 1
ATOM 3678 C CA . ILE A 1 501 ? -71.183 21.295 31.035 1.00 73.94 501 ILE A CA 1
ATOM 3679 C C . ILE A 1 501 ? -71.883 21.361 32.404 1.00 73.94 501 ILE A C 1
ATOM 3681 O O . ILE A 1 501 ? -73.105 21.250 32.473 1.00 73.94 501 ILE A O 1
ATOM 3685 N N . LEU A 1 502 ? -71.127 21.533 33.494 1.00 69.69 502 LEU A N 1
ATOM 3686 C CA . LEU A 1 502 ? -71.651 21.568 34.866 1.00 69.69 502 LEU A CA 1
ATOM 3687 C C . LEU A 1 502 ? -71.903 22.985 35.411 1.00 69.69 502 LEU A C 1
ATOM 3689 O O . LEU A 1 502 ? -72.603 23.109 36.417 1.00 69.69 502 LEU A O 1
ATOM 3693 N N . PHE A 1 503 ? -71.365 24.022 34.765 1.00 66.75 503 PHE A N 1
ATOM 3694 C CA . PHE A 1 503 ? -71.575 25.444 35.063 1.00 66.75 503 PHE A CA 1
ATOM 3695 C C . PHE A 1 503 ? -71.938 26.187 33.784 1.00 66.75 503 PHE A C 1
ATOM 3697 O O . PHE A 1 503 ? -72.804 27.088 33.871 1.00 66.75 503 PHE A O 1
#

Sequence (503 aa):
MYFKMRYKKGKNPYKNFNQQTNKFYIIKMLQKIFILSLISVQLQLVLASPGVPVRCGMSNDSKSCGTSGGSSWVSSDGGLFYIADCSNIGTLSQAFDTICASCFSGSLQFVNSNQDGCQSTPSMVGDNAPCQKDGVCSYITCGSPQAFNWLKSNGDTKNCYIQSLQALPNIPVGFSILNDYMCQSADGATYFANSYGSYCVETSASCSRNKNWNDKDCNICNANGANSANIYASSDQTQCTNTVSAGVNVPCQTGGSCSNCNSPTGFAFSKSTISGDSSNCFVTSCSATVFPTTGLNDYFCSSCSKSNKFANLAGTACLNIQQSCTRTSNWFDSDCEKCNAGTANAAKKYASADQKSCIDSLPSIPGNLVPCQTGGSCNSCSAPTGFTFTKSTASSDNTNCFITSCLATSIPITNLSDNYCGSCNKANQFANSYGTACVNSKSSCSKKQGWTDEDCQICNANGSSSTNLYASQNKTQCVSIKPTSSASQLMVFIGLIVFSILF

InterPro domains:
  IPR009670 Cell surface immobilisation antigen SerH [PF06873] (210-364)
  IPR009670 Cell surface immobilisation antigen SerH [PF06873] (375-488)